Protein 4JXQ (pdb70)

Sequence (360 aa):
TATLRDAVAADLRRSITEEEIYRRESSVLNGVATYEEETPPSEAEALRFSSTITGNGYPYVVVALDEERGAVIGYAYASSAFRNRTAYRFLVEDSIYLSPEEARGKGIGKKALLSSELVGRCTALGFRQIIAVIGGAHPSSSIALHRRALGFEELQGLKATGFKHGRWLDTAFQRRPLGEGTATKPTEGVVYPDTLYRSTTATLRDDDAVAADLLRSITEIYRREESSVLNGVATYEEETPPSEEAEALLRFSTITGNGYPYVVVALDEEERRRGAVIGYAYASSAFRNRTAYRFLVEDSIYLSPEEARRGKGIGKALLSSSELVGRRCTALGFRQIIAVIGGAHHPSSSSIALLHRALLGFELQGLLKATGFKHGRWLDTAFQRRPLGEEGTATKPTEGVYPDTLYRS

Foldseek 3Di:
DWDKDFDDLVQLVVVQVLVQCCLPPHQQDQHNHRDDSVVSVVVCVFVVLVWTKMFTADPVGHGFKIKIWHFPDQALVRLLEIEMDITGHPVRPPPCVLLVRVVVRLVVSLVQRRWKKYWGGLVDVVVVVSVVVVPDDWDDKWQPGAPPNDRGMITMIDTHHCHPVDDGDPPGPPNVGNDD/DWDKDFDDLVLLVVVQVLVQCCLPPHQQDLHNHRDDSVVVVVVCVQVVLVKTKMFTADPVRHGFKIKIWHFPDQALVRLLEIEIRITGHPVCPPPCVRLVRVVVNLVVSLVQFRWKKYWGGLVDVVVVVSVVVVPDDWDDKWQPGAPPHDGGMITMIDTGHCHPVDDGDPPGPPNPGNDD

B-factor: mean 19.19, std 12.52, range [4.73, 102.18]

Solvent-accessible surface area: 19001 Å² total

Organism: Rhizobium meliloti (strain 1021) (NCBI:txid266834)

Secondary structure (DSSP, 8-state):
--EEEE--GGGHHHHHHHHHHHHHH-SS----SPPPS---HHHHHHHHTT--EEEEE-TTS-EEEEEEEEESS-SGGGTT-EEEEEEE-GGGTTSSHHHHHHHHHHHHHHHHT------EETT-HHHHHHHHHTT---------EEETTEEE-EE-----TTTTSSPPPTTSTTTTTT--/--EEEE--GGGHHHHHHHHHHHHHH-SS----SPPPS---HHHHHHHHTT--EEEEE-TTS-EEEEEEEEESS-SGGGTT-EEEEEEE-GGGTTSSHHHHHHHHHHHHHHHHT------EETT-HHHHHHHHHTT---------EEETTEEE-EE-----TTTTSSPPPTTSTTTTTT--

Nearest PDB structures (foldseek):
  4jxr-assembly1_B  TM=1.005E+00  e=4.436E-37  Sinorhizobium meliloti 1021
  5dwn-assembly2_C  TM=9.655E-01  e=8.902E-24  Brucella ovis ATCC 25840
  4mbu-assembly1_A  TM=9.544E-01  e=3.988E-17  Staphylococcus aureus subsp. aureus Mu50
  3dr8-assembly1_A  TM=9.216E-01  e=6.536E-17  unclassified
  1vhs-assembly1_A  TM=8.849E-01  e=5.478E-14  Bacillus subtilis

Radius of gyration: 23.19 Å; Cα contacts (8 Å, |Δi|>4): 741; chains: 2; bounding box: 57×62×55 Å

InterPro domains:
  IPR000182 GNAT domain [PF00583] (38-139)
  IPR000182 GNAT domain [PS51186] (3-166)
  IPR016181 Acyl-CoA N-acyltransferase [SSF55729] (4-167)

Structure (mmCIF, N/CA/C/O backbone):
data_4JXQ
#
_entry.id   4JXQ
#
_cell.length_a   51.461
_cell.length_b   80.481
_cell.length_c   83.611
_cell.angle_alpha   90.00
_cell.angle_beta   90.00
_cell.angle_gamma   90.00
#
_symmetry.space_group_name_H-M   'P 21 21 21'
#
loop_
_entity.id
_entity.type
_entity.pdbx_description
1 polymer Acetyltransferase
2 non-polymer 1,2-ETHANEDIOL
3 non-polymer 'CITRATE ANION'
4 non-polymer 'NONAETHYLENE GLYCOL'
5 non-polymer DI(HYDROXYETHYL)ETHER
6 water water
#
loop_
_atom_site.group_PDB
_atom_site.id
_atom_site.type_symbol
_atom_site.label_atom_id
_atom_site.label_alt_id
_atom_site.label_comp_id
_atom_site.label_asym_id
_atom_site.label_entity_id
_atom_site.label_seq_id
_atom_site.pdbx_PDB_ins_code
_atom_site.Cartn_x
_atom_site.Cartn_y
_atom_site.Cartn_z
_atom_site.occupancy
_atom_site.B_iso_or_equiv
_atom_site.auth_seq_id
_atom_site.auth_comp_id
_atom_site.auth_asym_id
_atom_site.auth_atom_id
_atom_site.pdbx_PDB_model_num
ATOM 6 N N . THR A 1 3 ? 35.492 4.488 97.714 1.00 67.04 2 THR A N 1
ATOM 7 C CA . THR A 1 3 ? 34.261 4.814 96.975 1.00 41.09 2 THR A CA 1
ATOM 8 C C . THR A 1 3 ? 34.613 5.199 95.556 1.00 32.45 2 THR A C 1
ATOM 9 O O . THR A 1 3 ? 35.511 6.006 95.328 1.00 31.87 2 THR A O 1
ATOM 13 N N . ALA A 1 4 ? 33.930 4.609 94.582 1.00 23.63 3 ALA A N 1
ATOM 14 C CA . ALA A 1 4 ? 34.196 4.973 93.199 1.00 19.06 3 ALA A CA 1
ATOM 15 C C . ALA A 1 4 ? 33.701 6.380 92.897 1.00 20.23 3 ALA A C 1
ATOM 16 O O . ALA A 1 4 ? 32.688 6.852 93.436 1.00 22.49 3 ALA A O 1
ATOM 18 N N . THR A 1 5 ? 34.366 7.012 91.939 1.00 18.90 4 THR A N 1
ATOM 19 C CA . THR A 1 5 ? 33.953 8.331 91.461 1.00 17.12 4 THR A CA 1
ATOM 20 C C . THR A 1 5 ? 33.266 8.147 90.136 1.00 15.05 4 THR A C 1
ATOM 21 O O . THR A 1 5 ? 33.954 7.824 89.156 1.00 16.85 4 THR A O 1
ATOM 25 N N . LEU A 1 6 ? 31.982 8.348 90.107 1.00 14.70 5 LEU A N 1
ATOM 26 C CA . LEU A 1 6 ? 31.217 8.190 88.883 1.00 13.77 5 LEU A CA 1
ATOM 27 C C . LEU A 1 6 ? 30.624 9.504 88.480 1.00 13.79 5 LEU A C 1
ATOM 28 O O . LEU A 1 6 ? 30.317 10.331 89.330 1.00 15.81 5 LEU A O 1
ATOM 33 N N . ARG A 1 7 ? 30.346 9.670 87.185 1.00 12.63 6 ARG A N 1
ATOM 34 C CA . ARG A 1 7 ? 29.521 10.767 86.715 1.00 12.83 6 ARG A CA 1
ATOM 35 C C . ARG A 1 7 ? 28.947 10.365 85.350 1.00 11.89 6 ARG A C 1
ATOM 36 O O . ARG A 1 7 ? 29.432 9.411 84.716 1.00 12.44 6 ARG A O 1
ATOM 44 N N . ASP A 1 8 ? 27.968 11.109 84.856 1.00 12.23 7 ASP A N 1
ATOM 45 C CA . ASP A 1 8 ? 27.449 10.849 83.557 1.00 12.67 7 ASP A CA 1
ATOM 46 C C . ASP A 1 8 ? 28.493 11.125 82.496 1.00 11.92 7 ASP A C 1
ATOM 47 O O . ASP A 1 8 ? 29.308 12.061 82.592 1.00 12.36 7 ASP A O 1
ATOM 52 N N . ALA A 1 9 ? 28.468 10.280 81.468 1.00 11.21 8 ALA A N 1
ATOM 53 C CA . ALA A 1 9 ? 29.370 10.441 80.323 1.00 11.40 8 ALA A CA 1
ATOM 54 C C . ALA A 1 9 ? 28.951 11.668 79.488 1.00 12.37 8 ALA A C 1
ATOM 55 O O . ALA A 1 9 ? 27.780 11.971 79.363 1.00 13.62 8 ALA A O 1
ATOM 57 N N . VAL A 1 10 ? 29.926 12.334 78.905 1.00 12.13 9 VAL A N 1
ATOM 58 C CA . VAL A 1 10 ? 29.733 13.427 77.975 1.00 14.12 9 VAL A CA 1
ATOM 59 C C . VAL A 1 10 ? 30.536 13.148 76.738 1.00 13.57 9 VAL A C 1
ATOM 60 O O . VAL A 1 10 ? 31.399 12.279 76.681 1.00 13.06 9 VAL A O 1
ATOM 64 N N . ALA A 1 11 ? 30.278 13.982 75.715 1.00 14.06 10 ALA A N 1
ATOM 65 C CA . ALA A 1 11 ? 31.024 13.801 74.459 1.00 14.48 10 ALA A CA 1
ATOM 66 C C . ALA A 1 11 ? 32.501 13.734 74.574 1.00 14.42 10 ALA A C 1
ATOM 67 O O . ALA A 1 11 ? 33.184 12.988 73.889 1.00 14.18 10 ALA A O 1
ATOM 69 N N . ALA A 1 12 ? 33.043 14.543 75.495 1.00 15.69 11 ALA A N 1
ATOM 70 C CA . ALA A 1 12 ? 34.469 14.606 75.690 1.00 16.75 11 ALA A CA 1
ATOM 71 C C . ALA A 1 12 ? 35.093 13.325 76.240 1.00 15.34 11 ALA A C 1
ATOM 72 O O . ALA A 1 12 ? 36.292 13.172 76.229 1.00 18.22 11 ALA A O 1
ATOM 74 N N . ASP A 1 13 ? 34.251 12.375 76.687 1.00 13.69 12 ASP A N 1
ATOM 75 C CA . ASP A 1 13 ? 34.720 11.083 77.189 1.00 12.45 12 ASP A CA 1
ATOM 76 C C . ASP A 1 13 ? 34.877 10.025 76.109 1.00 12.18 12 ASP A C 1
ATOM 77 O O . ASP A 1 13 ? 35.343 8.938 76.402 1.00 12.33 12 ASP A O 1
ATOM 82 N N . LEU A 1 14 ? 34.431 10.322 74.881 1.00 12.14 13 LEU A N 1
ATOM 83 C CA . LEU A 1 14 ? 34.365 9.273 73.888 1.00 11.61 13 LEU A CA 1
ATOM 84 C C . LEU A 1 14 ? 35.699 8.721 73.513 1.00 11.39 13 LEU A C 1
ATOM 85 O O . LEU A 1 14 ? 35.779 7.528 73.166 1.00 11.89 13 LEU A O 1
ATOM 90 N N . ARG A 1 15 ? 36.752 9.545 73.517 1.00 11.69 14 ARG A N 1
ATOM 91 C CA A ARG A 1 15 ? 38.049 8.951 73.150 0.50 12.03 14 ARG A CA 1
ATOM 92 C CA B ARG A 1 15 ? 38.054 8.952 73.149 0.50 12.19 14 ARG A CA 1
ATOM 93 C C . ARG A 1 15 ? 38.509 7.812 74.135 1.00 12.41 14 ARG A C 1
ATOM 94 O O . ARG A 1 15 ? 38.970 6.724 73.747 1.00 12.94 14 ARG A O 1
ATOM 109 N N . SER A 1 16 ? 38.334 8.116 75.418 1.00 12.69 15 SER A N 1
ATOM 110 C CA . SER A 1 16 ? 38.675 7.124 76.434 1.00 12.80 15 SER A CA 1
ATOM 111 C C . SER A 1 16 ? 37.733 5.918 76.407 1.00 12.26 15 SER A C 1
ATOM 112 O O . SER A 1 16 ? 38.213 4.783 76.500 1.00 12.70 15 SER A O 1
ATOM 115 N N . ILE A 1 17 ? 36.456 6.161 76.229 1.00 11.45 16 ILE A N 1
ATOM 116 C CA . ILE A 1 17 ? 35.496 5.064 76.082 1.00 10.67 16 ILE A CA 1
ATOM 117 C C . ILE A 1 17 ? 35.901 4.155 74.960 1.00 11.43 16 ILE A C 1
ATOM 118 O O . ILE A 1 17 ? 35.924 2.912 75.064 1.00 11.27 16 ILE A O 1
ATOM 123 N N . THR A 1 18 ? 36.264 4.750 73.830 1.00 10.95 17 THR A N 1
ATOM 124 C CA . THR A 1 18 ? 36.613 4.007 72.639 1.00 11.48 17 THR A CA 1
ATOM 125 C C . THR A 1 18 ? 37.841 3.124 72.895 1.00 11.36 17 THR A C 1
ATOM 126 O O . THR A 1 18 ? 37.894 1.985 72.449 1.00 12.18 17 THR A O 1
ATOM 130 N N . GLU A 1 19 ? 38.847 3.697 73.560 1.00 12.09 18 GLU A N 1
ATOM 131 C CA A GLU A 1 19 ? 40.072 2.941 73.926 0.40 12.48 18 GLU A CA 1
ATOM 132 C CA B GLU A 1 19 ? 40.042 2.896 73.867 0.30 12.31 18 GLU A CA 1
ATOM 133 C CA C GLU A 1 19 ? 40.072 2.911 73.873 0.30 13.19 18 GLU A CA 1
ATOM 134 C C . GLU A 1 19 ? 39.794 1.707 74.855 1.00 12.45 18 GLU A C 1
ATOM 135 O O . GLU A 1 19 ? 40.340 0.611 74.700 1.00 14.37 18 GLU A O 1
ATOM 151 N N . ILE A 1 20 ? 38.950 1.966 75.849 1.00 11.92 19 ILE A N 1
ATOM 152 C CA . ILE A 1 20 ? 38.571 0.918 76.816 1.00 11.79 19 ILE A CA 1
ATOM 153 C C . ILE A 1 20 ? 37.884 -0.196 76.040 1.00 11.84 19 ILE A C 1
ATOM 154 O O . ILE A 1 20 ? 38.173 -1.386 76.208 1.00 12.85 19 ILE A O 1
ATOM 159 N N . TYR A 1 21 ? 36.915 0.170 75.197 1.00 11.49 20 TYR A N 1
ATOM 160 C CA . TYR A 1 21 ? 36.149 -0.824 74.458 1.00 11.18 20 TYR A CA 1
ATOM 161 C C . TYR A 1 21 ? 37.095 -1.525 73.504 1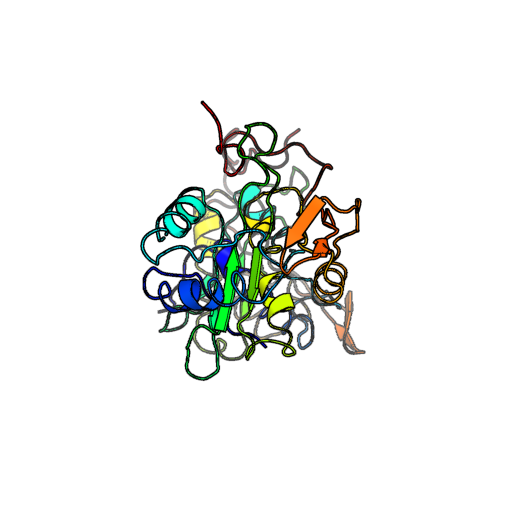.00 11.94 20 TYR A C 1
ATOM 162 O O . TYR A 1 21 ? 36.983 -2.770 73.323 1.00 13.00 20 TYR A O 1
ATOM 171 N N . ARG A 1 22 ? 38.012 -0.798 72.860 1.00 12.01 21 ARG A N 1
ATOM 172 C CA A ARG A 1 22 ? 38.960 -1.459 71.936 0.50 12.88 21 ARG A CA 1
ATOM 173 C CA B ARG A 1 22 ? 38.960 -1.461 71.934 0.50 12.92 21 ARG A CA 1
ATOM 174 C C . ARG A 1 22 ? 39.744 -2.630 72.599 1.00 13.67 21 ARG A C 1
ATOM 175 O O . ARG A 1 22 ? 39.926 -3.741 72.062 1.00 14.80 21 ARG A O 1
ATOM 190 N N . GLU A 1 23 ? 40.227 -2.349 73.816 1.00 14.05 22 GLU A N 1
ATOM 191 C CA . GLU A 1 23 ? 40.988 -3.355 74.536 1.00 15.30 22 GLU A CA 1
ATOM 192 C C . GLU A 1 23 ? 40.092 -4.551 74.786 1.00 15.35 22 GLU A C 1
ATOM 193 O O . GLU A 1 23 ? 40.554 -5.709 74.709 1.00 17.36 22 GLU A O 1
ATOM 199 N N . SER A 1 24 ? 38.854 -4.298 75.161 1.00 14.53 23 SER A N 1
ATOM 200 C CA A SER A 1 24 ? 37.923 -5.396 75.388 0.50 14.28 23 SER A CA 1
ATOM 201 C CA B SER A 1 24 ? 37.921 -5.394 75.381 0.50 14.67 23 SER A CA 1
ATOM 202 C C . SER A 1 24 ? 37.617 -6.234 74.102 1.00 14.75 23 SER A C 1
ATOM 203 O O . SER A 1 24 ? 37.595 -7.496 74.043 1.00 15.60 23 SER A O 1
ATOM 208 N N . VAL A 1 25 ? 37.442 -5.518 73.004 1.00 13.58 24 VAL A N 1
ATOM 209 C CA . VAL A 1 25 ? 37.164 -6.166 71.757 1.00 13.35 24 VAL A CA 1
ATOM 210 C C . VAL A 1 25 ? 38.314 -7.069 71.370 1.00 14.61 24 VAL A C 1
ATOM 211 O O . VAL A 1 25 ? 38.125 -8.201 70.911 1.00 15.87 24 VAL A O 1
ATOM 215 N N . LEU A 1 26 ? 39.529 -6.576 71.492 1.00 14.99 25 LEU A N 1
ATOM 216 C CA . LEU A 1 26 ? 40.702 -7.326 71.097 1.00 16.37 25 LEU A CA 1
ATOM 217 C C . LEU A 1 26 ? 41.077 -8.449 72.063 1.00 17.78 25 LEU A C 1
ATOM 218 O O . LEU A 1 26 ? 41.554 -9.505 71.605 1.00 23.80 25 LEU A O 1
ATOM 223 N N . ASN A 1 27 ? 40.972 -8.243 73.369 1.00 18.58 26 ASN A N 1
ATOM 224 C CA . ASN A 1 27 ? 41.534 -9.170 74.324 1.00 20.50 26 ASN A CA 1
ATOM 225 C C . ASN A 1 27 ? 40.559 -9.987 75.123 1.00 21.44 26 ASN A C 1
ATOM 226 O O . ASN A 1 27 ? 40.946 -10.927 75.785 1.00 26.13 26 ASN A O 1
ATOM 231 N N . GLY A 1 28 ? 39.288 -9.652 75.070 1.00 18.18 27 GLY A N 1
ATOM 232 C CA . GLY A 1 28 ? 38.298 -10.274 75.958 1.00 17.68 27 GLY A CA 1
ATOM 233 C C . GLY A 1 28 ? 37.178 -10.989 75.249 1.00 18.69 27 GLY A C 1
ATOM 234 O O . GLY A 1 28 ? 37.134 -11.019 74.024 1.00 19.96 27 GLY A O 1
ATOM 235 N N . VAL A 1 29 ? 36.287 -11.548 76.069 1.00 18.67 28 VAL A N 1
ATOM 236 C CA . VAL A 1 29 ? 35.083 -12.229 75.591 1.00 19.14 28 VAL A CA 1
ATOM 237 C C . VAL A 1 29 ? 33.811 -11.554 76.006 1.00 16.43 28 VAL A C 1
ATOM 238 O O . VAL A 1 29 ? 32.722 -12.073 75.728 1.00 18.77 28 VAL A O 1
ATOM 242 N N . ALA A 1 30 ? 33.927 -10.445 76.719 1.00 15.38 29 ALA A N 1
ATOM 243 C CA . ALA A 1 30 ? 32.729 -9.724 77.143 1.00 15.70 29 ALA A CA 1
ATOM 244 C C . ALA A 1 30 ? 31.922 -9.190 76.002 1.00 14.36 29 ALA A C 1
ATOM 245 O O . ALA A 1 30 ? 30.730 -9.097 76.121 1.00 17.65 29 ALA A O 1
ATOM 247 N N . THR A 1 31 ? 32.606 -8.769 74.956 1.00 13.32 30 THR A N 1
ATOM 248 C CA . THR A 1 31 ? 31.952 -8.346 73.732 1.00 12.77 30 THR A CA 1
ATOM 249 C C . THR A 1 31 ? 32.257 -9.325 72.605 1.00 11.43 30 THR A C 1
ATOM 250 O O .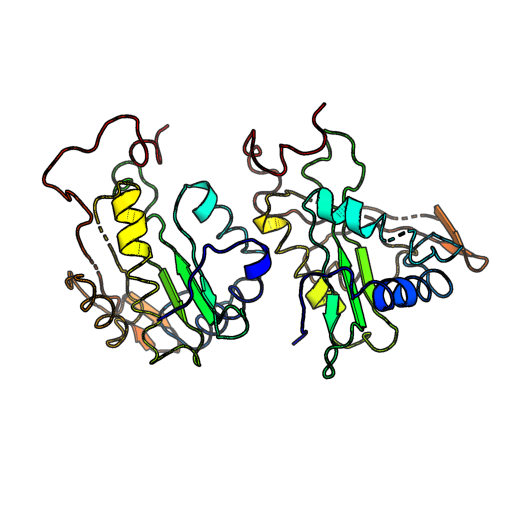 THR A 1 31 ? 33.371 -9.803 72.450 1.00 12.43 30 THR A O 1
ATOM 254 N N . TYR A 1 32 ? 31.231 -9.589 71.817 1.00 11.50 31 TYR A N 1
ATOM 255 C CA . TYR A 1 32 ? 31.336 -10.478 70.676 1.00 10.93 31 TYR A CA 1
ATOM 256 C C . TYR A 1 32 ? 31.687 -9.737 69.398 1.00 11.78 31 TYR A C 1
ATOM 257 O O . TYR A 1 32 ? 31.744 -10.353 68.330 1.00 12.03 31 TYR A O 1
ATOM 266 N N . GLU A 1 33 ? 31.854 -8.431 69.459 1.00 11.94 32 GLU A N 1
ATOM 267 C CA A GLU A 1 33 ? 32.428 -7.698 68.340 0.50 13.41 32 GLU A CA 1
ATOM 268 C CA B GLU A 1 33 ? 32.438 -7.716 68.323 0.50 12.89 32 GLU A CA 1
ATOM 269 C C . GLU A 1 33 ? 33.926 -8.137 68.179 1.00 13.58 32 GLU A C 1
ATOM 270 O O . GLU A 1 33 ? 34.619 -8.425 69.137 1.00 14.91 32 GLU A O 1
ATOM 281 N N . GLU A 1 34 ? 34.343 -8.157 66.914 1.00 14.74 33 GLU A N 1
ATOM 282 C CA . GLU A 1 34 ? 35.677 -8.573 66.498 1.00 15.80 33 GLU A CA 1
ATOM 283 C C . GLU A 1 34 ? 36.607 -7.416 66.136 1.00 15.46 33 GLU A C 1
ATOM 284 O O . GLU A 1 34 ? 37.773 -7.429 66.468 1.00 16.67 33 GLU A O 1
ATOM 290 N N . THR A 1 35 ? 36.067 -6.451 65.413 1.00 15.15 34 THR A N 1
ATOM 291 C CA . THR A 1 35 ? 36.852 -5.291 64.946 1.00 16.27 34 THR A CA 1
ATOM 292 C C . THR A 1 35 ? 36.497 -4.101 65.856 1.00 14.77 34 THR A C 1
ATOM 293 O O . THR A 1 35 ? 35.319 -3.773 65.972 1.00 16.34 34 THR A O 1
ATOM 297 N N . PRO A 1 36 ? 37.519 -3.479 66.468 1.00 13.79 35 PRO A N 1
ATOM 298 C CA . PRO A 1 36 ? 37.170 -2.368 67.323 1.00 13.76 35 PRO A CA 1
ATOM 299 C C . PRO A 1 36 ? 36.484 -1.250 66.560 1.00 13.94 35 PRO A C 1
ATOM 300 O O . PRO A 1 36 ? 36.978 -0.822 65.509 1.00 16.00 35 PRO A O 1
ATOM 304 N N . PRO A 1 37 ? 35.365 -0.721 67.068 1.00 13.26 36 PRO A N 1
ATOM 305 C CA . PRO A 1 37 ? 34.729 0.382 66.393 1.00 13.35 36 PRO A CA 1
ATOM 306 C C . PRO A 1 37 ? 35.577 1.639 66.524 1.00 13.01 36 PRO A C 1
ATOM 307 O O . PRO A 1 37 ? 36.307 1.818 67.468 1.00 13.45 36 PRO A O 1
ATOM 311 N N . SER A 1 38 ? 35.451 2.520 65.541 1.00 13.11 37 SER A N 1
ATOM 312 C CA . SER A 1 38 ? 36.079 3.819 65.616 1.00 12.48 37 SER A CA 1
ATOM 313 C C . SER A 1 38 ? 35.426 4.668 66.686 1.00 11.45 37 SER A C 1
ATOM 314 O O . SER A 1 38 ? 34.305 4.391 67.137 1.00 11.75 37 SER A O 1
ATOM 317 N N . GLU A 1 39 ? 36.125 5.735 67.094 1.00 12.20 38 GLU A N 1
ATOM 318 C CA . GLU A 1 39 ? 35.517 6.701 67.969 1.00 11.70 38 GLU A CA 1
ATOM 319 C C . GLU A 1 39 ? 34.244 7.284 67.412 1.00 11.04 38 GLU A C 1
ATOM 320 O O . GLU A 1 39 ? 33.258 7.495 68.106 1.00 10.90 38 GLU A O 1
ATOM 326 N N . ALA A 1 40 ? 34.200 7.514 66.081 1.00 11.48 39 ALA A N 1
ATOM 327 C CA . ALA A 1 40 ? 33.016 8.016 65.433 1.00 10.66 39 ALA A CA 1
ATOM 328 C C . ALA A 1 40 ? 31.816 7.056 65.622 1.00 10.74 39 ALA A C 1
ATOM 329 O O . ALA A 1 40 ? 30.718 7.504 65.898 1.00 11.19 39 ALA A O 1
ATOM 331 N N . GLU A 1 41 ? 32.086 5.766 65.474 1.00 10.42 40 GLU A N 1
ATOM 332 C CA . GLU A 1 41 ? 31.023 4.771 65.679 1.00 10.97 40 GLU A CA 1
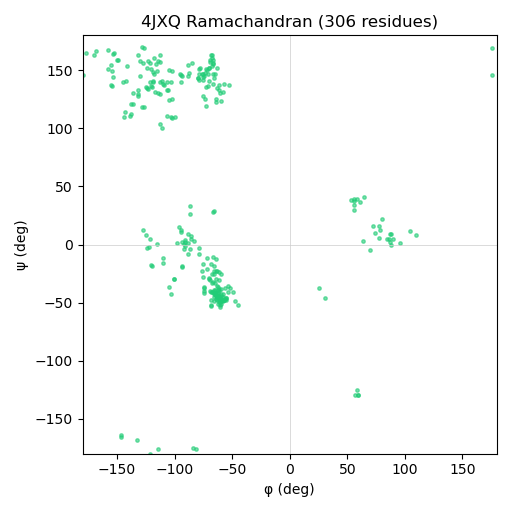ATOM 333 C C . GLU A 1 41 ? 30.577 4.722 67.140 1.00 10.10 40 GLU A C 1
ATOM 334 O O . GLU A 1 41 ? 29.393 4.693 67.436 1.00 10.76 40 GLU A O 1
ATOM 348 N N . ALA A 1 43 ? 30.705 7.105 69.208 1.00 10.10 42 ALA A N 1
ATOM 349 C CA . ALA A 1 43 ? 29.989 8.326 69.460 1.00 10.10 42 ALA A CA 1
ATOM 350 C C . ALA A 1 43 ? 28.554 8.291 68.955 1.00 9.41 42 ALA A C 1
ATOM 351 O O . ALA A 1 43 ? 27.664 8.829 69.622 1.00 10.15 42 ALA A O 1
ATOM 353 N N . LEU A 1 44 ? 28.309 7.661 67.799 1.00 9.83 43 LEU A N 1
ATOM 354 C CA . LEU A 1 44 ? 26.973 7.448 67.304 1.00 9.84 43 LEU A CA 1
ATOM 355 C C . LEU A 1 44 ? 26.161 6.575 68.291 1.00 9.76 43 LEU A C 1
ATOM 356 O O . LEU A 1 44 ? 25.039 6.866 68.640 1.00 10.70 43 LEU A O 1
ATOM 361 N N . ARG A 1 45 ? 26.791 5.499 68.744 1.00 9.73 44 ARG A N 1
ATOM 362 C CA . ARG A 1 45 ? 26.126 4.625 69.726 1.00 9.70 44 ARG A CA 1
ATOM 363 C C . ARG A 1 45 ? 25.760 5.415 70.983 1.00 9.26 44 ARG A C 1
ATOM 364 O O . ARG A 1 45 ? 24.670 5.304 71.498 1.00 10.35 44 ARG A O 1
ATOM 372 N N . PHE A 1 46 ? 26.716 6.209 71.491 1.00 9.46 45 PHE A N 1
ATOM 373 C CA . PHE A 1 46 ? 26.435 7.035 72.657 1.00 9.68 45 PHE A CA 1
ATOM 374 C C . PHE A 1 46 ? 25.288 7.966 72.392 1.00 10.26 45 PHE A C 1
ATOM 375 O O . PHE A 1 46 ? 24.412 8.158 73.246 1.00 10.46 45 PHE A O 1
ATOM 383 N N . SER A 1 47 ? 25.259 8.629 71.230 1.00 10.21 46 SER A N 1
ATOM 384 C CA A SER A 1 47 ? 24.200 9.535 70.862 0.50 10.61 46 SER A CA 1
ATOM 385 C CA B SER A 1 47 ? 24.182 9.547 70.912 0.50 11.51 46 SER A CA 1
ATOM 386 C C . SER A 1 47 ? 22.831 8.842 70.916 1.00 11.08 46 SER A C 1
ATOM 387 O O . SER A 1 47 ? 21.838 9.404 71.386 1.00 11.57 46 SER A O 1
ATOM 392 N N . THR A 1 48 ? 22.806 7.640 70.376 1.00 10.38 47 THR A N 1
ATOM 393 C CA . THR A 1 48 ? 21.535 6.885 70.298 1.00 10.93 47 THR A CA 1
ATOM 394 C C . THR A 1 48 ? 21.068 6.466 71.663 1.00 10.16 47 THR A C 1
ATOM 395 O O . THR A 1 48 ? 19.908 6.624 72.027 1.00 11.36 47 THR A O 1
ATOM 399 N N . ILE A 1 49 ? 21.976 5.895 72.459 1.00 9.74 48 ILE A N 1
ATOM 400 C CA . ILE A 1 49 ? 21.604 5.412 73.798 1.00 10.41 48 ILE A CA 1
ATOM 401 C C . ILE A 1 49 ? 21.086 6.559 74.636 1.00 9.72 48 ILE A C 1
ATOM 402 O O . ILE A 1 49 ? 20.033 6.487 75.269 1.00 11.19 48 ILE A O 1
ATOM 407 N N . THR A 1 50 ? 21.847 7.643 74.707 1.00 9.99 49 THR A N 1
ATOM 408 C CA . THR A 1 50 ? 21.448 8.776 75.515 1.00 11.22 49 THR A CA 1
ATOM 409 C C . THR A 1 50 ? 20.234 9.497 74.935 1.00 11.50 49 THR A C 1
ATOM 410 O O . THR A 1 50 ? 19.400 9.982 75.702 1.00 12.84 49 THR A O 1
ATOM 414 N N . GLY A 1 51 ? 20.055 9.487 73.627 1.00 11.18 50 GLY A N 1
ATOM 415 C CA . GLY A 1 51 ? 18.878 10.066 73.030 1.00 11.58 50 GLY A CA 1
ATOM 416 C C . GLY A 1 51 ? 17.617 9.329 73.406 1.00 11.98 50 GLY A C 1
ATOM 417 O O . GLY A 1 51 ? 16.533 9.931 73.358 1.00 15.26 50 GLY A O 1
ATOM 418 N N . ASN A 1 52 ? 17.709 8.056 73.754 1.00 11.12 51 ASN A N 1
ATOM 419 C CA . ASN A 1 52 ? 16.602 7.289 74.221 1.00 11.43 51 ASN A CA 1
ATOM 420 C C . ASN A 1 52 ? 16.337 7.398 75.737 1.00 10.87 51 ASN A C 1
ATOM 421 O O . ASN A 1 52 ? 15.470 6.729 76.246 1.00 11.91 51 ASN A O 1
ATOM 426 N N . GLY A 1 53 ? 17.082 8.245 76.385 1.00 10.62 52 GLY A N 1
ATOM 427 C CA . GLY A 1 53 ? 16.882 8.531 77.811 1.00 11.88 52 GLY A CA 1
ATOM 428 C C . GLY A 1 53 ? 17.606 7.573 78.736 1.00 10.63 52 GLY A C 1
ATOM 429 O O . GLY A 1 53 ? 17.470 7.716 79.960 1.00 11.41 52 GLY A O 1
ATOM 430 N N . TYR A 1 54 ? 18.392 6.665 78.217 1.00 9.63 53 TYR A N 1
ATOM 431 C CA . TYR A 1 54 ? 19.097 5.725 79.028 1.00 9.67 53 TYR A CA 1
ATOM 432 C C . TYR A 1 54 ? 20.317 6.336 79.674 1.00 9.18 53 TYR A C 1
ATOM 433 O O . TYR A 1 54 ? 20.981 7.191 79.095 1.00 10.66 53 TYR A O 1
ATOM 442 N N . PRO A 1 55 ? 20.729 5.827 80.847 1.00 8.99 54 PRO A N 1
ATOM 443 C CA . PRO A 1 55 ? 21.909 6.350 81.517 1.00 9.30 54 PRO A CA 1
ATOM 444 C C . PRO A 1 55 ? 23.194 5.803 80.925 1.00 9.04 54 PRO A C 1
ATOM 445 O O . PRO A 1 55 ? 23.289 4.619 80.590 1.00 10.22 54 PRO A O 1
ATOM 449 N N . TYR A 1 56 ? 24.206 6.652 80.873 1.00 9.23 55 TYR A N 1
ATOM 450 C CA . TYR A 1 56 ? 25.495 6.311 80.334 1.00 9.43 55 TYR A CA 1
ATOM 451 C C . TYR A 1 56 ? 26.514 7.015 81.205 1.00 9.64 55 TYR A C 1
ATOM 452 O O . TYR A 1 56 ? 26.504 8.258 81.288 1.00 10.93 55 TYR A O 1
ATOM 461 N N . VAL A 1 57 ? 27.320 6.258 81.938 1.00 9.70 56 VAL A N 1
ATOM 462 C CA A VAL A 1 57 ? 28.144 6.795 83.002 0.80 10.31 56 VAL A CA 1
ATOM 463 C CA B VAL A 1 57 ? 28.115 6.741 83.041 0.20 9.96 56 VAL A CA 1
ATOM 464 C C . VAL A 1 57 ? 29.576 6.337 82.826 1.00 9.94 56 VAL A C 1
ATOM 465 O O . VAL A 1 57 ? 29.912 5.351 82.156 1.00 10.87 56 VAL A O 1
ATOM 472 N N . VAL A 1 58 ? 30.472 7.100 83.441 1.00 10.46 57 VAL A N 1
ATOM 473 C CA . VAL A 1 58 ? 31.871 6.804 83.488 1.00 10.98 57 VAL A CA 1
ATOM 474 C C . VAL A 1 58 ? 32.376 6.736 84.947 1.00 11.27 57 VAL A C 1
ATOM 475 O O . VAL A 1 58 ? 31.780 7.343 85.851 1.00 12.24 57 VAL A O 1
ATOM 479 N N . ALA A 1 59 ? 33.407 5.955 85.120 1.00 11.34 58 ALA A N 1
ATOM 480 C CA . ALA A 1 59 ? 34.196 5.901 86.356 1.00 12.43 58 ALA A CA 1
ATOM 481 C C . ALA A 1 59 ? 35.516 6.582 86.106 1.00 12.17 58 ALA A C 1
ATOM 482 O O . ALA A 1 59 ? 36.131 6.415 85.078 1.00 13.18 58 ALA A O 1
ATOM 484 N N . LEU A 1 60 ? 35.959 7.338 87.115 1.00 13.38 59 LEU A N 1
ATOM 485 C CA . LEU A 1 60 ? 37.121 8.171 87.045 1.00 14.13 59 LEU A CA 1
ATOM 486 C C . LEU A 1 60 ? 38.162 7.741 88.037 1.00 15.25 59 LEU A C 1
ATOM 487 O O . LEU A 1 60 ? 37.851 7.317 89.119 1.00 17.12 59 LEU A O 1
ATOM 492 N N . ASP A 1 61 ? 39.415 7.913 87.647 1.00 17.45 60 ASP A N 1
ATOM 493 C CA . ASP A 1 61 ? 40.520 7.755 88.622 1.00 17.57 60 ASP A CA 1
ATOM 494 C C . ASP A 1 61 ? 40.668 9.042 89.425 1.00 21.20 60 ASP A C 1
ATOM 495 O O . ASP A 1 61 ? 39.891 9.992 89.288 1.00 22.57 60 ASP A O 1
ATOM 500 N N . GLU A 1 62 ? 41.681 9.050 90.284 1.00 26.09 61 GLU A N 1
ATOM 501 C CA A GLU A 1 62 ? 41.872 10.152 91.277 0.50 32.27 61 GLU A CA 1
ATOM 502 C CA B GLU A 1 62 ? 41.894 10.141 91.277 0.50 32.25 61 GLU A CA 1
ATOM 503 C C . GLU A 1 62 ? 42.174 11.517 90.645 1.00 30.49 61 GLU A C 1
ATOM 504 O O . GLU A 1 62 ? 41.943 12.568 91.245 1.00 37.62 61 GLU A O 1
ATOM 515 N N . ARG A 1 63 ? 42.660 11.480 89.425 1.00 27.25 62 ARG A N 1
ATOM 516 C CA . ARG A 1 63 ? 42.969 12.645 88.620 1.00 31.18 62 ARG A CA 1
ATOM 517 C C . ARG A 1 63 ? 41.883 13.008 87.620 1.00 27.20 62 ARG A C 1
ATOM 518 O O . ARG A 1 63 ? 42.041 13.924 86.836 1.00 29.06 62 ARG A O 1
ATOM 526 N N . GLY A 1 64 ? 40.775 12.260 87.609 1.00 26.42 63 GLY A N 1
ATOM 527 C CA . GLY A 1 64 ? 39.643 12.646 86.757 1.00 24.78 63 GLY A CA 1
ATOM 528 C C . GLY A 1 64 ? 39.617 11.950 85.409 1.00 21.28 63 GLY A C 1
ATOM 529 O O . GLY A 1 64 ? 38.703 12.189 84.603 1.00 23.80 63 GLY A O 1
ATOM 530 N N . ALA A 1 65 ? 40.570 11.061 85.129 1.00 21.57 64 ALA A N 1
ATOM 531 C CA . ALA A 1 65 ? 40.592 10.342 83.851 1.00 20.74 64 ALA A CA 1
ATOM 532 C C . ALA A 1 65 ? 39.601 9.177 83.834 1.00 16.83 64 ALA A C 1
ATOM 533 O O . ALA A 1 65 ? 39.390 8.514 84.852 1.00 15.89 64 ALA A O 1
ATOM 535 N N . VAL A 1 66 ? 38.984 8.957 82.680 1.00 15.87 65 VAL A N 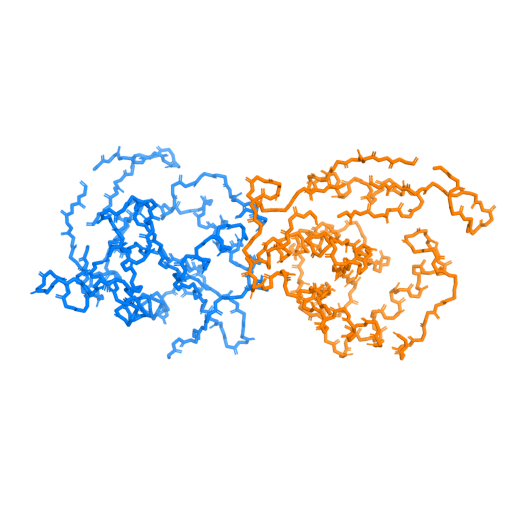1
ATOM 536 C CA . VAL A 1 66 ? 37.971 7.877 82.570 1.00 13.18 65 VAL A CA 1
ATOM 537 C C . VAL A 1 66 ? 38.723 6.533 82.518 1.00 14.23 65 VAL A C 1
ATOM 538 O O . VAL A 1 66 ? 39.558 6.326 81.685 1.00 15.60 65 VAL A O 1
ATOM 542 N N . ILE A 1 67 ? 38.312 5.619 83.415 1.00 12.56 66 ILE A N 1
ATOM 543 C CA . ILE A 1 67 ? 38.952 4.305 83.535 1.00 13.25 66 ILE A CA 1
ATOM 544 C C . ILE A 1 67 ? 37.915 3.177 83.379 1.00 12.46 66 ILE A C 1
ATOM 545 O O . ILE A 1 67 ? 38.294 2.033 83.381 1.00 12.94 66 ILE A O 1
ATOM 550 N N . GLY A 1 68 ? 36.661 3.516 83.233 1.00 11.53 67 GLY A N 1
ATOM 551 C CA . GLY A 1 68 ? 35.636 2.505 82.959 1.00 10.81 67 GLY A CA 1
ATOM 552 C C . GLY A 1 68 ? 34.358 3.219 82.565 1.00 10.05 67 GLY A C 1
ATOM 553 O O . GLY A 1 68 ? 34.228 4.437 82.765 1.00 11.50 67 GLY A O 1
ATOM 554 N N . TYR A 1 69 ? 33.406 2.488 82.017 1.00 9.84 68 TYR A N 1
ATOM 555 C CA . TYR A 1 69 ? 32.136 3.077 81.660 1.00 9.82 68 TYR A CA 1
ATOM 556 C C . TYR A 1 69 ? 31.054 2.020 81.706 1.00 9.31 68 TYR A C 1
ATOM 557 O O . TYR A 1 69 ? 31.350 0.820 81.704 1.00 10.43 68 TYR A O 1
ATOM 566 N N . ALA A 1 70 ? 29.825 2.457 81.713 1.00 9.70 69 ALA A N 1
ATOM 567 C CA . ALA A 1 70 ? 28.689 1.543 81.738 1.00 9.14 69 ALA A CA 1
ATOM 568 C C . ALA A 1 70 ? 27.472 2.241 81.202 1.00 8.95 69 ALA A C 1
ATOM 569 O O . ALA A 1 70 ? 27.337 3.480 81.348 1.00 10.48 69 ALA A O 1
ATOM 571 N N . TYR A 1 71 ? 26.545 1.517 80.616 1.00 8.59 70 TYR A N 1
ATOM 572 C CA . TYR A 1 71 ? 25.293 2.072 80.202 1.00 8.92 70 TYR A CA 1
ATOM 573 C C . TYR A 1 71 ? 24.212 1.018 80.260 1.00 8.63 70 TYR A C 1
ATOM 574 O O . TYR A 1 71 ? 24.508 -0.185 80.284 1.00 9.51 70 TYR A O 1
ATOM 583 N N . ALA A 1 72 ? 22.973 1.480 80.327 1.00 8.78 71 ALA A N 1
ATOM 584 C CA . ALA A 1 72 ? 21.838 0.657 80.071 1.00 8.91 71 ALA A CA 1
ATOM 585 C C . ALA A 1 72 ? 21.329 0.961 78.701 1.00 9.38 71 ALA A C 1
ATOM 586 O O . ALA A 1 72 ? 21.436 2.103 78.202 1.00 10.86 71 ALA A O 1
ATOM 588 N N . SER A 1 73 ? 20.753 -0.009 78.058 1.00 9.20 72 SER A N 1
ATOM 589 C CA A SER A 1 73 ? 20.063 0.193 76.777 0.50 9.06 72 SER A CA 1
ATOM 590 C CA B SER A 1 73 ? 20.050 0.201 76.786 0.50 9.51 72 SER A CA 1
ATOM 591 C C . SER A 1 73 ? 18.982 -0.909 76.606 1.00 8.85 72 SER A C 1
ATOM 592 O O . SER A 1 73 ? 18.756 -1.737 77.483 1.00 9.82 72 SER A O 1
ATOM 597 N N . ALA A 1 74 ? 18.305 -0.897 75.481 1.00 9.79 73 ALA A N 1
ATOM 598 C CA . ALA A 1 74 ? 17.328 -1.933 75.219 1.00 10.11 73 ALA A CA 1
ATOM 599 C C . ALA A 1 74 ? 18.038 -3.261 75.103 1.00 9.74 73 ALA A C 1
ATOM 600 O O . ALA A 1 74 ? 19.088 -3.387 74.513 1.00 11.67 73 ALA A O 1
ATOM 602 N N . PHE A 1 75 ? 17.338 -4.290 75.544 1.00 9.63 74 PHE A N 1
ATOM 603 C CA . PHE A 1 75 ? 17.657 -5.674 75.171 1.00 10.39 74 PHE A CA 1
ATOM 604 C C . PHE A 1 75 ? 17.344 -5.853 73.678 1.00 9.91 74 PHE A C 1
ATOM 605 O O . PHE A 1 75 ? 18.187 -6.253 72.893 1.00 11.38 74 PHE A O 1
ATOM 613 N N . ARG A 1 76 ? 16.151 -5.507 73.279 1.00 10.45 75 ARG A N 1
ATOM 614 C CA . ARG A 1 76 ? 15.674 -5.411 71.900 1.00 11.52 75 ARG A CA 1
ATOM 615 C C . ARG A 1 76 ? 14.694 -4.210 71.934 1.00 11.47 75 ARG A C 1
ATOM 616 O O . ARG A 1 76 ? 13.960 -4.005 72.865 1.00 12.93 75 ARG A O 1
ATOM 624 N N . ASN A 1 77 ? 14.731 -3.394 70.900 1.00 14.03 76 ASN A N 1
ATOM 625 C CA . ASN A 1 77 ? 13.923 -2.146 70.854 1.00 13.88 76 ASN A CA 1
ATOM 626 C C . ASN A 1 77 ? 12.522 -2.336 70.326 1.00 14.67 76 ASN A C 1
ATOM 627 O O . ASN A 1 77 ? 11.996 -1.495 69.670 1.00 24.99 76 ASN A O 1
ATOM 632 N N . ARG A 1 78 ? 11.897 -3.450 70.566 1.00 13.51 77 ARG A N 1
ATOM 633 C CA . ARG A 1 78 ? 10.525 -3.697 70.213 1.00 12.85 77 ARG A CA 1
ATOM 634 C C . ARG A 1 78 ? 9.646 -3.229 71.358 1.00 11.21 77 ARG A C 1
ATOM 635 O O . ARG A 1 78 ? 9.999 -3.334 72.522 1.00 12.47 77 ARG A O 1
ATOM 643 N N . THR A 1 79 ? 8.486 -2.708 71.024 1.00 10.84 78 THR A N 1
ATOM 644 C CA . THR A 1 79 ? 7.597 -2.054 71.953 1.00 11.22 78 THR A CA 1
ATOM 645 C C . THR A 1 79 ? 7.407 -2.794 73.262 1.00 10.01 78 THR A C 1
ATOM 646 O O . THR A 1 79 ? 7.480 -2.181 74.330 1.00 10.91 78 THR A O 1
ATOM 650 N N . ALA A 1 80 ? 7.071 -4.063 73.216 1.00 10.22 79 ALA A N 1
ATOM 651 C CA . ALA A 1 80 ? 6.714 -4.783 74.434 1.00 9.93 79 ALA A CA 1
ATOM 652 C C . ALA A 1 80 ? 7.889 -4.927 75.390 1.00 9.62 79 ALA A C 1
ATOM 653 O O . ALA A 1 80 ? 7.647 -5.196 76.551 1.00 9.97 79 ALA A O 1
ATOM 655 N N . TYR A 1 81 ? 9.137 -4.754 74.919 1.00 9.17 80 TYR A N 1
ATOM 656 C CA . TYR A 1 81 ? 10.305 -4.829 75.750 1.00 8.76 80 TYR A CA 1
ATOM 657 C C . TYR A 1 81 ? 10.699 -3.478 76.410 1.00 8.70 80 TYR A C 1
ATOM 658 O O . TYR A 1 81 ? 11.731 -3.354 77.036 1.00 8.86 80 TYR A O 1
ATOM 667 N N . ARG A 1 82 ? 9.825 -2.454 76.289 1.00 8.90 81 ARG A N 1
ATOM 668 C CA . ARG A 1 82 ? 10.261 -1.114 76.691 1.00 9.31 81 ARG A CA 1
ATOM 669 C C . ARG A 1 82 ? 10.586 -0.973 78.176 1.00 9.28 81 ARG A C 1
ATOM 670 O O . ARG A 1 82 ? 11.349 -0.095 78.518 1.00 9.54 81 ARG A O 1
ATOM 678 N N . PHE A 1 83 ? 10.037 -1.831 79.026 1.00 9.12 82 PHE A N 1
ATOM 679 C CA . PHE A 1 83 ? 10.311 -1.756 80.504 1.00 9.54 82 PHE A CA 1
ATOM 680 C C . PHE A 1 83 ? 11.489 -2.617 80.859 1.00 8.73 82 PHE A C 1
ATOM 681 O O . PHE A 1 83 ? 11.826 -2.719 82.053 1.00 10.49 82 PHE A O 1
ATOM 689 N N . LEU A 1 84 ? 12.157 -3.234 79.896 1.00 8.42 83 LEU A N 1
ATOM 690 C CA . LEU A 1 84 ? 13.366 -4.065 80.112 1.00 8.86 83 LEU A CA 1
ATOM 691 C C . LEU A 1 84 ? 14.568 -3.333 79.622 1.00 7.88 83 LEU A C 1
ATOM 692 O O . LEU A 1 84 ? 14.599 -2.791 78.491 1.00 8.89 83 LEU A O 1
ATOM 697 N N . VAL A 1 85 ? 15.618 -3.306 80.417 1.00 8.25 84 VAL A N 1
ATOM 698 C CA . VAL A 1 85 ? 16.922 -2.767 80.054 1.00 8.74 84 VAL A CA 1
ATOM 699 C C . VAL A 1 85 ? 17.986 -3.851 80.197 1.00 8.43 84 VAL A C 1
ATOM 700 O O . VAL A 1 85 ? 17.833 -4.795 80.973 1.00 9.41 84 VAL A O 1
ATOM 704 N N . GLU A 1 86 ? 19.061 -3.656 79.464 1.00 8.79 85 GLU A N 1
ATOM 705 C CA . GLU A 1 86 ? 20.238 -4.510 79.511 1.00 8.67 85 GLU A CA 1
ATOM 706 C C . GLU A 1 86 ? 21.423 -3.682 79.910 1.00 8.45 85 GLU A C 1
ATOM 707 O O . GLU A 1 86 ? 21.615 -2.571 79.390 1.00 9.36 85 GLU A O 1
ATOM 713 N N . ASP A 1 87 ? 22.262 -4.182 80.805 1.00 8.47 86 ASP A N 1
ATOM 714 C CA . ASP A 1 87 ? 23.433 -3.444 81.228 1.00 9.26 86 ASP A CA 1
ATOM 715 C C . ASP A 1 87 ? 24.677 -3.852 80.449 1.00 9.32 86 ASP A C 1
ATOM 716 O O . ASP A 1 87 ? 24.843 -5.035 80.121 1.00 11.77 86 ASP A O 1
ATOM 721 N N . SER A 1 88 ? 25.560 -2.894 80.227 1.00 9.63 87 SER A N 1
ATOM 722 C CA . SER A 1 88 ? 26.851 -3.074 79.627 1.00 10.58 87 SER A CA 1
ATOM 723 C C . SER A 1 88 ? 27.867 -2.352 80.503 1.00 10.59 87 SER A C 1
ATOM 724 O O . SER A 1 88 ? 27.679 -1.203 80.868 1.00 11.51 87 SER A O 1
ATOM 727 N N . ILE A 1 89 ? 28.948 -3.046 80.873 1.00 10.52 88 ILE A N 1
ATOM 728 C CA . ILE A 1 89 ? 29.999 -2.505 81.750 1.00 11.05 88 ILE A CA 1
ATOM 729 C C . ILE A 1 89 ? 31.348 -2.868 81.215 1.00 10.50 88 ILE A C 1
ATOM 730 O O . ILE A 1 89 ? 31.607 -4.039 80.929 1.00 11.55 88 ILE A O 1
ATOM 735 N N . TYR A 1 90 ? 32.240 -1.881 81.096 1.00 10.53 89 TYR A N 1
ATOM 736 C CA . TYR A 1 90 ? 33.582 -2.103 80.612 1.00 11.15 89 TYR A CA 1
ATOM 737 C C . TYR A 1 90 ? 34.576 -1.351 81.466 1.00 11.75 89 TYR A C 1
ATOM 738 O O . TYR A 1 90 ? 34.507 -0.144 81.619 1.00 13.33 89 TYR A O 1
ATOM 747 N N . LEU A 1 91 ? 35.493 -2.091 82.064 1.00 13.22 90 LEU A N 1
ATOM 748 C CA . LEU A 1 91 ? 36.573 -1.531 82.882 1.00 14.02 90 LEU A CA 1
ATOM 749 C C . LEU A 1 91 ? 37.886 -1.668 82.172 1.00 14.65 90 LEU A C 1
ATOM 750 O O . LEU A 1 91 ? 38.203 -2.770 81.692 1.00 17.91 90 LEU A O 1
ATOM 755 N N . SER A 1 92 ? 38.698 -0.650 82.204 1.00 13.63 91 SER A N 1
ATOM 756 C CA . SER A 1 92 ? 40.090 -0.807 81.797 1.00 15.78 91 SER A CA 1
ATOM 757 C C . SER A 1 92 ? 40.805 -1.786 82.723 1.00 15.34 91 SER A C 1
ATOM 758 O O . SER A 1 92 ? 40.412 -1.923 83.878 1.00 14.81 91 SER A O 1
ATOM 761 N N . PRO A 1 93 ? 41.846 -2.490 82.226 1.00 18.17 92 PRO A N 1
ATOM 762 C CA . PRO A 1 93 ? 42.466 -3.532 83.010 1.00 20.34 92 PRO A CA 1
ATOM 763 C C . PRO A 1 93 ? 42.898 -3.058 84.357 1.00 21.61 92 PRO A C 1
ATOM 764 O O . PRO A 1 93 ? 42.676 -3.759 85.379 1.00 22.49 92 PRO A O 1
ATOM 768 N N . GLU A 1 94 ? 43.436 -1.872 84.396 1.00 23.43 93 GLU A N 1
ATOM 769 C CA A GLU A 1 94 ? 43.978 -1.426 85.669 0.70 25.79 93 GLU A CA 1
ATOM 770 C CA B GLU A 1 94 ? 43.977 -1.304 85.628 0.30 28.07 93 GLU A CA 1
ATOM 771 C C . GLU A 1 94 ? 42.906 -0.833 86.648 1.00 26.06 93 GLU A C 1
ATOM 772 O O . GLU A 1 94 ? 43.161 -0.527 87.835 1.00 31.90 93 GLU A O 1
ATOM 783 N N . ALA A 1 95 ? 41.658 -0.771 86.144 1.00 20.17 94 ALA A N 1
ATOM 784 C CA . ALA A 1 95 ? 40.518 -0.397 87.013 1.00 19.41 94 ALA A CA 1
ATOM 785 C C . ALA A 1 95 ? 39.805 -1.593 87.683 1.00 19.24 94 ALA A C 1
ATOM 786 O O . ALA A 1 95 ? 38.854 -1.418 88.424 1.00 21.47 94 ALA A O 1
ATOM 788 N N . ARG A 1 96 ? 40.229 -2.764 87.355 1.00 15.61 95 ARG A N 1
ATOM 789 C CA . ARG A 1 96 ? 39.627 -3.977 87.887 1.00 16.16 95 ARG A CA 1
ATOM 790 C C . ARG A 1 96 ? 40.133 -4.255 89.303 1.00 17.29 95 ARG A C 1
ATOM 791 O O . ARG A 1 96 ? 41.257 -3.912 89.655 1.00 19.36 95 ARG A O 1
ATOM 799 N N . GLY A 1 97 ? 39.313 -4.900 90.104 1.00 17.22 96 GLY A N 1
ATOM 800 C CA . GLY A 1 97 ? 39.690 -5.335 91.444 1.00 18.69 96 GLY A CA 1
ATOM 801 C C . GLY A 1 97 ? 39.623 -4.228 92.481 1.00 17.37 96 GLY A C 1
ATOM 802 O O . GLY A 1 97 ? 40.322 -4.267 93.514 1.00 21.23 96 GLY A O 1
ATOM 803 N N . LYS A 1 98 ? 38.841 -3.199 92.184 1.00 17.71 97 LYS A N 1
ATOM 804 C CA . LYS A 1 98 ? 38.743 -2.032 93.014 1.00 19.34 97 LYS A CA 1
ATOM 805 C C . LYS A 1 98 ? 37.305 -1.675 93.376 1.00 18.37 97 LYS A C 1
ATOM 806 O O . LYS A 1 98 ? 37.046 -0.578 93.862 1.00 20.39 97 LYS A O 1
ATOM 812 N N . GLY A 1 99 ? 36.349 -2.576 93.126 1.00 17.13 98 GLY A N 1
ATOM 813 C CA . GLY A 1 99 ? 34.950 -2.301 93.408 1.00 16.92 98 GLY A CA 1
ATOM 814 C C . GLY A 1 99 ? 34.246 -1.410 92.390 1.00 14.53 98 GLY A C 1
ATOM 815 O O . GLY A 1 99 ? 33.112 -0.955 92.628 1.00 15.69 98 GLY A O 1
ATOM 816 N N . ILE A 1 100 ? 34.941 -1.068 91.302 1.00 13.99 99 ILE A N 1
ATOM 817 C CA . ILE A 1 100 ? 34.379 -0.093 90.356 1.00 13.14 99 ILE A CA 1
ATOM 818 C C . ILE A 1 100 ? 33.276 -0.719 89.522 1.00 12.14 99 ILE A C 1
ATOM 819 O O . ILE A 1 100 ? 32.271 -0.044 89.230 1.00 12.50 99 ILE A O 1
ATOM 824 N N . GLY A 1 101 ? 33.418 -1.994 89.139 1.00 12.84 100 GLY A N 1
ATOM 825 C CA . GLY A 1 101 ? 32.315 -2.679 88.460 1.00 12.79 100 GLY A CA 1
ATOM 826 C C . GLY A 1 101 ? 31.037 -2.636 89.297 1.00 11.98 100 GLY A C 1
ATOM 827 O O . GLY A 1 101 ? 29.949 -2.393 88.781 1.00 11.41 100 GLY A O 1
ATOM 828 N N . LYS A 1 102 ? 31.192 -2.946 90.584 1.00 12.38 101 LYS A N 1
ATOM 829 C CA A LYS A 1 102 ? 30.038 -2.918 91.479 0.50 13.52 101 LYS A CA 1
ATOM 830 C CA B LYS A 1 102 ? 30.051 -2.919 91.461 0.50 13.20 101 LYS A CA 1
ATOM 831 C C . LYS A 1 102 ? 29.336 -1.523 91.542 1.00 12.35 101 LYS A C 1
ATOM 832 O O . LYS A 1 102 ? 28.127 -1.356 91.558 1.00 12.81 101 LYS A O 1
ATOM 843 N N . ALA A 1 103 ? 30.214 -0.506 91.634 1.00 12.27 102 ALA A N 1
ATOM 844 C CA . ALA A 1 103 ? 29.681 0.857 91.660 1.00 12.64 102 ALA A CA 1
ATOM 845 C C . ALA A 1 103 ? 28.949 1.211 90.373 1.00 11.04 102 ALA A C 1
ATOM 846 O O . ALA A 1 103 ? 27.860 1.760 90.410 1.00 11.74 102 ALA A O 1
ATOM 848 N N . LEU A 1 104 ? 29.564 0.858 89.234 1.00 10.60 103 LEU A N 1
ATOM 849 C CA . LEU A 1 104 ? 28.872 1.145 87.937 1.00 9.88 103 LEU A CA 1
ATOM 850 C C . LEU A 1 104 ? 27.584 0.417 87.839 1.00 9.79 103 LEU A C 1
ATOM 851 O O . LEU A 1 104 ? 26.583 0.997 87.410 1.00 10.20 103 LEU A O 1
ATOM 856 N N . LEU A 1 105 ? 27.557 -0.877 88.200 1.00 9.69 104 LEU A N 1
ATOM 857 C CA . LEU A 1 105 ? 26.303 -1.628 88.104 1.00 9.41 104 LEU A CA 1
ATOM 858 C C . LEU A 1 105 ? 25.251 -1.107 89.078 1.00 10.07 104 LEU A C 1
ATOM 859 O O . LEU A 1 105 ? 24.090 -1.009 88.768 1.00 10.30 104 LEU A O 1
ATOM 864 N N . SER A 1 106 ? 25.721 -0.748 90.306 1.00 10.30 105 SER A N 1
ATOM 865 C CA A SER A 1 106 ? 24.795 -0.142 91.276 0.70 11.09 105 SER A CA 1
ATOM 866 C CA B SER A 1 106 ? 24.763 -0.142 91.264 0.30 10.64 105 SER A CA 1
ATOM 867 C C . SER A 1 106 ? 24.081 1.161 90.757 1.00 10.28 105 SER A C 1
ATOM 868 O O . SER A 1 106 ? 22.925 1.417 90.955 1.00 11.22 105 SER A O 1
ATOM 873 N N . GLU A 1 107 ? 24.909 1.934 90.066 1.00 10.50 106 GLU A N 1
ATOM 874 C CA . GLU A 1 107 ? 24.424 3.146 89.423 1.00 10.50 106 GLU A CA 1
ATOM 875 C C . GLU A 1 107 ? 23.415 2.836 88.335 1.00 10.55 106 GLU A C 1
ATOM 876 O O . GLU A 1 107 ? 22.354 3.452 88.268 1.00 11.22 106 GLU A O 1
ATOM 882 N N . LEU A 1 108 ? 23.713 1.869 87.456 1.00 9.80 107 LEU A N 1
ATOM 883 C CA . LEU A 1 108 ? 22.750 1.506 86.462 1.00 9.48 107 LEU A CA 1
ATOM 884 C C . LEU A 1 108 ? 21.473 1.013 87.083 1.00 9.46 107 LEU A C 1
ATOM 885 O O . LEU A 1 108 ? 20.384 1.379 86.638 1.00 10.04 107 LEU A O 1
ATOM 890 N N . VAL A 1 109 ? 21.556 0.108 88.055 1.00 9.66 108 VAL A N 1
ATOM 891 C CA . VAL A 1 109 ? 20.379 -0.445 88.714 1.00 9.48 108 VAL A CA 1
ATOM 892 C C . VAL A 1 109 ? 19.568 0.713 89.332 1.00 9.46 108 VAL A C 1
ATOM 893 O O . VAL A 1 109 ? 18.360 0.785 89.159 1.00 10.42 108 VAL A O 1
ATOM 897 N N . GLY A 1 110 ? 20.241 1.611 90.059 1.00 10.06 109 GLY A N 1
ATOM 898 C CA . GLY A 1 110 ? 19.517 2.693 90.716 1.00 9.83 109 GLY A CA 1
ATOM 899 C C . GLY A 1 110 ? 18.888 3.644 89.740 1.00 10.57 109 GLY A C 1
ATOM 900 O O . GLY A 1 110 ? 17.728 4.030 89.887 1.00 10.63 109 GLY A O 1
ATOM 901 N N . ARG A 1 111 ? 19.666 4.018 88.722 1.00 10.25 110 ARG A N 1
ATOM 902 C CA . ARG A 1 111 ? 19.141 4.940 87.700 1.00 9.30 110 ARG A CA 1
ATOM 903 C C . ARG A 1 111 ? 17.927 4.371 87.015 1.00 9.43 110 ARG A C 1
ATOM 904 O O . ARG A 1 111 ? 16.915 5.055 86.804 1.00 10.31 110 ARG A O 1
ATOM 912 N N . CYS A 1 112 ? 18.042 3.101 86.577 1.00 9.58 111 CYS A N 1
ATOM 913 C CA . CYS A 1 112 ? 16.945 2.507 85.850 1.00 9.70 111 CYS A CA 1
ATOM 914 C C . CYS A 1 112 ? 15.696 2.300 86.727 1.00 9.62 111 CYS A C 1
ATOM 915 O O . CYS A 1 112 ? 14.579 2.353 86.260 1.00 10.73 111 CYS A O 1
ATOM 918 N N . THR A 1 113 ? 15.923 2.028 88.026 1.00 10.13 112 THR A N 1
ATOM 919 C CA . THR A 1 113 ? 14.838 1.989 88.996 1.00 10.43 112 THR A CA 1
ATOM 920 C C . THR A 1 113 ? 14.118 3.353 89.053 1.00 10.25 112 THR A C 1
ATOM 921 O O . THR A 1 113 ? 12.927 3.409 88.918 1.00 10.72 112 THR A O 1
ATOM 925 N N . ALA A 1 114 ? 14.926 4.385 89.219 1.00 10.33 113 ALA A N 1
ATOM 926 C CA . ALA A 1 114 ? 14.338 5.723 89.284 1.00 10.92 113 ALA A CA 1
ATOM 927 C C . ALA A 1 114 ? 13.593 6.113 88.007 1.00 10.98 113 ALA A C 1
ATOM 928 O O . ALA A 1 114 ? 12.576 6.779 88.083 1.00 12.52 113 ALA A O 1
ATOM 930 N N . LEU A 1 115 ? 14.133 5.723 86.854 1.00 10.73 114 LEU A N 1
ATOM 931 C CA . LEU A 1 115 ? 13.529 6.084 85.584 1.00 10.27 114 LEU A CA 1
ATOM 932 C C . LEU A 1 115 ? 12.262 5.356 85.297 1.00 10.42 114 LEU A C 1
ATOM 933 O O . LEU A 1 115 ? 11.475 5.824 84.470 1.00 12.31 114 LEU A O 1
ATOM 938 N N . GLY A 1 116 ? 12.015 4.183 85.935 1.00 9.88 115 GLY A N 1
ATOM 939 C CA . GLY A 1 116 ? 10.773 3.457 85.791 1.00 10.92 115 GLY A CA 1
ATOM 940 C C . GLY A 1 116 ? 10.823 2.159 85.022 1.00 9.20 115 GLY A C 1
ATOM 941 O O . GLY A 1 116 ? 9.797 1.595 84.719 1.00 11.02 115 GLY A O 1
ATOM 942 N N . PHE A 1 117 ? 12.025 1.683 84.675 1.00 10.06 116 PHE A N 1
ATOM 943 C CA . PHE A 1 117 ? 12.154 0.363 84.145 1.00 9.29 116 PHE A CA 1
ATOM 944 C C . PHE A 1 117 ? 11.825 -0.676 85.182 1.00 9.26 116 PHE A C 1
ATOM 945 O O . PHE A 1 117 ? 11.871 -0.394 86.398 1.00 10.50 116 PHE A O 1
ATOM 953 N N . ARG A 1 118 ? 11.485 -1.887 84.736 1.00 9.44 117 ARG A N 1
ATOM 954 C CA . ARG A 1 118 ? 10.959 -2.907 85.629 1.00 9.71 117 ARG A CA 1
ATOM 955 C C . ARG A 1 118 ? 11.807 -4.180 85.670 1.00 9.20 117 ARG A C 1
ATOM 956 O O . ARG A 1 118 ? 11.603 -4.977 86.585 1.00 9.82 117 ARG A O 1
ATOM 964 N N . GLN A 1 119 ? 12.685 -4.427 84.702 1.00 8.89 118 GLN A N 1
ATOM 965 C CA . GLN A 1 119 ? 13.532 -5.607 84.711 1.00 8.72 118 GLN A CA 1
ATOM 966 C C . GLN A 1 119 ? 14.841 -5.189 84.065 1.00 8.53 118 GLN A C 1
ATOM 967 O O . GLN A 1 119 ? 14.888 -4.380 83.148 1.00 9.28 118 GLN A O 1
ATOM 981 N N . ILE A 1 121 ? 18.345 -7.170 82.401 1.00 8.94 120 ILE A N 1
ATOM 982 C CA A ILE A 1 121 ? 19.008 -8.392 81.922 0.80 10.10 120 ILE A CA 1
ATOM 983 C CA B ILE A 1 121 ? 19.025 -8.376 81.997 0.20 8.79 120 ILE A CA 1
ATOM 984 C C . ILE A 1 121 ? 20.455 -8.090 81.672 1.00 9.55 120 ILE A C 1
ATOM 985 O O . ILE A 1 121 ? 20.821 -7.034 81.203 1.00 10.09 120 ILE A O 1
ATOM 994 N N . ALA A 1 122 ? 21.312 -9.078 81.976 1.00 9.84 121 ALA A N 1
ATOM 995 C CA . ALA A 1 122 ? 22.671 -9.089 81.590 1.00 10.37 121 ALA A CA 1
ATOM 996 C C . ALA A 1 122 ? 22.931 -10.280 80.672 1.00 10.04 121 ALA A C 1
ATOM 997 O O . ALA A 1 122 ? 22.510 -11.395 80.976 1.00 11.00 121 ALA A O 1
ATOM 999 N N . VAL A 1 123 ? 23.579 -10.007 79.552 1.00 9.86 122 VAL A N 1
ATOM 1000 C CA . VAL A 1 123 ? 23.946 -11.041 78.563 1.00 10.17 122 VAL A CA 1
ATOM 1001 C C . VAL A 1 123 ? 25.451 -11.095 78.615 1.00 9.95 122 VAL A C 1
ATOM 1002 O O . VAL A 1 123 ? 26.105 -10.187 78.131 1.00 11.91 122 VAL A O 1
ATOM 1006 N N . ILE A 1 124 ? 26.013 -12.111 79.250 1.00 10.13 123 ILE A N 1
ATOM 1007 C CA . ILE A 1 124 ? 27.403 -12.123 79.664 1.00 10.82 123 ILE A CA 1
ATOM 1008 C C . ILE A 1 124 ? 28.189 -12.968 78.687 1.00 10.39 123 ILE A C 1
ATOM 1009 O O . ILE A 1 124 ? 28.110 -14.197 78.627 1.00 9.98 123 ILE A O 1
ATOM 1014 N N . GLY A 1 125 ? 29.011 -12.280 77.895 1.00 11.29 124 GLY A N 1
ATOM 1015 C CA . GLY A 1 125 ? 29.840 -12.926 76.897 1.00 11.54 124 GLY A CA 1
ATOM 1016 C C . GLY A 1 125 ? 30.828 -13.846 77.532 1.00 12.32 124 GLY A C 1
ATOM 1017 O O . GLY A 1 125 ? 31.492 -13.546 78.548 1.00 13.59 124 GLY A O 1
ATOM 1018 N N . GLY A 1 126 ? 30.948 -15.046 76.954 1.00 11.15 125 GLY A N 1
ATOM 1019 C CA . GLY A 1 126 ? 31.815 -16.038 77.506 1.00 11.34 125 GLY A CA 1
ATOM 1020 C C . GLY A 1 126 ? 31.376 -16.629 78.790 1.00 11.73 125 GLY A C 1
ATOM 1021 O O . GLY A 1 126 ? 32.072 -17.490 79.304 1.00 13.06 125 GLY A O 1
ATOM 1022 N N . ALA A 1 127 ? 30.292 -16.149 79.387 1.00 11.28 126 ALA A N 1
ATOM 1023 C CA . ALA A 1 127 ? 29.869 -16.644 80.688 1.00 11.28 126 ALA A CA 1
ATOM 1024 C C . ALA A 1 127 ? 30.982 -16.500 81.693 1.00 11.21 126 ALA A C 1
ATOM 1025 O O . ALA A 1 127 ? 31.201 -17.367 82.551 1.00 13.20 126 ALA A O 1
ATOM 1027 N N . HIS A 1 128 ? 31.747 -15.434 81.617 1.00 11.54 127 HIS A N 1
ATOM 1028 C CA . HIS A 1 128 ? 32.905 -15.282 82.458 1.00 13.17 127 HIS A CA 1
ATOM 1029 C C . HIS A 1 128 ? 32.471 -15.292 83.920 1.00 10.89 127 HIS A C 1
ATOM 1030 O O . HIS A 1 128 ? 31.645 -14.500 84.335 1.00 11.29 127 HIS A O 1
ATOM 1037 N N . PRO A 1 129 ? 33.149 -16.119 84.761 1.00 11.71 128 PRO A N 1
ATOM 1038 C CA . PRO A 1 129 ? 32.686 -16.231 86.164 1.00 11.58 128 PRO A CA 1
ATOM 1039 C C . PRO A 1 129 ? 32.818 -14.920 86.937 1.00 10.20 128 PRO A C 1
ATOM 1040 O O . PRO A 1 129 ? 32.011 -14.662 87.823 1.00 10.97 128 PRO A O 1
ATOM 1044 N N . SER A 1 130 ? 33.766 -14.089 86.618 1.00 11.25 129 SER A N 1
ATOM 1045 C CA . SER A 1 130 ? 33.916 -12.848 87.367 1.00 11.46 129 SER A CA 1
ATOM 1046 C C . SER A 1 130 ? 32.757 -11.888 87.074 1.00 10.68 129 SER A C 1
ATOM 1047 O O . SER A 1 130 ? 32.278 -11.192 87.963 1.00 11.22 129 SER A O 1
ATOM 1050 N N A SER A 1 131 ? 32.280 -11.868 85.839 0.80 10.58 130 SER A N 1
ATOM 1051 N N B SER A 1 131 ? 32.263 -11.874 85.842 0.20 10.69 130 SER A N 1
ATOM 1052 C CA A SER A 1 131 ? 31.144 -11.041 85.465 0.80 10.43 130 SER A CA 1
ATOM 1053 C CA B SER A 1 131 ? 31.123 -11.037 85.475 0.20 10.45 130 SER A CA 1
ATOM 1054 C C A SER A 1 131 ? 29.832 -11.596 86.027 0.80 9.62 130 SER A C 1
ATOM 1055 C C B SER A 1 131 ? 29.813 -11.602 86.023 0.20 9.64 130 SER A C 1
ATOM 1056 O O A SER A 1 131 ? 28.958 -10.863 86.530 0.80 10.15 130 SER A O 1
ATOM 1057 O O B SER A 1 131 ? 28.931 -10.861 86.497 0.20 9.92 130 SER A O 1
ATOM 1062 N N . ILE A 1 132 ? 29.673 -12.929 85.986 1.00 9.77 131 ILE A N 1
ATOM 1063 C CA . ILE A 1 132 ? 28.526 -13.555 86.603 1.00 9.48 131 ILE A CA 1
ATOM 1064 C C . ILE A 1 132 ? 28.460 -13.183 88.080 1.00 9.76 131 ILE A C 1
ATOM 1065 O O . ILE A 1 132 ? 27.403 -12.818 88.609 1.00 10.01 131 ILE A O 1
ATOM 1070 N N . ALA A 1 133 ? 29.593 -13.280 88.766 1.00 9.63 132 ALA A N 1
ATOM 1071 C CA . ALA A 1 133 ? 29.646 -12.978 90.212 1.00 9.68 132 ALA A CA 1
ATOM 1072 C C . ALA A 1 133 ? 29.358 -11.524 90.514 1.00 10.18 132 ALA A C 1
ATOM 1073 O O . ALA A 1 133 ? 28.662 -11.232 91.483 1.00 11.00 132 ALA A O 1
ATOM 1075 N N . LEU A 1 134 ? 29.853 -10.618 89.692 1.00 10.05 133 LEU A N 1
ATOM 1076 C CA . LEU A 1 134 ? 29.534 -9.190 89.856 1.00 10.42 133 LEU A CA 1
ATOM 1077 C C . LEU A 1 134 ? 28.044 -8.948 89.824 1.00 10.36 133 LEU A C 1
ATOM 1078 O O . LEU A 1 134 ? 27.456 -8.252 90.660 1.00 10.94 133 LEU A O 1
ATOM 1083 N N . HIS A 1 135 ? 27.389 -9.541 88.833 1.00 9.88 134 HIS A N 1
ATOM 1084 C CA . HIS A 1 135 ? 25.957 -9.389 88.710 1.00 10.03 134 HIS A CA 1
ATOM 1085 C C . HIS A 1 135 ? 25.242 -10.071 89.851 1.00 9.34 134 HIS A C 1
ATOM 1086 O O . HIS A 1 135 ? 24.281 -9.526 90.398 1.00 9.81 134 HIS A O 1
ATOM 1093 N N . ARG A 1 136 ? 25.712 -11.251 90.244 1.00 9.94 135 ARG A N 1
ATOM 1094 C CA A ARG A 1 136 ? 25.062 -11.888 91.413 0.70 11.18 135 ARG A CA 1
ATOM 1095 C CA B ARG A 1 136 ? 25.045 -11.909 91.423 0.30 11.38 135 ARG A CA 1
ATOM 1096 C C . ARG A 1 136 ? 25.059 -11.022 92.764 1.00 11.31 135 ARG A C 1
ATOM 1097 O O . ARG A 1 136 ? 24.116 -10.878 93.545 1.00 12.78 135 ARG A O 1
ATOM 1112 N N . ALA A 1 137 ? 26.192 -10.342 92.865 1.00 11.16 136 ALA A N 1
ATOM 1113 C CA . ALA A 1 137 ? 26.437 -9.456 93.995 1.00 12.98 136 ALA A CA 1
ATOM 1114 C C . ALA A 1 137 ? 25.407 -8.339 94.048 1.00 12.99 136 ALA A C 1
ATOM 1115 O O . ALA A 1 137 ? 25.099 -7.820 95.112 1.00 15.42 136 ALA A O 1
ATOM 1117 N N . LEU A 1 138 ? 24.895 -7.930 92.898 1.00 11.82 137 LEU A N 1
ATOM 1118 C CA . LEU A 1 138 ? 23.888 -6.911 92.735 1.00 12.25 137 LEU A CA 1
ATOM 1119 C C . LEU A 1 138 ? 22.495 -7.476 92.622 1.00 12.13 137 LEU A C 1
ATOM 1120 O O . LEU A 1 138 ? 21.584 -6.757 92.238 1.00 14.59 137 LEU A O 1
ATOM 1125 N N . GLY A 1 139 ? 22.284 -8.730 92.976 1.00 11.78 138 GLY A N 1
ATOM 1126 C CA . GLY A 1 139 ? 20.959 -9.270 93.039 1.00 12.52 138 GLY A CA 1
ATOM 1127 C C . GLY A 1 139 ? 20.443 -9.903 91.765 1.00 10.77 138 GLY A C 1
ATOM 1128 O O . GLY A 1 139 ? 19.305 -10.326 91.689 1.00 13.04 138 GLY A O 1
ATOM 1129 N N . PHE A 1 140 ? 21.275 -10.004 90.724 1.00 10.22 139 PHE A N 1
ATOM 1130 C CA . PHE A 1 140 ? 20.860 -10.742 89.533 1.00 9.68 139 PHE A CA 1
ATOM 1131 C C . PHE A 1 140 ? 20.898 -12.230 89.839 1.00 10.10 139 PHE A C 1
ATOM 1132 O O . PHE A 1 140 ? 21.727 -12.699 90.620 1.00 12.20 139 PHE A O 1
ATOM 1140 N N . GLU A 1 141 ? 20.002 -12.935 89.207 1.00 10.12 140 GLU A N 1
ATOM 1141 C CA A GLU A 1 141 ? 19.972 -14.408 89.248 0.70 11.47 140 GLU A CA 1
ATOM 1142 C CA B GLU A 1 141 ? 19.939 -14.413 89.229 0.30 10.72 140 GLU A CA 1
ATOM 1143 C C . GLU A 1 141 ? 20.232 -14.984 87.819 1.00 10.55 140 GLU A C 1
ATOM 1144 O O . GLU A 1 141 ? 19.779 -14.455 86.814 1.00 11.00 140 GLU A O 1
ATOM 1155 N N . LEU A 1 142 ? 21.025 -16.034 87.793 1.00 11.08 141 LEU A N 1
ATOM 1156 C CA . LEU A 1 142 ? 21.312 -16.740 86.585 1.00 11.61 141 LEU A CA 1
ATOM 1157 C C . LEU A 1 142 ? 20.050 -17.373 86.044 1.00 11.35 141 LEU A C 1
ATOM 1158 O O . LEU A 1 142 ? 19.367 -18.077 86.756 1.00 14.28 141 LEU A O 1
ATOM 1163 N N . GLN A 1 143 ? 19.683 -17.055 84.815 1.00 10.91 142 GLN A N 1
ATOM 1164 C CA . GLN A 1 143 ? 18.511 -17.568 84.167 1.00 11.31 142 GLN A CA 1
ATOM 1165 C C . GLN A 1 143 ? 18.800 -18.680 83.221 1.00 11.54 142 GLN A C 1
ATOM 1166 O O . GLN A 1 143 ? 17.945 -19.482 82.941 1.00 12.97 142 GLN A O 1
ATOM 1172 N N . GLY A 1 144 ? 19.970 -18.709 82.612 1.00 12.19 143 GLY A N 1
ATOM 1173 C CA . GLY A 1 144 ? 20.344 -19.760 81.668 1.00 12.69 143 GLY A CA 1
ATOM 1174 C C . GLY A 1 144 ? 21.656 -19.511 81.064 1.00 11.58 143 GLY A C 1
ATOM 1175 O O . GLY A 1 144 ? 22.298 -18.472 81.235 1.00 12.20 143 GLY A O 1
ATOM 1176 N N . LEU A 1 145 ? 22.148 -20.548 80.372 1.00 10.87 144 LEU A N 1
ATOM 1177 C CA . LEU A 1 145 ? 23.446 -20.587 79.768 1.00 12.45 144 LEU A CA 1
ATOM 1178 C C . LEU A 1 145 ? 23.260 -21.105 78.372 1.00 13.07 144 LEU A C 1
ATOM 1179 O O . LEU A 1 145 ? 22.854 -22.246 78.197 1.00 15.17 144 LEU A O 1
ATOM 1207 N N . LYS A 1 147 ? 24.874 -22.362 75.428 1.00 11.96 146 LYS A N 1
ATOM 1208 C CA . LYS A 1 147 ? 26.169 -22.984 75.175 1.00 11.73 146 LYS A CA 1
ATOM 1209 C C . LYS A 1 147 ? 26.644 -22.805 73.760 1.00 10.56 146 LYS A C 1
ATOM 1210 O O . LYS A 1 147 ? 25.855 -22.927 72.813 1.00 10.92 146 LYS A O 1
ATOM 1216 N N . ALA A 1 148 ? 27.904 -22.500 73.604 1.00 10.64 147 ALA A N 1
ATOM 1217 C CA . ALA A 1 148 ? 28.611 -22.559 72.325 1.00 10.14 147 ALA A CA 1
ATOM 1218 C C . ALA A 1 148 ? 27.928 -21.663 71.318 1.00 10.31 147 ALA A C 1
ATOM 1219 O O . ALA A 1 148 ? 27.829 -21.990 70.127 1.00 10.81 147 ALA A O 1
ATOM 1221 N N . THR A 1 149 ? 27.466 -20.508 71.778 1.00 10.09 148 THR A N 1
ATOM 1222 C CA . THR A 1 149 ? 26.787 -19.520 70.974 1.00 10.52 148 THR A CA 1
ATOM 1223 C C . THR A 1 149 ? 27.695 -18.439 70.401 1.00 10.58 148 THR A C 1
ATOM 1224 O O . THR A 1 149 ? 27.292 -17.758 69.438 1.00 11.84 148 THR A O 1
ATOM 1228 N N . GLY A 1 150 ? 28.875 -18.281 70.965 1.00 10.68 149 GLY A N 1
ATOM 1229 C CA . GLY A 1 150 ? 29.843 -17.447 70.387 1.00 10.27 149 GLY A CA 1
ATOM 1230 C C . GLY A 1 150 ? 31.071 -18.212 69.904 1.00 9.73 149 GLY A C 1
ATOM 1231 O O . GLY A 1 150 ? 31.356 -19.289 70.395 1.00 10.99 149 GLY A O 1
ATOM 1232 N N . PHE A 1 151 ? 31.800 -17.624 68.973 1.00 10.70 150 PHE A N 1
ATOM 1233 C CA . PHE A 1 151 ? 33.056 -18.199 68.471 1.00 10.75 150 PHE A CA 1
ATOM 1234 C C . PHE A 1 151 ? 34.041 -17.075 68.326 1.00 11.46 150 PHE A C 1
ATOM 1235 O O . PHE A 1 151 ? 33.801 -16.167 67.531 1.00 12.69 150 PHE A O 1
ATOM 1243 N N . LYS A 1 152 ? 35.082 -17.033 69.161 1.00 12.43 151 LYS A N 1
ATOM 1244 C CA . LYS A 1 152 ? 36.024 -15.902 69.187 1.00 12.80 151 LYS A CA 1
ATOM 1245 C C . LYS A 1 152 ? 37.356 -16.448 69.706 1.00 13.87 151 LYS A C 1
ATOM 1246 O O . LYS A 1 152 ? 37.395 -17.276 70.582 1.00 15.21 151 LYS A O 1
ATOM 1252 N N . HIS A 1 153 ? 38.466 -15.931 69.185 1.00 17.59 152 HIS A N 1
ATOM 1253 C CA . HIS A 1 153 ? 39.794 -16.367 69.624 1.00 20.64 152 HIS A CA 1
ATOM 1254 C C . HIS A 1 153 ? 39.940 -17.900 69.456 1.00 19.59 152 HIS A C 1
ATOM 1255 O O . HIS A 1 153 ? 40.589 -18.563 70.266 1.00 22.12 152 HIS A O 1
ATOM 1262 N N . GLY A 1 154 ? 39.306 -18.440 68.425 1.00 18.72 153 GLY A N 1
ATOM 1263 C CA . GLY A 1 154 ? 39.397 -19.859 68.083 1.00 20.32 153 GLY A CA 1
ATOM 1264 C C . GLY A 1 154 ? 38.663 -20.792 69.006 1.00 18.39 153 GLY A C 1
ATOM 1265 O O . GLY A 1 154 ? 38.904 -21.972 68.890 1.00 21.05 153 GLY A O 1
ATOM 1266 N N . ARG A 1 155 ? 37.746 -20.286 69.849 1.00 16.25 154 ARG A N 1
ATOM 1267 C CA . ARG A 1 155 ? 37.068 -21.079 70.842 1.00 17.04 154 ARG A CA 1
ATOM 1268 C C . ARG A 1 155 ? 35.558 -20.859 70.782 1.00 13.03 154 ARG A C 1
ATOM 1269 O O . ARG A 1 155 ? 35.093 -19.743 70.578 1.00 13.31 154 ARG A O 1
ATOM 1277 N N . TRP A 1 156 ? 34.819 -21.930 71.048 1.00 13.08 155 TRP A N 1
ATOM 1278 C CA . TRP A 1 156 ? 33.401 -21.815 71.338 1.00 11.89 155 TRP A CA 1
ATOM 1279 C C . TRP A 1 156 ? 33.203 -21.218 72.706 1.00 11.94 155 TRP A C 1
ATOM 1280 O O . TRP A 1 156 ? 33.820 -21.592 73.685 1.00 14.37 155 TRP A O 1
ATOM 1291 N N . LEU A 1 157 ? 32.279 -20.279 72.774 1.00 11.11 156 LEU A N 1
ATOM 1292 C CA . LEU A 1 157 ? 31.951 -19.502 73.968 1.00 10.97 156 LEU A CA 1
ATOM 1293 C C . LEU A 1 157 ? 30.529 -19.737 74.358 1.00 10.42 156 LEU A C 1
ATOM 1294 O O . LEU A 1 157 ? 29.627 -19.716 73.531 1.00 10.77 156 LEU A O 1
ATOM 1299 N N . ASP A 1 158 ? 30.280 -19.856 75.666 1.00 10.46 157 ASP A N 1
ATOM 1300 C CA . ASP A 1 158 ? 28.940 -19.856 76.232 1.00 10.07 157 ASP A CA 1
ATOM 1301 C C . ASP A 1 158 ? 28.534 -18.418 76.528 1.00 10.07 157 ASP A C 1
ATOM 1302 O O . ASP A 1 158 ? 29.383 -17.565 76.774 1.00 10.57 157 ASP A O 1
ATOM 1307 N N . THR A 1 159 ? 27.240 -18.175 76.541 1.00 10.08 158 THR A N 1
ATOM 1308 C CA . THR A 1 159 ? 26.701 -16.853 76.821 1.00 9.38 158 THR A CA 1
ATOM 1309 C C . THR A 1 159 ? 25.689 -17.004 77.952 1.00 10.04 158 THR A C 1
ATOM 1310 O O . THR A 1 159 ? 24.713 -17.714 77.825 1.00 10.38 158 THR A O 1
ATOM 1314 N N . ALA A 1 160 ? 25.962 -16.335 79.089 1.00 9.33 159 ALA A N 1
ATOM 1315 C CA . ALA A 1 160 ? 25.076 -16.458 80.243 1.00 9.72 159 ALA A CA 1
ATOM 1316 C C . ALA A 1 160 ? 24.044 -15.331 80.239 1.00 9.80 159 ALA A C 1
ATOM 1317 O O . ALA A 1 160 ? 24.368 -14.212 79.880 1.00 12.65 159 ALA A O 1
ATOM 1319 N N . PHE A 1 161 ? 22.863 -15.669 80.685 1.00 9.59 160 PHE A N 1
ATOM 1320 C CA . PHE A 1 161 ? 21.756 -14.688 80.801 1.00 9.66 160 PHE A CA 1
ATOM 1321 C C . PHE A 1 161 ? 21.366 -14.586 82.258 1.00 10.87 160 PHE A C 1
ATOM 1322 O O . PHE A 1 161 ? 21.108 -15.603 82.907 1.00 11.33 160 PHE A O 1
ATOM 1338 N N . GLN A 1 163 ? 19.215 -11.931 85.308 1.00 9.31 162 GLN A N 1
ATOM 1339 C CA . GLN A 1 163 ? 18.097 -10.991 85.387 1.00 9.16 162 GLN A CA 1
ATOM 1340 C C . GLN A 1 163 ? 17.901 -10.550 86.841 1.00 9.01 162 GLN A C 1
ATOM 1341 O O . GLN A 1 163 ? 18.062 -11.352 87.760 1.00 10.14 162 GLN A O 1
ATOM 1347 N N . ARG A 1 164 ? 17.503 -9.320 87.005 1.00 9.93 163 ARG A N 1
ATOM 1348 C CA A ARG A 1 164 ? 17.089 -8.696 88.296 0.50 9.96 163 ARG A CA 1
ATOM 1349 C CA B ARG A 1 164 ? 16.868 -8.905 88.262 0.50 10.84 163 ARG A CA 1
ATOM 1350 C C . ARG A 1 164 ? 15.763 -7.885 88.016 1.00 10.35 163 ARG A C 1
ATOM 1351 O O . ARG A 1 164 ? 15.750 -7.121 87.060 1.00 10.62 163 ARG A O 1
ATOM 1366 N N . PRO A 1 165 ? 14.753 -7.966 88.892 1.00 10.43 164 PRO A N 1
ATOM 1367 C CA . PRO A 1 165 ? 13.682 -7.000 88.799 1.00 10.76 164 PRO A CA 1
ATOM 1368 C C . PRO A 1 165 ? 14.190 -5.640 89.209 1.00 9.81 164 PRO A C 1
ATOM 1369 O O . PRO A 1 165 ? 15.140 -5.513 89.965 1.00 11.73 164 PRO A O 1
ATOM 1373 N N . LEU A 1 166 ? 13.471 -4.626 88.756 1.00 9.91 165 LEU A N 1
ATOM 1374 C CA . LEU A 1 166 ? 13.736 -3.251 89.157 1.00 10.63 165 LEU A CA 1
ATOM 1375 C C . LEU A 1 166 ? 12.432 -2.645 89.728 1.00 10.16 165 LEU A C 1
ATOM 1376 O O . LEU A 1 166 ? 11.369 -2.812 89.123 1.00 11.24 165 LEU A O 1
ATOM 1381 N N . GLY A 1 167 ? 12.543 -1.953 90.835 1.00 12.25 166 GLY A N 1
ATOM 1382 C CA . GLY A 1 167 ? 11.391 -1.288 91.400 1.00 13.63 166 GLY A CA 1
ATOM 1383 C C . GLY A 1 167 ? 10.229 -2.229 91.690 1.00 13.71 166 GLY A C 1
ATOM 1384 O O . GLY A 1 167 ? 10.435 -3.322 92.251 1.00 15.98 166 GLY A O 1
ATOM 1385 N N . GLU A 1 168 ? 9.065 -1.853 91.212 1.00 14.19 167 GLU A N 1
ATOM 1386 C CA . GLU A 1 168 ? 7.891 -2.660 91.419 1.00 15.56 167 GLU A CA 1
ATOM 1387 C C . GLU A 1 168 ? 7.910 -3.956 90.571 1.00 15.39 167 GLU A C 1
ATOM 1388 O O . GLU A 1 168 ? 7.076 -4.811 90.782 1.00 18.67 167 GLU A O 1
ATOM 1394 N N . GLY A 1 169 ? 8.812 -4.102 89.599 1.00 13.84 168 GLY A N 1
ATOM 1395 C CA . GLY A 1 169 ? 8.849 -5.351 88.850 1.00 13.02 168 GLY A CA 1
ATOM 1396 C C . GLY A 1 169 ? 7.582 -5.694 88.138 1.00 12.45 168 GLY A C 1
ATOM 1397 O O . GLY A 1 169 ? 7.058 -4.869 87.443 1.00 13.12 168 GLY A O 1
ATOM 1398 N N . THR A 1 170 ? 7.122 -6.931 88.352 1.00 14.02 169 THR A N 1
ATOM 1399 C CA . THR A 1 170 ? 5.901 -7.413 87.723 1.00 14.91 169 THR A CA 1
ATOM 1400 C C . THR A 1 170 ? 4.666 -7.162 88.587 1.00 15.89 169 THR A C 1
ATOM 1401 O O . THR A 1 170 ? 3.581 -7.554 88.182 1.00 16.97 169 THR A O 1
ATOM 1405 N N . ALA A 1 171 ? 4.805 -6.537 89.727 1.00 16.39 170 ALA A N 1
ATOM 1406 C CA . ALA A 1 171 ? 3.736 -6.486 90.714 1.00 18.63 170 ALA A CA 1
ATOM 1407 C C . ALA A 1 171 ? 2.632 -5.530 90.357 1.00 18.79 170 ALA A C 1
ATOM 1408 O O . ALA A 1 171 ? 1.545 -5.622 90.912 1.00 23.19 170 ALA A O 1
ATOM 1410 N N . THR A 1 172 ? 2.967 -4.490 89.602 1.00 19.12 171 THR A N 1
ATOM 1411 C CA . THR A 1 172 ? 2.027 -3.434 89.220 1.00 18.18 171 THR A CA 1
ATOM 1412 C C . THR A 1 172 ? 2.118 -3.226 87.734 1.00 16.49 171 THR A C 1
ATOM 1413 O O . THR A 1 172 ? 3.142 -3.566 87.092 1.00 18.16 171 THR A O 1
ATOM 1417 N N . LYS A 1 173 ? 1.082 -2.664 87.139 1.00 20.01 172 LYS A N 1
ATOM 1418 C CA . LYS A 1 173 ? 1.116 -2.209 85.776 1.00 19.70 172 LYS A CA 1
ATOM 1419 C C . LYS A 1 173 ? 1.904 -0.889 85.649 1.00 21.44 172 LYS A C 1
ATOM 1420 O O . LYS A 1 173 ? 1.722 0.000 86.486 1.00 26.05 172 LYS A O 1
ATOM 1426 N N . PRO A 1 174 ? 2.702 -0.667 84.596 1.00 17.78 173 PRO A N 1
ATOM 1427 C CA . PRO A 1 174 ? 3.376 0.619 84.534 1.00 18.63 173 PRO A CA 1
ATOM 1428 C C . PRO A 1 174 ? 2.413 1.744 84.212 1.00 20.64 173 PRO A C 1
ATOM 1429 O O . PRO A 1 174 ? 1.463 1.580 83.465 1.00 26.12 173 PRO A O 1
ATOM 1433 N N . THR A 1 175 ? 2.726 2.913 84.710 1.00 21.81 174 THR A N 1
ATOM 1434 C CA . THR A 1 175 ? 1.930 4.098 84.445 1.00 24.63 174 THR A CA 1
ATOM 1435 C C . THR A 1 175 ? 1.951 4.467 82.967 1.00 21.63 174 THR A C 1
ATOM 1436 O O . THR A 1 175 ? 3.041 4.630 82.394 1.00 22.43 174 THR A O 1
ATOM 1440 N N . GLU A 1 176 ? 0.775 4.592 82.357 1.00 23.08 175 GLU A N 1
ATOM 1441 C CA . GLU A 1 176 ? 0.633 4.959 80.953 1.00 22.29 175 GLU A CA 1
ATOM 1442 C C . GLU A 1 176 ? 1.089 6.358 80.744 1.00 19.85 175 GLU A C 1
ATOM 1443 O O . GLU A 1 176 ? 0.704 7.242 81.489 1.00 22.27 175 GLU A O 1
ATOM 1449 N N . GLY A 1 177 ? 1.811 6.561 79.662 1.00 17.34 176 GLY A N 1
ATOM 1450 C CA . GLY A 1 177 ? 2.064 7.898 79.152 1.00 16.64 176 GLY A CA 1
ATOM 1451 C C . GLY A 1 177 ? 3.212 8.596 79.797 1.00 15.33 176 GLY A C 1
ATOM 1452 O O . GLY A 1 177 ? 3.472 9.760 79.509 1.00 17.80 176 GLY A O 1
ATOM 1453 N N . VAL A 1 178 ? 3.924 7.912 80.675 1.00 15.03 177 VAL A N 1
ATOM 1454 C CA A VAL A 1 178 ? 5.153 8.475 81.243 0.50 15.96 177 VAL A CA 1
ATOM 1455 C CA B VAL A 1 178 ? 5.139 8.453 81.284 0.50 16.63 177 VAL A CA 1
ATOM 1456 C C . VAL A 1 178 ? 6.331 7.491 80.995 1.00 15.18 177 VAL A C 1
ATOM 1457 O O . VAL A 1 178 ? 6.184 6.270 80.981 1.00 15.25 177 VAL A O 1
ATOM 1464 N N . TYR A 1 179 ? 7.469 8.108 80.801 1.00 13.33 178 TYR A N 1
ATOM 1465 C CA . TYR A 1 179 ? 8.687 7.343 80.468 1.00 12.95 178 TYR A CA 1
ATOM 1466 C C . TYR A 1 179 ? 8.865 6.256 81.519 1.00 11.93 178 TYR A C 1
ATOM 1467 O O . TYR A 1 179 ? 8.689 6.556 82.704 1.00 12.65 178 TYR A O 1
ATOM 1476 N N . PRO A 1 180 ? 9.223 5.026 81.135 1.00 11.36 179 PRO A N 1
ATOM 1477 C CA . PRO A 1 180 ? 9.633 4.578 79.786 1.00 10.72 179 PRO A CA 1
ATOM 1478 C C . PRO A 1 180 ? 8.465 3.997 78.975 1.00 11.12 179 PRO A C 1
ATOM 1479 O O . PRO A 1 180 ? 8.708 3.404 77.919 1.00 11.68 179 PRO A O 1
ATOM 1483 N N . ASP A 1 181 ? 7.225 4.174 79.409 1.00 11.91 180 ASP A N 1
ATOM 1484 C CA . ASP A 1 181 ? 6.086 3.690 78.591 1.00 11.33 180 ASP A CA 1
ATOM 1485 C C . ASP A 1 181 ? 6.082 4.363 77.210 1.00 12.19 180 ASP A C 1
ATOM 1486 O O . ASP A 1 181 ? 5.471 3.819 76.305 1.00 13.03 180 ASP A O 1
ATOM 1491 N N . THR A 1 182 ? 6.671 5.543 77.127 1.00 12.25 181 THR A N 1
ATOM 1492 C CA . THR A 1 182 ? 6.700 6.323 75.911 1.00 12.72 181 THR A CA 1
ATOM 1493 C C . THR A 1 182 ? 7.758 5.853 74.896 1.00 13.50 181 THR A C 1
ATOM 1494 O O . THR A 1 182 ? 7.809 6.416 73.809 1.00 14.41 181 THR A O 1
ATOM 1498 N N . LEU A 1 183 ? 8.622 4.922 75.273 1.00 12.17 182 LEU A N 1
ATOM 1499 C CA . LEU A 1 183 ? 9.600 4.400 74.326 1.00 12.24 182 LEU A CA 1
ATOM 1500 C C . LEU A 1 183 ? 8.958 3.450 73.329 1.00 12.12 182 LEU A C 1
ATOM 1501 O O . LEU A 1 183 ? 8.155 2.614 73.655 1.00 12.66 182 LEU A O 1
ATOM 1506 N N . TYR A 1 184 ? 9.483 3.540 72.102 1.00 13.01 183 TYR A N 1
ATOM 1507 C CA . TYR A 1 184 ? 9.187 2.570 71.070 1.00 14.05 183 TYR A CA 1
ATOM 1508 C C . TYR A 1 184 ? 7.730 2.485 70.704 1.00 14.23 183 TYR A C 1
ATOM 1509 O O . TYR A 1 184 ? 7.197 1.426 70.440 1.00 15.34 183 TYR A O 1
ATOM 1518 N N . ARG A 1 185 ? 7.061 3.639 70.707 1.00 14.43 184 ARG A N 1
ATOM 1519 C CA . ARG A 1 185 ? 5.632 3.703 70.363 1.00 16.32 184 ARG A CA 1
ATOM 1520 C C . ARG A 1 185 ? 5.497 4.438 69.017 1.00 20.41 184 ARG A C 1
ATOM 1521 O O . ARG A 1 185 ? 6.141 5.443 68.776 1.00 30.30 184 ARG A O 1
ATOM 1529 N N . SER A 1 186 ? 4.605 3.975 68.182 1.00 22.14 185 SER A N 1
ATOM 1530 C CA . SER A 1 186 ? 4.529 4.558 66.837 1.00 27.39 185 SER A CA 1
ATOM 1531 C C . SER A 1 186 ? 3.170 4.249 66.221 1.00 36.60 185 SER A C 1
ATOM 1532 O O . SER A 1 186 ? 2.302 3.680 66.875 1.00 38.96 185 SER A O 1
ATOM 1552 N N A THR B 1 3 ? 50.519 6.909 70.712 0.40 30.56 2 THR B N 1
ATOM 1553 N N B THR B 1 3 ? 50.396 6.740 71.297 0.60 31.46 2 THR B N 1
ATOM 1554 C CA A THR B 1 3 ? 49.162 7.340 71.057 0.40 26.53 2 THR B CA 1
ATOM 1555 C CA B THR B 1 3 ? 49.043 7.285 71.304 0.60 26.44 2 THR B CA 1
ATOM 1556 C C A THR B 1 3 ? 49.223 8.752 71.589 0.40 31.14 2 THR B C 1
ATOM 1557 C C B THR B 1 3 ? 49.124 8.749 71.709 0.60 27.36 2 THR B C 1
ATOM 1558 O O A THR B 1 3 ? 49.960 9.029 72.528 0.40 46.03 2 THR B O 1
ATOM 1559 O O B THR B 1 3 ? 49.788 9.065 72.679 0.60 30.74 2 THR B O 1
ATOM 1566 N N . ALA B 1 4 ? 48.409 9.641 71.015 1.00 19.55 3 ALA B N 1
ATOM 1567 C CA . ALA B 1 4 ? 48.491 11.060 71.335 1.00 16.94 3 ALA B CA 1
ATOM 1568 C C . ALA B 1 4 ? 47.827 11.308 72.699 1.00 16.91 3 ALA B C 1
ATOM 1569 O O . ALA B 1 4 ? 46.928 10.556 73.168 1.00 19.62 3 ALA B O 1
ATOM 1571 N N . THR B 1 5 ? 48.237 12.386 73.351 1.00 17.26 4 THR B N 1
ATOM 1572 C CA . THR B 1 5 ? 47.637 12.842 74.608 1.00 16.02 4 THR B CA 1
ATOM 1573 C C . THR B 1 5 ? 46.803 14.100 74.313 1.00 15.77 4 THR B C 1
ATOM 1574 O O . THR B 1 5 ? 47.403 15.125 73.979 1.00 15.88 4 THR B O 1
ATOM 1578 N N . LEU B 1 6 ? 45.493 13.978 74.407 1.00 14.21 5 LEU B N 1
ATOM 1579 C CA . LEU B 1 6 ? 44.574 15.064 74.066 1.00 12.95 5 LEU B CA 1
ATOM 1580 C C . LEU B 1 6 ? 43.758 15.474 75.256 1.00 13.97 5 LEU B C 1
ATOM 1581 O O . LEU B 1 6 ? 43.429 14.641 76.107 1.00 15.88 5 LEU B O 1
ATOM 1586 N N . ARG B 1 7 ? 43.398 16.757 75.336 1.00 13.08 6 ARG B N 1
ATOM 1587 C CA . ARG B 1 7 ? 42.444 17.196 76.292 1.00 12.94 6 ARG B CA 1
ATOM 1588 C C . ARG B 1 7 ? 41.787 18.478 75.792 1.00 11.64 6 ARG B C 1
ATOM 1589 O O . ARG B 1 7 ? 42.277 19.118 74.866 1.00 12.65 6 ARG B O 1
ATOM 1597 N N A ASP B 1 8 ? 40.714 18.892 76.452 0.30 12.29 7 ASP B N 1
ATOM 1598 N N B ASP B 1 8 ? 40.707 18.891 76.454 0.30 12.31 7 ASP B N 1
ATOM 1599 N N C ASP B 1 8 ? 40.718 18.889 76.452 0.40 12.99 7 ASP B N 1
ATOM 1600 C CA A ASP B 1 8 ? 40.096 20.172 76.139 0.30 12.16 7 ASP B CA 1
ATOM 1601 C CA B ASP B 1 8 ? 40.076 20.180 76.162 0.30 11.93 7 ASP B CA 1
ATOM 1602 C CA C ASP B 1 8 ? 40.112 20.160 76.110 0.40 13.43 7 ASP B CA 1
ATOM 1603 C C A ASP B 1 8 ? 41.079 21.307 76.393 0.30 11.33 7 ASP B C 1
ATOM 1604 C C B ASP B 1 8 ? 41.086 21.297 76.381 0.30 11.36 7 ASP B C 1
ATOM 1605 C C C ASP B 1 8 ? 41.065 21.314 76.402 0.40 11.46 7 ASP B C 1
ATOM 1606 O O A ASP B 1 8 ? 41.793 21.312 77.385 0.30 12.22 7 ASP B O 1
ATOM 1607 O O B ASP B 1 8 ? 41.795 21.305 77.376 0.30 12.79 7 ASP B O 1
ATOM 1608 O O C ASP B 1 8 ? 41.796 21.307 77.381 0.40 12.70 7 ASP B O 1
ATOM 1621 N N . ALA B 1 9 ? 41.091 22.279 75.496 1.00 11.36 8 ALA B N 1
ATOM 1622 C CA . ALA B 1 9 ? 41.863 23.503 75.672 1.00 11.26 8 ALA B CA 1
ATOM 1623 C C . ALA B 1 9 ? 41.244 24.331 76.802 1.00 11.25 8 ALA B C 1
ATOM 1624 O O . ALA B 1 9 ? 40.058 24.364 77.017 1.00 11.84 8 ALA B O 1
ATOM 1626 N N . VAL B 1 10 ? 42.170 25.004 77.534 1.00 11.34 9 VAL B N 1
ATOM 1627 C CA . VAL B 1 10 ? 41.804 25.969 78.571 1.00 11.62 9 VAL B CA 1
ATOM 1628 C C . VAL B 1 10 ? 42.513 27.271 78.305 1.00 11.02 9 VAL B C 1
ATOM 1629 O O . VAL B 1 10 ? 43.454 27.339 77.519 1.00 10.71 9 VAL B O 1
ATOM 1633 N N . ALA B 1 11 ? 42.094 28.300 79.041 1.00 11.30 10 ALA B N 1
ATOM 1634 C CA . ALA B 1 11 ? 42.743 29.620 78.871 1.00 11.93 10 ALA B CA 1
ATOM 1635 C C . ALA B 1 11 ? 44.228 29.559 79.027 1.00 10.85 10 ALA B C 1
ATOM 1636 O O . ALA B 1 11 ? 44.977 30.278 78.334 1.00 11.86 10 ALA B O 1
ATOM 1638 N N . ALA B 1 12 ? 44.740 28.698 79.929 1.00 12.09 11 ALA B N 1
ATOM 1639 C CA . ALA B 1 12 ? 46.166 28.600 80.138 1.00 11.20 11 ALA B CA 1
ATOM 1640 C C . ALA B 1 12 ? 46.953 28.103 78.951 1.00 11.91 11 ALA B C 1
ATOM 1641 O O . ALA B 1 12 ? 48.169 28.236 78.871 1.00 12.62 11 ALA B O 1
ATOM 1643 N N . ASP B 1 13 ? 46.253 27.558 77.935 1.00 11.24 12 ASP B N 1
ATOM 1644 C CA . ASP B 1 13 ? 46.907 27.103 76.700 1.00 10.59 12 ASP B CA 1
ATOM 1645 C C . ASP B 1 13 ? 47.077 28.200 75.639 1.00 10.20 12 ASP B C 1
ATOM 1646 O O . ASP B 1 13 ? 47.635 27.925 74.582 1.00 11.47 12 ASP B O 1
ATOM 1651 N N A LEU B 1 14 ? 46.650 29.410 75.945 0.80 10.64 13 LEU B N 1
ATOM 1652 N N B LEU B 1 14 ? 46.642 29.413 75.945 0.20 10.84 13 LEU B N 1
ATOM 1653 C CA A LEU B 1 14 ? 46.554 30.452 74.985 0.80 11.17 13 LEU B CA 1
ATOM 1654 C CA B LEU B 1 14 ? 46.571 30.458 74.954 0.20 11.75 13 LEU B CA 1
ATOM 1655 C C A LEU B 1 14 ? 47.876 30.833 74.348 0.80 10.85 13 LEU B C 1
ATOM 1656 C C B LEU B 1 14 ? 47.893 30.834 74.337 0.20 10.89 13 LEU B C 1
ATOM 1657 O O A LEU B 1 14 ? 47.947 31.083 73.150 0.80 11.29 13 LEU B O 1
ATOM 1658 O O B LEU B 1 14 ? 47.972 31.108 73.130 0.20 10.46 13 LEU B O 1
ATOM 1667 N N . ARG B 1 15 ? 48.940 30.893 75.147 1.00 11.26 14 ARG B N 1
ATOM 1668 C CA . ARG B 1 15 ? 50.209 31.274 74.568 1.00 11.57 14 ARG B CA 1
ATOM 1669 C C . ARG B 1 15 ? 50.650 30.254 73.510 1.00 11.00 14 ARG B C 1
ATOM 1670 O O . ARG B 1 15 ? 51.092 30.613 72.437 1.00 11.35 14 ARG B O 1
ATOM 1678 N N . SER B 1 16 ? 50.564 28.963 73.837 1.00 11.53 15 SER B N 1
ATOM 1679 C CA . SER B 1 16 ? 50.972 27.957 72.909 1.00 11.60 15 SER B CA 1
ATOM 1680 C C . SER B 1 16 ? 50.073 27.945 71.656 1.00 10.87 15 SER B C 1
ATOM 1681 O O . SER B 1 16 ? 50.612 27.824 70.565 1.00 12.12 15 SER B O 1
ATOM 1684 N N . ILE B 1 17 ? 48.800 28.066 71.836 1.00 11.06 16 ILE B N 1
ATOM 1685 C CA . ILE B 1 17 ? 47.874 28.142 70.709 1.00 11.54 16 ILE B CA 1
ATOM 1686 C C . ILE B 1 17 ? 48.257 29.296 69.800 1.00 10.81 16 ILE B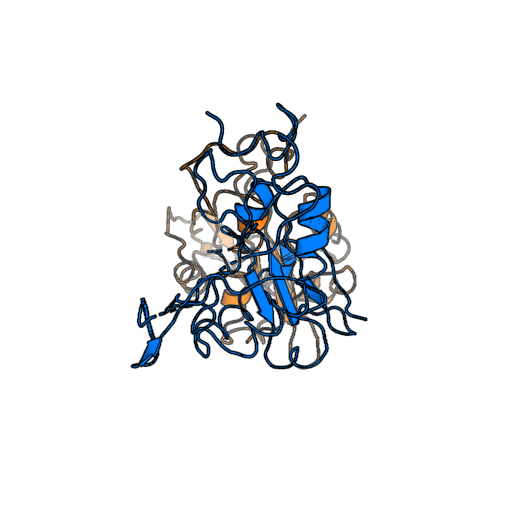 C 1
ATOM 1687 O O . ILE B 1 17 ? 48.352 29.182 68.578 1.00 11.46 16 ILE B O 1
ATOM 1692 N N . THR B 1 18 ? 48.493 30.457 70.418 1.00 10.60 17 THR B N 1
ATOM 1693 C CA . THR B 1 18 ? 48.776 31.656 69.646 1.00 10.76 17 THR B CA 1
ATOM 1694 C C . THR B 1 18 ? 50.079 31.505 68.880 1.00 10.33 17 THR B C 1
ATOM 1695 O O . THR B 1 18 ? 50.178 31.967 67.734 1.00 11.11 17 THR B O 1
ATOM 1699 N N . GLU B 1 19 ? 51.093 30.950 69.531 1.00 11.65 18 GLU B N 1
ATOM 1700 C CA . GLU B 1 19 ? 52.367 30.740 68.877 1.00 12.05 18 GLU B CA 1
ATOM 1701 C C . GLU B 1 19 ? 52.315 29.709 67.762 1.00 12.38 18 GLU B C 1
ATOM 1702 O O . GLU B 1 19 ? 52.945 29.873 66.732 1.00 12.91 18 GLU B O 1
ATOM 1708 N N . ILE B 1 20 ? 51.591 28.609 67.952 1.00 11.61 19 ILE B N 1
ATOM 1709 C CA . ILE B 1 20 ? 51.413 27.661 66.903 1.00 11.28 19 ILE B CA 1
ATOM 1710 C C . ILE B 1 20 ? 50.690 28.277 65.716 1.00 11.67 19 ILE B C 1
ATOM 1711 O O . ILE B 1 20 ? 51.092 28.101 64.557 1.00 12.90 19 ILE B O 1
ATOM 1716 N N . TYR B 1 21 ? 49.644 29.048 65.983 1.00 10.79 20 TYR B N 1
ATOM 1717 C CA . TYR B 1 21 ? 48.913 29.686 64.910 1.00 10.34 20 TYR B CA 1
ATOM 1718 C C . TYR B 1 21 ? 49.805 30.721 64.213 1.00 11.37 20 TYR B C 1
ATOM 1719 O O . TYR B 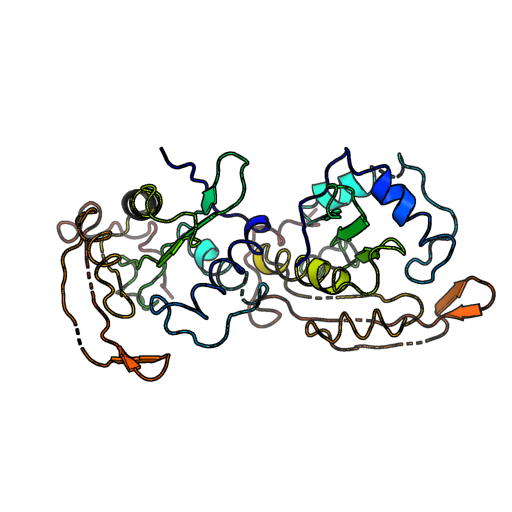1 21 ? 49.774 30.836 62.978 1.00 11.69 20 TYR B O 1
ATOM 1728 N N . ARG B 1 22 ? 50.555 31.494 64.985 1.00 11.36 21 ARG B N 1
ATOM 1729 C CA A ARG B 1 22 ? 51.445 32.466 64.420 0.70 11.41 21 ARG B CA 1
ATOM 1730 C CA B ARG B 1 22 ? 51.450 32.476 64.416 0.30 11.90 21 ARG B CA 1
ATOM 1731 C C . ARG B 1 22 ? 52.371 31.834 63.387 1.00 11.80 21 ARG B C 1
ATOM 1732 O O . ARG B 1 22 ? 52.575 32.373 62.279 1.00 12.91 21 ARG B O 1
ATOM 1747 N N . GLU B 1 23 ? 52.995 30.725 63.753 1.00 12.71 22 GLU B N 1
ATOM 1748 C CA A GLU B 1 23 ? 53.895 30.038 62.828 0.80 14.69 22 GLU B CA 1
ATOM 1749 C CA B GLU B 1 23 ? 53.919 30.129 62.810 0.20 13.70 22 GLU B CA 1
ATOM 1750 C C . GLU B 1 23 ? 53.185 29.632 61.568 1.00 13.43 22 GLU B C 1
ATOM 1751 O O . GLU B 1 23 ? 53.724 29.717 60.450 1.00 14.49 22 GLU B O 1
ATOM 1762 N N . SER B 1 24 ? 51.962 29.125 61.701 1.00 12.95 23 SER B N 1
ATOM 1763 C CA A SER B 1 24 ? 51.147 28.752 60.551 0.80 13.38 23 SER B CA 1
ATOM 1764 C CA B SER B 1 24 ? 51.141 28.741 60.539 0.20 12.52 23 SER B CA 1
ATOM 1765 C C . SER B 1 24 ? 50.785 29.963 59.671 1.00 12.91 23 SER B C 1
ATOM 1766 O O . SER B 1 24 ? 50.899 29.928 58.412 1.00 14.64 23 SER B O 1
ATOM 1771 N N . VAL B 1 25 ? 50.399 31.063 60.297 1.00 12.02 24 VAL B N 1
ATOM 1772 C CA . VAL B 1 25 ? 50.105 32.277 59.570 1.00 11.22 24 VAL B CA 1
ATOM 1773 C C . VAL B 1 25 ? 51.312 32.725 58.753 1.00 11.79 24 VAL B C 1
ATOM 1774 O O . VAL B 1 25 ? 51.183 33.114 57.606 1.00 12.85 24 VAL B O 1
ATOM 1778 N N . LEU B 1 26 ? 52.487 32.744 59.392 1.00 12.30 25 LEU B N 1
ATOM 1779 C CA . LEU B 1 26 ? 53.676 33.288 58.730 1.00 13.48 25 LEU B CA 1
ATOM 1780 C C . LEU B 1 26 ? 54.200 32.334 57.672 1.00 13.52 25 LEU B C 1
ATOM 1781 O O . LEU B 1 26 ? 54.698 32.830 56.632 1.00 17.36 25 LEU B O 1
ATOM 1786 N N . ASN B 1 27 ? 54.233 31.047 57.924 1.00 13.91 26 ASN B N 1
ATOM 1787 C CA . ASN B 1 27 ? 55.025 30.149 57.155 1.00 15.56 26 ASN B CA 1
ATOM 1788 C C . ASN B 1 27 ? 54.243 29.208 56.272 1.00 16.31 26 ASN B C 1
ATOM 1789 O O . ASN B 1 27 ? 54.785 28.644 55.335 1.00 20.18 26 ASN B O 1
ATOM 1794 N N . GLY B 1 28 ? 52.964 29.070 56.523 1.00 16.73 27 GLY B N 1
ATOM 1795 C CA . GLY B 1 28 ? 52.152 28.079 55.896 1.00 15.41 27 GLY B CA 1
ATOM 1796 C C . GLY B 1 28 ? 51.061 28.553 54.976 1.00 15.71 27 GLY B C 1
ATOM 1797 O O . GLY B 1 28 ? 50.912 29.757 54.750 1.00 17.25 27 GLY B O 1
ATOM 1798 N N . VAL B 1 29 ? 50.290 27.585 54.503 1.00 15.33 28 VAL B N 1
ATOM 1799 C CA . VAL B 1 29 ? 49.098 27.821 53.681 1.00 15.80 28 VAL B CA 1
ATOM 1800 C C . VAL B 1 29 ? 47.874 27.254 54.296 1.00 14.02 28 VAL B C 1
ATOM 1801 O O . VAL B 1 29 ? 46.808 27.312 53.685 1.00 15.13 28 VAL B O 1
ATOM 1805 N N . ALA B 1 30 ? 47.956 26.716 55.495 1.00 13.33 29 ALA B N 1
ATOM 1806 C CA . ALA B 1 30 ? 46.762 26.158 56.136 1.00 13.34 29 ALA B CA 1
ATOM 1807 C C . ALA B 1 30 ? 45.791 27.234 56.536 1.00 14.13 29 ALA B C 1
ATOM 1808 O O . ALA B 1 30 ? 44.587 26.970 56.615 1.00 15.27 29 ALA B O 1
ATOM 1810 N N . THR B 1 31 ? 46.251 28.417 56.854 1.00 11.70 30 THR B N 1
ATOM 1811 C CA . THR B 1 31 ? 45.418 29.564 57.113 1.00 11.35 30 THR B CA 1
ATOM 1812 C C . THR B 1 31 ? 45.735 30.654 56.098 1.00 10.78 30 THR B C 1
ATOM 1813 O O . THR B 1 31 ? 46.899 30.884 55.707 1.00 11.52 30 THR B O 1
ATOM 1817 N N . TYR B 1 32 ? 44.704 31.330 55.643 1.00 9.95 31 TYR B N 1
ATOM 1818 C CA . TYR B 1 32 ? 44.807 32.416 54.683 1.00 9.88 31 TYR B CA 1
ATOM 1819 C C . TYR B 1 32 ? 44.889 33.760 55.374 1.00 10.19 31 TYR B C 1
ATOM 1820 O O . TYR B 1 32 ? 44.989 34.784 54.697 1.00 11.05 31 TYR B O 1
ATOM 1829 N N . GLU B 1 33 ? 44.905 33.774 56.701 1.00 10.16 32 GLU B N 1
ATOM 1830 C CA A GLU B 1 33 ? 45.316 34.990 57.396 0.50 10.61 32 GLU B CA 1
ATOM 1831 C CA B GLU B 1 33 ? 45.306 34.982 57.420 0.50 10.60 32 GLU B CA 1
ATOM 1832 C C . GLU B 1 33 ? 46.810 35.288 57.134 1.00 10.80 32 GLU B C 1
ATOM 1833 O O . GLU B 1 33 ? 47.643 34.413 57.028 1.00 12.27 32 GLU B O 1
ATOM 1844 N N . GLU B 1 34 ? 47.105 36.597 57.101 1.00 11.48 33 GLU B N 1
ATOM 1845 C CA . GLU B 1 34 ? 48.436 37.080 56.867 1.00 11.78 33 GLU B CA 1
ATOM 1846 C C . GLU B 1 34 ? 49.190 37.628 58.076 1.00 11.30 33 GLU B C 1
ATOM 1847 O O . GLU B 1 34 ? 50.395 37.418 58.229 1.00 13.12 33 GLU B O 1
ATOM 1853 N N . THR B 1 35 ? 48.444 38.305 58.961 1.00 11.78 34 THR B N 1
ATOM 1854 C CA . THR B 1 35 ? 49.037 38.908 60.160 1.00 12.29 34 THR B CA 1
ATOM 1855 C C . THR B 1 35 ? 48.681 38.091 61.358 1.00 11.46 34 THR B C 1
ATOM 1856 O O . THR B 1 35 ? 47.499 37.844 61.614 1.00 13.04 34 THR B O 1
ATOM 1860 N N . PRO B 1 36 ? 49.673 37.625 62.134 1.00 12.26 35 PRO B N 1
ATOM 1861 C CA . PRO B 1 36 ? 49.326 36.807 63.298 1.00 12.05 35 PRO B CA 1
ATOM 1862 C C . PRO B 1 36 ? 48.400 37.561 64.233 1.00 11.40 35 PRO B C 1
ATOM 1863 O O . PRO B 1 36 ? 48.772 38.634 64.669 1.00 13.08 35 PRO B O 1
ATOM 1867 N N . PRO B 1 37 ? 47.307 36.951 64.672 1.00 10.97 36 PRO B N 1
ATOM 1868 C CA . PRO B 1 37 ? 46.506 37.598 65.705 1.00 11.15 36 PRO B CA 1
ATOM 1869 C C . PRO B 1 37 ? 47.259 37.664 67.026 1.00 10.43 36 PRO B C 1
ATOM 1870 O O . PRO B 1 37 ? 48.097 36.799 67.339 1.00 11.66 36 PRO B O 1
ATOM 1874 N N . SER B 1 38 ? 46.891 38.659 67.822 1.00 11.45 37 SER B N 1
ATOM 1875 C CA . SER B 1 38 ? 47.349 38.747 69.200 1.00 12.43 37 SER B CA 1
ATOM 1876 C C . SER B 1 38 ? 46.792 37.647 70.046 1.00 11.03 37 SER B C 1
ATOM 1877 O O . SER B 1 38 ? 45.770 37.024 69.703 1.00 10.74 37 SER B O 1
ATOM 1880 N N . GLU B 1 39 ? 47.394 37.425 71.199 1.00 11.90 38 GLU B N 1
ATOM 1881 C CA A GLU B 1 39 ? 46.749 36.522 72.166 0.80 11.65 38 GLU B CA 1
ATOM 1882 C CA B GLU B 1 39 ? 46.740 36.492 72.168 0.20 11.51 38 GLU B CA 1
ATOM 1883 C C . GLU B 1 39 ? 45.298 36.904 72.557 1.00 11.73 38 GLU B C 1
ATOM 1884 O O . GLU B 1 39 ? 44.388 36.082 72.723 1.00 11.90 38 GLU B O 1
ATOM 1895 N N . ALA B 1 40 ? 45.137 38.206 72.739 1.00 11.60 39 ALA B N 1
ATOM 1896 C CA . ALA B 1 40 ? 43.816 38.725 73.057 1.00 12.27 39 ALA B CA 1
ATOM 1897 C C . ALA B 1 40 ? 42.774 38.358 71.974 1.00 11.33 39 ALA B C 1
ATOM 1898 O O . ALA B 1 40 ? 41.654 37.967 72.299 1.00 12.10 39 ALA B O 1
ATOM 1900 N N . GLU B 1 41 ? 43.173 38.469 70.699 1.00 11.40 40 GLU B N 1
ATOM 1901 C CA . GLU B 1 41 ? 42.295 38.058 69.643 1.00 10.98 40 GLU B CA 1
ATOM 1902 C C . GLU B 1 41 ? 42.035 36.558 69.645 1.00 10.45 40 GLU B C 1
ATOM 1903 O O . GLU B 1 41 ? 40.925 36.096 69.456 1.00 11.06 40 GLU B O 1
ATOM 1922 N N . ALA B 1 43 ? 42.084 34.708 72.182 1.00 10.49 42 ALA B N 1
ATOM 1923 C CA . ALA B 1 43 ? 41.183 34.487 73.328 1.00 10.59 42 ALA B CA 1
ATOM 1924 C C . ALA B 1 43 ? 39.739 34.721 72.962 1.00 10.09 42 ALA B C 1
ATOM 1925 O O . ALA B 1 43 ? 38.865 33.924 73.324 1.00 11.19 42 ALA B O 1
ATOM 1927 N N . LEU B 1 44 ? 39.499 35.813 72.280 1.00 10.99 43 LEU B N 1
ATOM 1928 C CA A LEU B 1 44 ? 38.115 36.075 71.799 0.70 12.51 43 LEU B CA 1
ATOM 1929 C CA B LEU B 1 44 ? 38.108 36.070 71.802 0.30 11.80 43 LEU B CA 1
ATOM 1930 C C . LEU B 1 44 ? 37.567 34.933 70.925 1.00 11.92 43 LEU B C 1
ATOM 1931 O O . LEU B 1 44 ? 36.449 34.414 71.060 1.00 11.96 43 LEU B O 1
ATOM 1940 N N . ARG B 1 45 ? 38.458 34.459 70.027 1.00 10.33 44 ARG B N 1
ATOM 1941 C CA . ARG B 1 45 ? 38.062 33.348 69.147 1.00 10.55 44 ARG B CA 1
ATOM 1942 C C . ARG B 1 45 ? 37.756 32.103 69.963 1.00 10.27 44 ARG B C 1
ATOM 1943 O O . ARG B 1 45 ? 36.746 31.422 69.714 1.00 11.19 44 ARG B O 1
ATOM 1951 N N . PHE B 1 46 ? 38.659 31.770 70.895 1.00 10.23 45 PHE B N 1
ATOM 1952 C CA . PHE B 1 46 ? 38.471 30.630 71.774 1.00 10.92 45 PHE B CA 1
ATOM 1953 C C . PHE B 1 46 ? 37.175 30.721 72.519 1.00 10.98 45 PHE B C 1
ATOM 1954 O O . PHE B 1 46 ? 36.389 29.747 72.602 1.00 11.19 45 PHE B O 1
ATOM 1962 N N . SER B 1 47 ? 36.879 31.860 73.102 1.00 10.76 46 SER B N 1
ATOM 1963 C CA . SER B 1 47 ? 35.653 32.045 73.849 1.00 11.44 46 SER B CA 1
ATOM 1964 C C . SER B 1 47 ? 34.422 31.890 72.981 1.00 11.29 46 SER B C 1
ATOM 1965 O O . SER B 1 47 ? 33.398 31.358 73.423 1.00 12.93 46 SER B O 1
ATOM 1968 N N . THR B 1 48 ? 34.500 32.402 71.772 1.00 11.54 47 THR B N 1
ATOM 1969 C CA . THR B 1 48 ? 33.392 32.320 70.865 1.00 12.16 47 THR B CA 1
ATOM 1970 C C . THR B 1 48 ? 33.090 30.896 70.448 1.00 10.65 47 THR B C 1
ATOM 1971 O O . THR B 1 48 ? 31.964 30.415 70.529 1.00 12.23 47 THR B O 1
ATOM 1975 N N . ILE B 1 49 ? 34.126 30.174 70.044 1.00 10.35 48 ILE B N 1
ATOM 1976 C CA . ILE B 1 49 ? 33.995 28.803 69.596 1.00 9.71 48 ILE B CA 1
ATOM 1977 C C . ILE B 1 49 ? 33.426 27.945 70.710 1.00 9.99 48 ILE B C 1
ATOM 1978 O O . ILE B 1 49 ? 32.445 27.215 70.551 1.00 10.56 48 ILE B O 1
ATOM 1983 N N . THR B 1 50 ? 34.074 27.990 71.892 1.00 10.16 49 THR B N 1
ATOM 1984 C CA . THR B 1 50 ? 33.644 27.168 73.008 1.00 11.09 49 THR B CA 1
ATOM 1985 C C . THR B 1 50 ? 32.329 27.635 73.566 1.00 11.66 49 THR B C 1
ATOM 1986 O O . THR B 1 50 ? 31.543 26.800 74.016 1.00 12.29 49 THR B O 1
ATOM 1990 N N . GLY B 1 51 ? 31.997 28.917 73.479 1.00 11.80 50 GLY B N 1
ATOM 1991 C CA . GLY B 1 51 ? 30.710 29.397 73.942 1.00 12.76 50 GLY B CA 1
ATOM 1992 C C . GLY B 1 51 ? 29.564 28.874 73.098 1.00 13.29 50 GLY B C 1
ATOM 1993 O O . GLY B 1 51 ? 28.430 28.823 73.580 1.00 15.85 50 GLY B O 1
ATOM 1994 N N . ASN B 1 52 ? 29.835 28.528 71.847 1.00 12.10 51 ASN B N 1
ATOM 1995 C CA . ASN B 1 52 ? 28.865 27.882 70.986 1.00 12.46 51 ASN B CA 1
ATOM 1996 C C . ASN B 1 52 ? 28.772 26.378 71.173 1.00 11.47 51 ASN B C 1
ATOM 1997 O O . ASN B 1 52 ? 28.007 25.742 70.415 1.00 12.67 51 ASN B O 1
ATOM 2002 N N . GLY B 1 53 ? 29.517 25.842 72.121 1.00 11.15 52 GLY B N 1
ATOM 2003 C CA . GLY B 1 53 ? 29.458 24.404 72.419 1.00 11.34 52 GLY B CA 1
ATOM 2004 C C . GLY B 1 53 ? 30.376 23.546 71.609 1.00 10.84 52 GLY B C 1
ATOM 2005 O O . GLY B 1 53 ? 30.380 22.325 71.772 1.00 11.49 52 GLY B O 1
ATOM 2006 N N . TYR B 1 54 ? 31.167 24.146 70.691 1.00 9.54 53 TYR B N 1
ATOM 2007 C CA . TYR B 1 54 ? 32.049 23.391 69.847 1.00 9.33 53 TYR B CA 1
ATOM 2008 C C . TYR B 1 54 ? 33.271 22.918 70.587 1.00 9.26 53 TYR B C 1
ATOM 2009 O O . TYR B 1 54 ? 33.772 23.618 71.458 1.00 10.82 53 TYR B O 1
ATOM 2018 N N . PRO B 1 55 ? 33.787 21.748 70.219 1.00 9.13 54 PRO B N 1
ATOM 2019 C CA . PRO B 1 55 ? 35.001 21.249 70.873 1.00 9.85 54 PRO B CA 1
ATOM 2020 C C . PRO B 1 55 ? 36.249 21.986 70.407 1.00 9.58 54 PRO B C 1
ATOM 2021 O O . PRO B 1 55 ? 36.408 22.334 69.234 1.00 10.26 54 PRO B O 1
ATOM 2025 N N . TYR B 1 56 ? 37.172 22.153 71.345 1.00 9.58 55 TYR B N 1
ATOM 2026 C CA . TYR B 1 56 ? 38.446 22.841 71.113 1.00 9.20 55 TYR B CA 1
ATOM 2027 C C . TYR B 1 56 ? 39.466 22.088 71.945 1.00 9.70 55 TYR B C 1
ATOM 2028 O O . TYR B 1 56 ? 39.364 22.123 73.207 1.00 11.43 55 TYR B O 1
ATOM 2037 N N . VAL B 1 57 ? 40.372 21.368 71.312 1.00 9.79 56 VAL B N 1
ATOM 2038 C CA A VAL B 1 57 ? 41.232 20.474 72.033 0.50 10.19 56 VAL B CA 1
ATOM 2039 C CA B VAL B 1 57 ? 41.206 20.366 71.926 0.50 11.47 56 VAL B CA 1
ATOM 2040 C C . VAL B 1 57 ? 42.676 20.738 71.692 1.00 10.93 56 VAL B C 1
ATOM 2041 O O . VAL B 1 57 ? 43.028 21.327 70.667 1.00 12.42 56 VAL B O 1
ATOM 2048 N N . VAL B 1 58 ? 43.561 20.326 72.604 1.00 10.48 57 VAL B N 1
ATOM 2049 C CA . VAL B 1 58 ? 44.987 20.416 72.439 1.00 11.08 57 VAL B CA 1
ATOM 2050 C C . VAL B 1 58 ? 45.616 19.014 72.516 1.00 11.50 57 VAL B C 1
ATOM 2051 O O . VAL B 1 58 ? 45.074 18.095 73.160 1.00 12.50 57 VAL B O 1
ATOM 2055 N N . ALA B 1 59 ? 46.718 18.899 71.810 1.00 11.56 58 ALA B N 1
ATOM 2056 C CA . ALA B 1 59 ? 47.628 17.742 71.931 1.00 13.17 58 ALA B CA 1
ATOM 2057 C C . ALA B 1 59 ? 48.834 18.115 72.723 1.00 13.53 58 ALA B C 1
ATOM 2058 O O . ALA B 1 59 ? 49.406 19.193 72.495 1.00 14.84 58 ALA B O 1
ATOM 2060 N N . LEU B 1 60 ? 49.305 17.211 73.605 1.00 14.36 59 LEU B N 1
ATOM 2061 C CA . LEU B 1 60 ? 50.431 17.471 74.508 1.00 15.29 59 LEU B CA 1
ATOM 2062 C C . LEU B 1 60 ? 51.589 16.567 74.185 1.00 16.78 59 LEU B C 1
ATOM 2063 O O . LEU B 1 60 ? 51.406 15.429 73.750 1.00 18.57 59 LEU B O 1
ATOM 2068 N N . ASP B 1 61 ? 52.773 17.073 74.427 1.00 17.74 60 ASP B N 1
ATOM 2069 C CA . ASP B 1 61 ? 53.964 16.238 74.367 1.00 20.57 60 ASP B CA 1
ATOM 2070 C C . ASP B 1 61 ? 54.152 15.512 75.680 1.00 18.99 60 ASP B C 1
ATOM 2071 O O . ASP B 1 61 ? 53.348 15.611 76.592 1.00 20.50 60 ASP B O 1
ATOM 2076 N N . GLU B 1 62 ? 55.279 14.798 75.763 1.00 25.43 61 GLU B N 1
ATOM 2077 C CA A GLU B 1 62 ? 55.590 13.974 76.933 0.40 28.49 61 GLU B CA 1
ATOM 2078 C CA B GLU B 1 62 ? 55.708 13.991 76.904 0.30 29.58 61 GLU B CA 1
ATOM 2079 C CA C GLU B 1 62 ? 55.574 13.983 76.946 0.30 28.78 61 GLU B CA 1
ATOM 2080 C C . GLU B 1 62 ? 55.871 14.792 78.209 1.00 28.28 61 GLU B C 1
ATOM 2081 O O . GLU B 1 62 ? 55.837 14.246 79.318 1.00 32.09 61 GLU B O 1
ATOM 2097 N N . ARG B 1 63 ? 56.094 16.098 78.045 1.00 27.33 62 ARG B N 1
ATOM 2098 C CA A ARG B 1 63 ? 56.233 17.035 79.164 0.30 29.44 62 ARG B CA 1
ATOM 2099 C CA B ARG B 1 63 ? 56.248 17.033 79.163 0.30 30.79 62 ARG B CA 1
ATOM 2100 C CA C ARG B 1 63 ? 56.246 17.006 79.182 0.40 29.25 62 ARG B CA 1
ATOM 2101 C C . ARG B 1 63 ? 54.900 17.700 79.554 1.00 27.61 62 ARG B C 1
ATOM 2102 O O . ARG B 1 63 ? 54.801 18.440 80.522 1.00 30.24 62 ARG B O 1
ATOM 2124 N N . GLY B 1 64 ? 53.844 17.427 78.799 1.00 22.93 63 GLY B N 1
ATOM 2125 C CA . GLY B 1 64 ? 52.534 18.067 79.074 1.00 22.84 63 GLY B CA 1
ATOM 2126 C C . GLY B 1 64 ? 52.367 19.400 78.369 1.00 20.60 63 GLY B C 1
ATOM 2127 O O . GLY B 1 64 ? 51.370 20.086 78.561 1.00 22.42 63 GLY B O 1
ATOM 2128 N N . ALA B 1 65 ? 53.303 19.718 77.485 1.00 20.05 64 ALA B N 1
ATOM 2129 C CA . ALA B 1 65 ? 53.240 21.005 76.815 1.00 20.72 64 ALA B CA 1
ATOM 2130 C C . ALA B 1 65 ? 52.382 20.884 75.571 1.00 18.59 64 ALA B C 1
ATOM 2131 O O . ALA B 1 65 ? 52.453 19.866 74.868 1.00 17.95 64 ALA B O 1
ATOM 2133 N N . VAL B 1 66 ? 51.667 21.953 75.204 1.00 16.36 65 VAL B N 1
ATOM 2134 C CA . VAL B 1 66 ? 50.853 21.944 74.008 1.00 14.55 65 VAL B CA 1
ATOM 2135 C C . VAL B 1 66 ? 51.679 22.022 72.755 1.00 14.82 65 VAL B C 1
ATOM 2136 O O . VAL B 1 66 ? 52.530 22.936 72.600 1.00 17.44 65 VAL B O 1
ATOM 2140 N N . ILE B 1 67 ? 51.479 21.058 71.850 1.00 15.15 66 ILE B N 1
ATOM 2141 C CA . ILE B 1 67 ? 52.208 20.990 70.622 1.00 14.54 66 ILE B CA 1
ATOM 2142 C C . ILE B 1 67 ? 51.312 21.010 69.386 1.00 14.89 66 ILE B C 1
ATOM 2143 O O . ILE B 1 67 ? 51.767 20.996 68.274 1.00 15.27 66 ILE B O 1
ATOM 2148 N N . GLY B 1 68 ? 50.002 21.047 69.579 1.00 14.12 67 GLY B N 1
ATOM 2149 C CA . GLY B 1 68 ? 49.052 21.124 68.475 1.00 13.89 67 GLY B CA 1
ATOM 2150 C C . GLY B 1 68 ? 47.683 21.403 69.058 1.00 12.21 67 GLY B C 1
ATOM 2151 O O . GLY B 1 68 ? 47.451 21.207 70.218 1.00 12.62 67 GLY B O 1
ATOM 2152 N N . TYR B 1 69 ? 46.745 21.848 68.186 1.00 11.36 68 TYR B N 1
ATOM 2153 C CA . TYR B 1 69 ? 45.385 22.054 68.645 1.00 10.94 68 TYR B CA 1
ATOM 2154 C C . TYR B 1 69 ? 44.419 21.905 67.462 1.00 10.81 68 TYR B C 1
ATOM 2155 O O . TYR B 1 69 ? 44.848 21.928 66.309 1.00 11.37 68 TYR B O 1
ATOM 2164 N N . ALA B 1 70 ? 43.152 21.744 67.797 1.00 10.62 69 ALA B N 1
ATOM 2165 C CA . ALA B 1 70 ? 42.141 21.638 66.773 1.00 10.12 69 ALA B CA 1
ATOM 2166 C C . ALA B 1 70 ? 40.842 22.049 67.334 1.00 9.87 69 ALA B C 1
ATOM 2167 O O . ALA B 1 70 ? 40.568 21.890 68.533 1.00 10.84 69 ALA B O 1
ATOM 2169 N N . TYR B 1 71 ? 39.946 22.508 66.482 1.00 9.32 70 TYR B N 1
ATOM 2170 C CA . TYR B 1 71 ? 38.612 22.843 66.892 1.00 9.60 70 TYR B CA 1
ATOM 2171 C C . TYR B 1 71 ? 37.636 22.609 65.747 1.00 8.75 70 TYR B C 1
ATOM 2172 O O . TYR B 1 71 ? 38.049 22.596 64.576 1.00 9.73 70 TYR B O 1
ATOM 2181 N N . ALA B 1 72 ? 36.378 22.464 66.106 1.00 9.15 71 ALA B N 1
ATOM 2182 C CA . ALA B 1 72 ? 35.313 22.560 65.156 1.00 8.67 71 ALA B CA 1
ATOM 2183 C C . ALA B 1 72 ? 34.631 23.870 65.330 1.00 9.44 71 ALA B C 1
ATOM 2184 O O . ALA B 1 72 ? 34.583 24.449 66.458 1.00 11.05 71 ALA B O 1
ATOM 2186 N N . SER B 1 73 ? 34.077 24.422 64.281 1.00 9.49 72 SER B N 1
ATOM 2187 C CA A SER B 1 73 ? 33.264 25.627 64.354 0.50 10.34 72 SER B CA 1
ATOM 2188 C CA B SER B 1 73 ? 33.248 25.623 64.369 0.50 10.39 72 SER B CA 1
ATOM 2189 C C . SER B 1 73 ? 32.256 25.653 63.168 1.00 9.46 72 SER B C 1
ATOM 2190 O O . SER B 1 73 ? 32.186 24.706 62.367 1.00 10.26 72 SER B O 1
ATOM 2195 N N . ALA B 1 74 ? 31.466 26.696 63.063 1.00 10.29 73 ALA B N 1
ATOM 2196 C CA . ALA B 1 74 ? 30.550 26.782 61.944 1.00 10.32 73 ALA B CA 1
ATOM 2197 C C . ALA B 1 74 ? 31.348 26.929 60.652 1.00 10.69 73 ALA B C 1
ATOM 2198 O O . ALA B 1 74 ? 32.375 27.615 60.607 1.00 12.17 73 ALA B O 1
ATOM 2200 N N . PHE B 1 75 ? 30.823 26.372 59.577 1.00 11.06 74 PHE B N 1
ATOM 2201 C CA . PHE B 1 75 ? 31.266 26.750 58.227 1.00 10.59 74 PHE B CA 1
ATOM 2202 C C . PHE B 1 75 ? 30.845 28.166 57.930 1.00 10.60 74 PHE B C 1
ATOM 2203 O O . PHE B 1 75 ? 31.643 28.994 57.566 1.00 12.77 74 PHE B O 1
ATOM 2211 N N . ARG B 1 76 ? 29.576 28.436 58.119 1.00 11.49 75 ARG B N 1
ATOM 2212 C CA . ARG B 1 76 ? 28.952 29.734 58.107 1.00 13.39 75 ARG B CA 1
ATOM 2213 C C . ARG B 1 76 ? 27.861 29.672 59.231 1.00 12.50 75 ARG B C 1
ATOM 2214 O O . ARG B 1 76 ? 27.213 28.680 59.420 1.00 15.04 75 ARG B O 1
ATOM 2222 N N . ASN B 1 77 ? 27.702 30.731 59.967 1.00 16.81 76 ASN B N 1
ATOM 2223 C CA . ASN B 1 77 ? 26.791 30.718 61.102 1.00 16.98 76 ASN B CA 1
ATOM 2224 C C . ASN B 1 77 ? 25.325 31.055 60.744 1.00 17.60 76 ASN B C 1
ATOM 2225 O O . ASN B 1 77 ? 24.590 31.510 61.583 1.00 26.61 76 ASN B O 1
ATOM 2230 N N . ARG B 1 78 ? 24.891 30.804 59.519 1.00 17.21 77 ARG B N 1
ATOM 2231 C CA . ARG B 1 78 ? 23.511 30.951 59.182 1.00 15.55 77 ARG B CA 1
ATOM 2232 C C . ARG B 1 78 ? 22.742 29.745 59.676 1.00 12.76 77 ARG B C 1
ATOM 2233 O O . ARG B 1 78 ? 23.278 28.644 59.719 1.00 14.68 77 ARG B O 1
ATOM 2241 N N . THR B 1 79 ? 21.509 29.957 60.078 1.00 12.66 78 THR B N 1
ATOM 2242 C CA . THR B 1 79 ? 20.683 28.946 60.742 1.00 14.47 78 THR B CA 1
ATOM 2243 C C . THR B 1 79 ? 20.682 27.605 60.069 1.00 11.52 78 THR B C 1
ATOM 2244 O O . THR B 1 79 ? 20.824 26.598 60.741 1.00 12.18 78 THR B O 1
ATOM 2248 N N . ALA B 1 80 ? 20.468 27.578 58.764 1.00 11.46 79 ALA B N 1
ATOM 2249 C CA . ALA B 1 80 ? 20.297 26.305 58.114 1.00 10.78 79 ALA B CA 1
ATOM 2250 C C . ALA B 1 80 ? 21.568 25.474 58.095 1.00 9.97 79 ALA B C 1
ATOM 2251 O O . ALA B 1 80 ? 21.493 24.272 57.861 1.00 10.74 79 ALA B O 1
ATOM 2253 N N . TYR B 1 81 ? 22.754 26.078 58.332 1.00 9.64 80 TYR B N 1
ATOM 2254 C CA . TYR B 1 81 ? 24.007 25.350 58.409 1.00 9.68 80 TYR B CA 1
ATOM 2255 C C . TYR B 1 81 ? 24.300 24.785 59.798 1.00 9.60 80 TYR B C 1
ATOM 2256 O O . TYR B 1 81 ? 25.375 24.269 60.034 1.00 10.02 80 TYR B O 1
ATOM 2265 N N . ARG B 1 82 ? 23.359 24.857 60.754 1.00 9.67 81 ARG B N 1
ATOM 2266 C CA . ARG B 1 82 ? 23.710 24.532 62.135 1.00 10.35 81 ARG B CA 1
ATOM 2267 C C . ARG B 1 82 ? 24.159 23.119 62.420 1.00 9.53 81 ARG B C 1
ATOM 2268 O O . ARG B 1 82 ? 24.865 22.881 63.369 1.00 10.07 81 ARG B O 1
ATOM 2276 N N . PHE B 1 83 ? 23.777 22.162 61.556 1.00 9.52 82 PHE B N 1
ATOM 2277 C CA . PHE B 1 83 ? 24.210 20.757 61.699 1.00 9.51 82 PHE B CA 1
ATOM 2278 C C . PHE B 1 83 ? 25.511 20.467 60.999 1.00 9.56 82 PHE B C 1
ATOM 2279 O O . PHE B 1 83 ? 25.990 19.333 61.062 1.00 10.82 82 PHE B O 1
ATOM 2287 N N . LEU B 1 84 ? 26.116 21.468 60.374 1.00 8.82 83 LEU B N 1
ATOM 2288 C CA . LEU B 1 84 ? 27.356 21.356 59.667 1.00 8.77 83 LEU B CA 1
ATOM 2289 C C . LEU B 1 84 ? 28.464 22.021 60.526 1.00 8.58 83 LEU B C 1
ATOM 2290 O O . LEU B 1 84 ? 28.298 23.180 60.983 1.00 9.33 83 LEU B O 1
ATOM 2295 N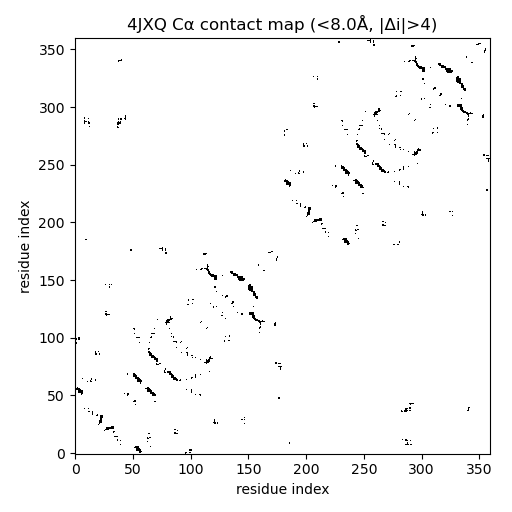 N . VAL B 1 85 ? 29.583 21.349 60.683 1.00 8.00 84 VAL B N 1
ATOM 2296 C CA . VAL B 1 85 ? 30.766 21.903 61.330 1.00 8.70 84 VAL B CA 1
ATOM 2297 C C . VAL B 1 85 ? 31.954 21.829 60.367 1.00 8.12 84 VAL B C 1
ATOM 2298 O O . VAL B 1 85 ? 31.981 20.996 59.474 1.00 9.58 84 VAL B O 1
ATOM 2302 N N . GLU B 1 86 ? 32.926 22.674 60.625 1.00 8.86 85 GLU B N 1
ATOM 2303 C CA . GLU B 1 86 ? 34.140 22.721 59.874 1.00 8.50 85 GLU B CA 1
ATOM 2304 C C . GLU B 1 86 ? 35.302 22.441 60.817 1.00 8.64 85 GLU B C 1
ATOM 2305 O O . GLU B 1 86 ? 35.340 23.058 61.929 1.00 9.47 85 GLU B O 1
ATOM 2311 N N . ASP B 1 87 ? 36.252 21.628 60.451 1.00 8.31 86 ASP B N 1
ATOM 2312 C CA . ASP B 1 87 ? 37.381 21.375 61.279 1.00 8.86 86 ASP B CA 1
ATOM 2313 C C . ASP B 1 87 ? 38.548 22.244 60.943 1.00 9.44 86 ASP B C 1
ATOM 2314 O O . ASP B 1 87 ? 38.817 22.526 59.753 1.00 11.87 86 ASP B O 1
ATOM 2319 N N . SER B 1 88 ? 39.310 22.620 61.956 1.00 9.88 87 SER B N 1
ATOM 2320 C CA . SER B 1 88 ? 40.561 23.333 61.847 1.00 11.54 87 SER B CA 1
ATOM 2321 C C . SER B 1 88 ? 41.609 22.654 62.714 1.00 11.57 87 SER B C 1
ATOM 2322 O O . SER B 1 88 ? 41.346 22.348 63.866 1.00 12.97 87 SER B O 1
ATOM 2325 N N . ILE B 1 89 ? 42.754 22.341 62.152 1.00 12.32 88 ILE B N 1
ATOM 2326 C CA . ILE B 1 89 ? 43.806 21.605 62.850 1.00 12.91 88 ILE B CA 1
ATOM 2327 C C . ILE B 1 89 ? 45.120 22.315 62.641 1.00 13.02 88 ILE B C 1
ATOM 2328 O O . ILE B 1 89 ? 45.486 22.630 61.497 1.00 14.05 88 ILE B O 1
ATOM 2333 N N . TYR B 1 90 ? 45.888 22.530 63.689 1.00 12.98 89 TYR B N 1
ATOM 2334 C CA . TYR B 1 90 ? 47.205 23.186 63.601 1.00 13.14 89 TYR B CA 1
ATOM 2335 C C . TYR B 1 90 ? 48.211 22.442 64.499 1.00 14.52 89 TYR B C 1
ATOM 2336 O O . TYR B 1 90 ? 48.055 22.335 65.693 1.00 16.00 89 TYR B O 1
ATOM 2345 N N . LEU B 1 91 ? 49.277 21.952 63.843 1.00 18.59 90 LEU B N 1
ATOM 2346 C CA . LEU B 1 91 ? 50.370 21.277 64.544 1.00 19.57 90 LEU B CA 1
ATOM 2347 C C . LEU B 1 91 ? 51.605 22.160 64.504 1.00 19.09 90 LEU B C 1
ATOM 2348 O O . LEU B 1 91 ? 51.949 22.692 63.438 1.00 23.29 90 LEU B O 1
ATOM 2353 N N . SER B 1 92 ? 52.306 22.234 65.633 1.00 19.17 91 SER B N 1
ATOM 2354 C CA . SER B 1 92 ? 53.629 22.866 65.638 1.00 20.15 91 SER B CA 1
ATOM 2355 C C . SER B 1 92 ? 54.555 21.983 64.795 1.00 20.12 91 SER B C 1
ATOM 2356 O O . SER B 1 92 ? 54.347 20.775 64.624 1.00 21.05 91 SER B O 1
ATOM 2359 N N . PRO B 1 93 ? 55.628 22.558 64.238 1.00 23.03 92 PRO B N 1
ATOM 2360 C CA . PRO B 1 93 ? 56.558 21.782 63.381 1.00 23.70 92 PRO B CA 1
ATOM 2361 C C . PRO B 1 93 ? 56.999 20.468 64.019 1.00 23.85 92 PRO B C 1
ATOM 2362 O O . PRO B 1 93 ? 57.078 19.418 63.350 1.00 28.53 92 PRO B O 1
ATOM 2366 N N . GLU B 1 94 ? 57.258 20.539 65.301 1.00 23.20 93 GLU B N 1
ATOM 2367 C CA A GLU B 1 94 ? 57.709 19.383 66.098 0.70 27.53 93 GLU B CA 1
ATOM 2368 C CA B GLU B 1 94 ? 57.723 19.407 66.100 0.30 27.15 93 GLU B CA 1
ATOM 2369 C C . GLU B 1 94 ? 56.677 18.285 66.294 1.00 28.46 93 GLU B C 1
ATOM 2370 O O . GLU B 1 94 ? 57.005 17.174 66.667 1.00 34.91 93 GLU B O 1
ATOM 2381 N N . ALA B 1 95 ? 55.417 18.603 66.111 1.00 25.63 94 ALA B N 1
ATOM 2382 C CA . ALA B 1 95 ? 54.362 17.629 66.350 1.00 25.36 94 ALA B CA 1
ATOM 2383 C C . ALA B 1 95 ? 54.063 16.884 65.059 1.00 22.22 94 ALA B C 1
ATOM 2384 O O . ALA B 1 95 ? 53.196 16.008 65.046 1.00 28.04 94 ALA B O 1
ATOM 2386 N N . ARG B 1 96 ? 54.738 17.231 63.960 1.00 24.38 95 ARG B N 1
ATOM 2387 C CA A ARG B 1 96 ? 54.394 16.677 62.652 0.70 28.01 95 ARG B CA 1
ATOM 2388 C CA B ARG B 1 96 ? 54.384 16.671 62.636 0.30 27.42 95 ARG B CA 1
ATOM 2389 C C . ARG B 1 96 ? 55.069 15.325 62.419 1.00 27.73 95 ARG B C 1
ATOM 2390 O O . ARG B 1 96 ? 56.073 15.019 63.029 1.00 27.59 95 ARG B O 1
ATOM 2405 N N . GLY B 1 97 ? 54.449 14.479 61.603 1.00 28.57 96 GLY B N 1
ATOM 2406 C CA . GLY B 1 97 ? 54.986 13.155 61.336 1.00 28.54 96 GLY B CA 1
ATOM 2407 C C . GLY B 1 97 ? 54.758 12.134 62.417 1.00 26.28 96 GLY B C 1
ATOM 2408 O O . GLY B 1 97 ? 55.400 11.083 62.389 1.00 28.70 96 GLY B O 1
ATOM 2409 N N . LYS B 1 98 ? 53.837 12.397 63.343 1.00 24.18 97 LYS B N 1
ATOM 2410 C CA . LYS B 1 98 ? 53.675 11.607 64.560 1.00 25.07 97 LYS B CA 1
ATOM 2411 C C . LYS B 1 98 ? 52.245 11.049 64.759 1.00 23.23 97 LYS B C 1
ATOM 2412 O O . LYS B 1 98 ? 51.921 10.566 65.850 1.00 27.84 97 LYS B O 1
ATOM 2418 N N . GLY B 1 99 ? 51.389 11.191 63.750 1.00 26.53 98 GLY B N 1
ATOM 2419 C CA . GLY B 1 99 ? 49.988 10.770 63.868 1.00 27.44 98 GLY B CA 1
ATOM 2420 C C . GLY B 1 99 ? 49.092 11.690 64.725 1.00 23.06 98 GLY B C 1
ATOM 2421 O O . GLY B 1 99 ? 47.998 11.300 65.124 1.00 21.92 98 GLY B O 1
ATOM 2422 N N . ILE B 1 100 ? 49.597 12.847 65.099 1.00 20.38 99 ILE B N 1
ATOM 2423 C CA . ILE B 1 100 ? 48.834 13.705 66.024 1.00 17.74 99 ILE B CA 1
ATOM 2424 C C . ILE B 1 100 ? 47.667 14.376 65.285 1.00 16.95 99 ILE B C 1
ATOM 2425 O O . ILE B 1 100 ? 46.610 14.665 65.832 1.00 17.09 99 ILE B O 1
ATOM 2430 N N . GLY B 1 101 ? 47.919 14.723 64.040 1.00 16.48 100 GLY B N 1
ATOM 2431 C CA . GLY B 1 101 ? 46.876 15.257 63.202 1.00 15.48 100 GLY B CA 1
ATOM 2432 C C . GLY B 1 101 ? 45.640 14.343 63.103 1.00 16.35 100 GLY B C 1
ATOM 2433 O O . GLY B 1 101 ? 44.489 14.774 63.219 1.00 15.80 100 GLY B O 1
ATOM 2434 N N . LYS B 1 102 ? 45.941 13.074 62.886 1.00 18.21 101 LYS B N 1
ATOM 2435 C CA . LYS B 1 102 ? 44.911 12.068 62.841 1.00 18.76 101 LYS B CA 1
ATOM 2436 C C . LYS B 1 102 ? 44.231 11.942 64.187 1.00 17.26 101 LYS B C 1
ATOM 2437 O O . LYS B 1 102 ? 42.981 11.797 64.228 1.00 15.52 101 LYS B O 1
ATOM 2443 N N . ALA B 1 103 ? 44.955 11.978 65.290 1.00 16.28 102 ALA B N 1
ATOM 2444 C CA . ALA B 1 103 ? 44.313 11.895 66.576 1.00 16.40 102 ALA B CA 1
ATOM 2445 C C . ALA B 1 103 ? 43.362 13.084 66.745 1.00 12.56 102 ALA B C 1
ATOM 2446 O O . ALA B 1 103 ? 42.294 12.905 67.249 1.00 12.53 102 ALA B O 1
ATOM 2448 N N . LEU B 1 104 ? 43.864 14.278 66.437 1.00 12.05 103 LEU B N 1
ATOM 2449 C CA . LEU B 1 104 ? 43.008 15.476 66.600 1.00 11.04 103 LEU B CA 1
ATOM 2450 C C . LEU B 1 104 ? 41.762 15.430 65.717 1.00 10.22 103 LEU B C 1
ATOM 2451 O O . LEU B 1 104 ? 40.679 15.742 66.186 1.00 10.37 103 LEU B O 1
ATOM 2456 N N . LEU B 1 105 ? 41.929 15.073 64.463 1.00 10.96 104 LEU B N 1
ATOM 2457 C CA . LEU B 1 105 ? 40.788 15.013 63.576 1.00 10.22 104 LEU B CA 1
ATOM 2458 C C . LEU B 1 105 ? 39.787 13.955 64.044 1.00 10.71 104 LEU B C 1
ATOM 2459 O O . LEU B 1 105 ? 38.590 14.182 64.050 1.00 10.41 104 LEU B O 1
ATOM 2464 N N . SER B 1 106 ? 40.330 12.783 64.406 1.00 11.12 105 SER B N 1
ATOM 2465 C CA A SER B 1 106 ? 39.466 11.725 64.935 0.40 11.65 105 SER B CA 1
ATOM 2466 C CA B SER B 1 106 ? 39.419 11.723 64.916 0.30 11.64 105 SER B CA 1
ATOM 2467 C CA C SER B 1 106 ? 39.450 11.702 64.960 0.30 11.51 105 SER B CA 1
ATOM 2468 C C . SER B 1 106 ? 38.623 12.226 66.156 1.00 10.69 105 SER B C 1
ATOM 2469 O O . SER B 1 106 ? 37.460 11.903 66.365 1.00 11.28 105 SER B O 1
ATOM 2476 N N . GLU B 1 107 ? 39.327 12.984 66.998 1.00 10.71 106 GLU B N 1
ATOM 2477 C CA . GLU B 1 107 ? 38.667 13.537 68.162 1.00 10.93 106 GLU B CA 1
ATOM 2478 C C . GLU B 1 107 ? 37.582 14.506 67.796 1.00 10.20 106 GLU B C 1
ATOM 2479 O O . GLU B 1 107 ? 36.494 14.482 68.389 1.00 11.51 106 GLU B O 1
ATOM 2485 N N . LEU B 1 108 ? 37.839 15.408 66.844 1.00 10.09 107 LEU B N 1
ATOM 2486 C CA . LEU B 1 108 ? 36.789 16.317 66.401 1.00 9.56 107 LEU B CA 1
ATOM 2487 C C . LEU B 1 108 ? 35.620 15.546 65.798 1.00 8.91 107 LEU B C 1
ATOM 2488 O O . LEU B 1 108 ? 34.477 15.868 66.060 1.00 9.42 107 LEU B O 1
ATOM 2493 N N . VAL B 1 109 ? 35.885 14.556 64.945 1.00 9.22 108 VAL B N 1
ATOM 2494 C CA . VAL B 1 109 ? 34.828 13.753 64.347 1.00 9.18 108 VAL B CA 1
ATOM 2495 C C . VAL B 1 109 ? 33.978 13.084 65.431 1.00 9.47 108 VAL B C 1
ATOM 2496 O O . VAL B 1 109 ? 32.764 13.088 65.419 1.00 9.82 108 VAL B O 1
ATOM 2500 N N . GLY B 1 110 ? 34.703 12.447 66.388 1.00 9.75 109 GLY B N 1
ATOM 2501 C CA . GLY B 1 110 ? 33.987 11.741 67.445 1.00 10.65 109 GLY B CA 1
ATOM 2502 C C . GLY B 1 110 ? 33.142 12.667 68.277 1.00 9.57 109 GLY B C 1
ATOM 2503 O O . GLY B 1 110 ? 32.008 12.410 68.591 1.00 10.59 109 GLY B O 1
ATOM 2504 N N . ARG B 1 111 ? 33.777 13.747 68.755 1.00 9.88 110 ARG B N 1
ATOM 2505 C CA A ARG B 1 111 ? 33.032 14.698 69.588 0.50 9.64 110 ARG B CA 1
ATOM 2506 C CA B ARG B 1 111 ? 33.028 14.707 69.588 0.50 10.04 110 ARG B CA 1
ATOM 2507 C C . ARG B 1 111 ? 31.761 15.298 68.901 1.00 9.47 110 ARG B C 1
ATOM 2508 O O . ARG B 1 111 ? 30.681 15.390 69.439 1.00 10.23 110 ARG B O 1
ATOM 2523 N N . CYS B 1 112 ? 32.004 15.722 67.627 1.00 9.21 111 CYS B N 1
ATOM 2524 C CA . CYS B 1 112 ? 30.935 16.343 66.922 1.00 9.32 111 CYS B CA 1
ATOM 2525 C C . CYS B 1 112 ? 29.806 15.323 66.607 1.00 9.85 111 CYS B C 1
ATOM 2526 O O . CYS B 1 112 ? 28.652 15.692 66.589 1.00 9.88 111 CYS B O 1
ATOM 2529 N N . THR B 1 113 ? 30.192 14.068 66.373 1.00 9.22 112 THR B N 1
ATOM 2530 C CA . THR B 1 113 ? 29.188 13.019 66.214 1.00 9.68 112 THR B CA 1
ATOM 2531 C C . THR B 1 113 ? 28.340 12.888 67.509 1.00 10.38 112 THR B C 1
ATOM 2532 O O . THR B 1 113 ? 27.147 12.862 67.511 1.00 10.93 112 THR B O 1
ATOM 2536 N N . ALA B 1 114 ? 29.075 12.796 68.630 1.00 10.06 113 ALA B N 1
ATOM 2537 C CA . ALA B 1 114 ? 28.420 12.596 69.947 1.00 10.98 113 ALA B CA 1
ATOM 2538 C C . ALA B 1 114 ? 27.508 13.787 70.257 1.00 10.63 113 ALA B C 1
ATOM 2539 O O . ALA B 1 114 ? 26.506 13.585 70.916 1.00 12.98 113 ALA B O 1
ATOM 2541 N N . LEU B 1 115 ? 27.938 15.001 69.857 1.00 10.68 114 LEU B N 1
ATOM 2542 C CA . LEU B 1 115 ? 27.161 16.197 70.120 1.00 10.70 114 LEU B CA 1
ATOM 2543 C C . LEU B 1 115 ? 25.956 16.361 69.245 1.00 10.83 114 LEU B C 1
ATOM 2544 O O . LEU B 1 115 ? 25.049 17.126 69.583 1.00 13.02 114 LEU B O 1
ATOM 2549 N N . GLY B 1 116 ? 25.880 15.622 68.109 1.00 10.77 115 GLY B N 1
ATOM 2550 C CA . GLY B 1 116 ? 24.720 15.604 67.261 1.00 11.24 115 GLY B CA 1
ATOM 2551 C C . GLY B 1 116 ? 24.813 16.370 65.983 1.00 10.67 115 GLY B C 1
ATOM 2552 O O . GLY B 1 116 ? 23.813 16.558 65.274 1.00 11.53 115 GLY B O 1
ATOM 2553 N N . PHE B 1 117 ? 25.998 16.830 65.583 1.00 9.95 116 PHE B N 1
ATOM 2554 C CA . PHE B 1 117 ? 26.173 17.343 64.239 1.00 9.57 116 PHE B CA 1
ATOM 2555 C C . PHE B 1 117 ? 26.041 16.243 63.221 1.00 9.15 116 PHE B C 1
ATOM 2556 O O . PHE B 1 117 ? 26.185 15.076 63.525 1.00 9.67 116 PHE B O 1
ATOM 2564 N N . ARG B 1 118 ? 25.787 16.651 61.965 1.00 8.92 117 ARG B N 1
ATOM 2565 C CA . ARG B 1 118 ? 25.474 15.682 60.897 1.00 9.02 117 ARG B CA 1
ATOM 2566 C C . ARG B 1 118 ? 26.434 15.671 59.715 1.00 8.63 117 ARG B C 1
ATOM 2567 O O . ARG B 1 118 ? 26.431 14.727 58.937 1.00 9.13 117 ARG B O 1
ATOM 2575 N N . GLN B 1 119 ? 27.243 16.721 59.505 1.00 9.25 118 GLN B N 1
ATOM 2576 C CA . GLN B 1 119 ? 28.214 16.783 58.421 1.00 8.23 118 GLN B CA 1
ATOM 2577 C C . GLN B 1 119 ? 29.404 17.574 58.925 1.00 8.26 118 GLN B C 1
ATOM 2578 O O . GLN B 1 119 ? 29.233 18.523 59.675 1.00 8.99 118 GLN B O 1
ATOM 2592 N N . ILE B 1 121 ? 32.797 19.566 57.150 1.00 9.07 120 ILE B N 1
ATOM 2593 C CA A ILE B 1 121 ? 33.557 20.064 55.978 0.80 9.93 120 ILE B CA 1
ATOM 2594 C CA B ILE B 1 121 ? 33.628 20.001 56.045 0.20 9.17 120 ILE B CA 1
ATOM 2595 C C . ILE B 1 121 ? 34.986 20.519 56.435 1.00 9.45 120 ILE B C 1
ATOM 2596 O O . ILE B 1 121 ? 35.199 21.076 57.522 1.00 10.17 120 ILE B O 1
ATOM 2605 N N . ALA B 1 122 ? 35.945 20.210 55.570 1.00 9.23 121 ALA B N 1
ATOM 2606 C CA . ALA B 1 122 ? 37.282 20.734 55.675 1.00 9.36 121 ALA B CA 1
ATOM 2607 C C . ALA B 1 122 ? 37.530 21.613 54.473 1.00 9.91 121 ALA B C 1
ATOM 2608 O O . ALA B 1 122 ? 37.305 21.203 53.329 1.00 10.24 121 ALA B O 1
ATOM 2610 N N . VAL B 1 123 ? 38.018 22.813 54.735 1.00 9.60 122 VAL B N 1
ATOM 2611 C CA . VAL B 1 123 ? 38.421 23.780 53.729 1.00 9.44 122 VAL B CA 1
ATOM 2612 C C . VAL B 1 123 ? 39.920 23.878 53.826 1.00 10.21 122 VAL B C 1
ATOM 2613 O O . VAL B 1 123 ? 40.474 24.480 54.730 1.00 11.41 122 VAL B O 1
ATOM 2617 N N . ILE B 1 124 ? 40.637 23.197 52.920 1.00 9.95 123 ILE B N 1
ATOM 2618 C CA . ILE B 1 124 ? 42.039 22.917 53.062 1.00 10.50 123 ILE B CA 1
ATOM 2619 C C . ILE B 1 124 ? 42.817 23.915 52.244 1.00 9.68 123 ILE B C 1
ATOM 2620 O O . ILE B 1 124 ? 42.849 23.865 50.991 1.00 10.12 123 ILE B O 1
ATOM 2625 N N . GLY B 1 125 ? 43.504 24.799 52.934 1.00 10.46 124 GLY B N 1
ATOM 2626 C CA . GLY B 1 125 ? 44.299 25.828 52.347 1.00 10.60 124 GLY B CA 1
ATOM 2627 C C . GLY B 1 125 ? 45.414 25.246 51.505 1.00 10.60 124 GLY B C 1
ATOM 2628 O O . GLY B 1 125 ? 46.102 24.292 51.908 1.00 11.28 124 GLY B O 1
ATOM 2629 N N . GLY B 1 126 ? 45.627 25.823 50.343 1.00 10.85 125 GLY B N 1
ATOM 2630 C CA . GLY B 1 126 ? 46.593 25.356 49.408 1.00 10.49 125 GLY B CA 1
ATOM 2631 C C . GLY B 1 126 ? 46.348 23.971 48.829 1.00 11.03 125 GLY B C 1
ATOM 2632 O O . GLY B 1 126 ? 47.245 23.448 48.153 1.00 12.22 125 GLY B O 1
ATOM 2633 N N . ALA B 1 127 ? 45.251 23.332 49.184 1.00 10.62 126 ALA B N 1
ATOM 2634 C CA . ALA B 1 127 ? 45.039 21.935 48.782 1.00 10.60 126 ALA B CA 1
ATOM 2635 C C . ALA B 1 127 ? 46.219 21.121 49.197 1.00 10.51 126 ALA B C 1
ATOM 2636 O O . ALA B 1 127 ? 46.704 20.221 48.505 1.00 11.73 126 ALA B O 1
ATOM 2638 N N . HIS B 1 128 ? 46.737 21.440 50.364 1.00 10.33 127 HIS B N 1
ATOM 2639 C CA A HIS B 1 128 ? 47.959 20.778 50.848 0.50 12.49 127 HIS B CA 1
ATOM 2640 C CA B HIS B 1 128 ? 47.963 20.760 50.872 0.50 12.44 127 HIS B CA 1
ATOM 2641 C C . HIS B 1 128 ? 47.859 19.173 50.947 1.00 10.45 127 HIS B C 1
ATOM 2642 O O . HIS B 1 128 ? 47.031 18.511 51.621 1.00 11.83 127 HIS B O 1
ATOM 2655 N N . PRO B 1 129 ? 48.807 18.513 50.232 1.00 10.25 128 PRO B N 1
ATOM 2656 C CA . PRO B 1 129 ? 48.557 17.077 50.054 1.00 10.40 128 PRO B CA 1
ATOM 2657 C C . PRO B 1 129 ? 48.501 16.308 51.387 1.00 9.74 128 PRO B C 1
ATOM 2658 O O . PRO B 1 129 ? 47.660 15.446 51.537 1.00 10.69 128 PRO B O 1
ATOM 2662 N N . SER B 1 130 ? 49.365 16.621 52.338 1.00 10.93 129 SER B N 1
ATOM 2663 C CA A SER B 1 130 ? 49.321 15.821 53.576 0.50 10.56 129 SER B CA 1
ATOM 2664 C CA B SER B 1 130 ? 49.339 15.879 53.613 0.50 11.19 129 SER B CA 1
ATOM 2665 C C . SER B 1 130 ? 48.055 16.065 54.367 1.00 10.31 129 SER B C 1
ATOM 2666 O O . SER B 1 130 ? 47.552 15.173 55.042 1.00 12.14 129 SER B O 1
ATOM 2671 N N . SER B 1 131 ? 47.466 17.247 54.227 1.00 10.12 130 SER B N 1
ATOM 2672 C CA A SER B 1 131 ? 46.192 17.537 54.875 0.50 10.42 130 SER B CA 1
ATOM 2673 C CA B SER B 1 131 ? 46.181 17.534 54.877 0.50 10.58 130 SER B CA 1
ATOM 2674 C C . SER B 1 131 ? 45.054 16.811 54.198 1.00 10.00 130 SER B C 1
ATOM 2675 O O . SER B 1 131 ? 44.160 16.254 54.839 1.00 10.82 130 SER B O 1
ATOM 2680 N N . ILE B 1 132 ? 45.069 16.794 52.850 1.00 9.68 131 ILE B N 1
ATOM 2681 C CA . ILE B 1 132 ? 44.086 16.042 52.136 1.00 9.45 131 ILE B CA 1
ATOM 2682 C C . ILE B 1 132 ? 44.170 14.556 52.528 1.00 9.85 131 ILE B C 1
ATOM 2683 O O . ILE B 1 132 ? 43.136 13.904 52.802 1.00 10.75 131 ILE B O 1
ATOM 2688 N N . ALA B 1 133 ? 45.386 14.015 52.605 1.00 10.51 132 ALA B N 1
ATOM 2689 C CA . ALA B 1 133 ? 45.592 12.606 52.941 1.00 11.30 132 ALA B CA 1
ATOM 2690 C C . ALA B 1 133 ? 45.042 12.286 54.347 1.00 11.08 132 ALA B C 1
ATOM 2691 O O . ALA B 1 133 ? 44.402 11.271 54.556 1.00 12.02 132 ALA B O 1
ATOM 2693 N N . LEU B 1 134 ? 45.349 13.174 55.302 1.00 11.14 133 LEU B N 1
ATOM 2694 C CA A LEU B 1 134 ? 44.883 13.000 56.715 0.70 12.85 133 LEU B CA 1
ATOM 2695 C CA B LEU B 1 134 ? 44.867 12.769 56.636 0.30 12.16 133 LEU B CA 1
ATOM 2696 C C . LEU B 1 134 ? 43.338 12.846 56.768 1.00 11.76 133 LEU B C 1
ATOM 2697 O O . LEU B 1 134 ? 42.709 11.997 57.420 1.00 12.84 133 LEU B O 1
ATOM 2706 N N . HIS B 1 135 ? 42.697 13.780 56.020 1.00 10.43 134 HIS B N 1
ATOM 2707 C CA . HIS B 1 135 ? 41.261 13.801 56.000 1.00 10.57 134 HIS B CA 1
ATOM 2708 C C . HIS B 1 135 ? 40.674 12.584 55.261 1.00 9.74 134 HIS B C 1
ATOM 2709 O O . HIS B 1 135 ? 39.728 11.941 55.722 1.00 10.35 134 HIS B O 1
ATOM 2716 N N . ARG B 1 136 ? 41.305 12.190 54.147 1.00 10.37 135 ARG B N 1
ATOM 2717 C CA . ARG B 1 136 ? 40.861 11.004 53.420 1.00 10.82 135 ARG B CA 1
ATOM 2718 C C . ARG B 1 136 ? 40.943 9.778 54.306 1.00 11.19 135 ARG B C 1
ATOM 2719 O O . ARG B 1 136 ? 40.083 8.903 54.252 1.00 12.23 135 ARG B O 1
ATOM 2727 N N . ALA B 1 137 ? 41.957 9.681 55.123 1.00 12.53 136 ALA B N 1
ATOM 2728 C CA . ALA B 1 137 ? 42.128 8.500 56.002 1.00 13.59 136 ALA B CA 1
ATOM 2729 C C . ALA B 1 137 ? 41.035 8.395 57.030 1.00 14.26 136 ALA B C 1
ATOM 2730 O O . ALA B 1 137 ? 40.852 7.356 57.608 1.00 18.27 136 ALA B O 1
ATOM 2732 N N . LEU B 1 138 ? 40.377 9.495 57.360 1.00 13.50 137 LEU B N 1
ATOM 2733 C CA A LEU B 1 138 ? 39.249 9.489 58.280 0.50 14.19 137 LEU B CA 1
ATOM 2734 C CA B LEU B 1 138 ? 39.247 9.584 58.307 0.50 13.24 137 LEU B CA 1
ATOM 2735 C C . LEU B 1 138 ? 37.885 9.583 57.603 1.00 13.27 137 LEU B C 1
ATOM 2736 O O . LEU B 1 138 ? 36.873 9.827 58.209 1.00 16.88 137 LEU B O 1
ATOM 2745 N N . GLY B 1 139 ? 37.856 9.206 56.336 1.00 11.71 138 GLY B N 1
ATOM 2746 C CA . GLY B 1 139 ? 36.632 9.056 55.655 1.00 12.78 138 GLY B CA 1
ATOM 2747 C C . GLY B 1 139 ? 36.058 10.278 54.995 1.00 10.79 138 GLY B C 1
ATOM 2748 O O . GLY B 1 139 ? 34.962 10.238 54.498 1.00 12.18 138 GLY B O 1
ATOM 2749 N N . PHE B 1 140 ? 36.798 11.374 54.931 1.00 10.46 139 PHE B N 1
ATOM 2750 C CA . PHE B 1 140 ? 36.380 12.489 54.136 1.00 10.14 139 PHE B CA 1
ATOM 2751 C C . PHE B 1 140 ? 36.549 12.140 52.660 1.00 10.42 139 PHE B C 1
ATOM 2752 O O . PHE B 1 140 ? 37.419 11.372 52.271 1.00 12.35 139 PHE B O 1
ATOM 2760 N N . GLU B 1 141 ? 35.695 12.759 51.861 1.00 10.34 140 GLU B N 1
ATOM 2761 C CA . GLU B 1 141 ? 35.781 12.663 50.399 1.00 11.13 140 GLU B CA 1
ATOM 2762 C C . GLU B 1 141 ? 35.896 14.041 49.803 1.00 10.53 140 GLU B C 1
ATOM 2763 O O . GLU B 1 141 ? 35.135 14.956 50.156 1.00 11.70 140 GLU B O 1
ATOM 2769 N N . LEU B 1 142 ? 36.831 14.216 48.869 1.00 10.58 141 LEU B N 1
ATOM 2770 C CA . LEU B 1 142 ? 36.999 15.453 48.150 1.00 11.04 141 LEU B CA 1
ATOM 2771 C C . LEU B 1 142 ? 35.748 15.821 47.397 1.00 10.26 141 LEU B C 1
ATOM 2772 O O . LEU B 1 142 ? 35.273 15.006 46.600 1.00 12.92 141 LEU B O 1
ATOM 2777 N N . GLN B 1 143 ? 35.225 16.998 47.654 1.00 9.83 142 GLN B N 1
ATOM 2778 C CA . GLN B 1 143 ? 34.050 17.482 46.991 1.00 10.71 142 GLN B CA 1
ATOM 2779 C C . GLN B 1 143 ? 34.327 18.456 45.869 1.00 11.04 142 GLN B C 1
ATOM 2780 O O . GLN B 1 143 ? 33.533 18.579 44.930 1.00 13.84 142 GLN B O 1
ATOM 2786 N N . GLY B 1 144 ? 35.423 19.207 45.986 1.00 11.82 143 GLY B N 1
ATOM 2787 C CA . GLY B 1 144 ? 35.787 20.123 44.905 1.00 13.43 143 GLY B CA 1
ATOM 2788 C C . GLY B 1 144 ? 37.067 20.802 45.202 1.00 11.51 143 GLY B C 1
ATOM 2789 O O . GLY B 1 144 ? 37.592 20.758 46.311 1.00 12.44 143 GLY B O 1
ATOM 2790 N N . LEU B 1 145 ? 37.607 21.392 44.166 1.00 11.10 144 LEU B N 1
ATOM 2791 C CA A LEU B 1 145 ? 38.879 22.116 44.203 0.50 11.34 144 LEU B CA 1
ATOM 2792 C CA B LEU B 1 145 ? 38.866 22.115 44.207 0.50 11.80 144 LEU B CA 1
ATOM 2793 C C . LEU B 1 145 ? 38.656 23.505 43.611 1.00 11.96 144 LEU B C 1
ATOM 2794 O O . LEU B 1 145 ? 38.319 23.648 42.428 1.00 12.84 144 LEU B O 1
ATOM 2816 N N . LYS B 1 147 ? 40.072 26.559 42.423 1.00 11.08 146 LYS B N 1
ATOM 2817 C CA . LYS B 1 147 ? 41.369 26.885 41.895 1.00 11.24 146 LYS B CA 1
ATOM 2818 C C . LYS B 1 147 ? 41.742 28.352 42.082 1.00 10.18 146 LYS B C 1
ATOM 2819 O O . LYS B 1 147 ? 40.912 29.216 41.843 1.00 10.81 146 LYS B O 1
ATOM 2825 N N . ALA B 1 148 ? 42.979 28.589 42.481 1.00 10.16 147 ALA B N 1
ATOM 2826 C CA . ALA B 1 148 ? 43.556 29.930 42.454 1.00 10.46 147 ALA B CA 1
ATOM 2827 C C . ALA B 1 148 ? 42.697 30.906 43.250 1.00 10.03 147 ALA B C 1
ATOM 2828 O O . ALA B 1 148 ? 42.533 32.069 42.865 1.00 10.53 147 ALA B O 1
ATOM 2830 N N . THR B 1 149 ? 42.175 30.447 44.385 1.00 9.75 148 THR B N 1
ATOM 2831 C CA . THR B 1 149 ? 41.327 31.215 45.256 1.00 9.57 148 THR B CA 1
ATOM 2832 C C . THR B 1 149 ? 42.099 31.914 46.365 1.00 10.04 148 THR B C 1
ATOM 2833 O O . THR B 1 149 ? 41.543 32.831 46.975 1.00 11.39 148 THR B O 1
ATOM 2837 N N . GLY B 1 150 ? 43.316 31.474 46.670 1.00 10.09 149 GLY B N 1
ATOM 2838 C CA . GLY B 1 150 ? 44.161 32.167 47.606 1.00 10.46 149 GLY B CA 1
ATOM 2839 C C . GLY B 1 150 ? 45.364 32.744 46.907 1.00 10.38 149 GLY B C 1
ATOM 2840 O O . GLY B 1 150 ? 45.828 32.211 45.889 1.00 11.35 149 GLY B O 1
ATOM 2841 N N . PHE B 1 151 ? 45.962 33.767 47.498 1.00 10.63 150 PHE B N 1
ATOM 2842 C CA . PHE B 1 151 ? 47.216 34.319 47.017 1.00 11.40 150 PHE B CA 1
ATOM 2843 C C . PHE B 1 151 ? 48.083 34.592 48.250 1.00 10.77 150 PHE B C 1
ATOM 2844 O O . PHE B 1 151 ? 47.671 35.383 49.104 1.00 12.29 150 PHE B O 1
ATOM 2852 N N . LYS B 1 152 ? 49.163 33.876 48.436 1.00 11.59 151 LYS B N 1
ATOM 2853 C CA . LYS B 1 152 ? 50.015 33.988 49.629 1.00 12.90 151 LYS B CA 1
ATOM 2854 C C . LYS B 1 152 ? 51.448 33.530 49.232 1.00 12.93 151 LYS B C 1
ATOM 2855 O O . LYS B 1 152 ? 51.614 32.695 48.384 1.00 13.33 151 LYS B O 1
ATOM 2861 N N . HIS B 1 153 ? 52.462 34.110 49.888 1.00 14.42 152 HIS B N 1
ATOM 2862 C CA . HIS B 1 153 ? 53.857 33.743 49.612 1.00 15.09 152 HIS B CA 1
ATOM 2863 C C . HIS B 1 153 ? 54.195 33.927 48.115 1.00 16.04 152 HIS B C 1
ATOM 2864 O O . HIS B 1 153 ? 55.009 33.189 47.550 1.00 20.11 152 HIS B O 1
ATOM 2871 N N . GLY B 1 154 ? 53.530 34.878 47.486 1.00 15.35 153 GLY B N 1
ATOM 2872 C CA . GLY B 1 154 ? 53.811 35.162 46.116 1.00 15.98 153 GLY B CA 1
ATOM 2873 C C . GLY B 1 154 ? 53.224 34.234 45.098 1.00 17.39 153 GLY B C 1
ATOM 2874 O O . GLY B 1 154 ? 53.564 34.370 43.917 1.00 19.52 153 GLY B O 1
ATOM 2875 N N . ARG B 1 155 ? 52.291 33.370 45.488 1.00 16.13 154 ARG B N 1
ATOM 2876 C CA . ARG B 1 155 ? 51.745 32.434 44.543 1.00 15.75 154 ARG B CA 1
ATOM 2877 C C . ARG B 1 155 ? 50.259 32.212 44.730 1.00 13.21 154 ARG B C 1
ATOM 2878 O O . ARG B 1 155 ? 49.663 32.411 45.807 1.00 13.27 154 ARG B O 1
ATOM 2886 N N . TRP B 1 156 ? 49.602 31.840 43.640 1.00 12.91 155 TRP B N 1
ATOM 2887 C CA . TRP B 1 156 ? 48.248 31.398 43.647 1.00 12.13 155 TRP B CA 1
ATOM 2888 C C . TRP B 1 156 ? 48.089 30.050 44.276 1.00 12.26 155 TRP B C 1
ATOM 2889 O O . TRP B 1 156 ? 48.895 29.143 44.046 1.00 15.47 155 TRP B O 1
ATOM 2900 N N . LEU B 1 157 ? 47.073 29.887 45.113 1.00 11.58 156 LEU B N 1
ATOM 2901 C CA . LEU B 1 157 ? 46.795 28.694 45.875 1.00 10.87 156 LEU B CA 1
ATOM 2902 C C . LEU B 1 157 ? 45.420 28.178 45.517 1.00 10.42 156 LEU B C 1
ATOM 2903 O O . LEU B 1 157 ? 44.457 28.937 45.425 1.00 11.17 156 LEU B O 1
ATOM 2908 N N . ASP B 1 158 ? 45.292 26.873 45.413 1.00 10.57 157 ASP B N 1
ATOM 2909 C CA . ASP B 1 158 ? 44.029 26.187 45.317 1.00 9.84 157 ASP B CA 1
ATOM 2910 C C . ASP B 1 158 ? 43.482 25.954 46.740 1.00 9.47 157 ASP B C 1
ATOM 2911 O O . ASP B 1 158 ? 44.244 25.832 47.666 1.00 10.30 157 ASP B O 1
ATOM 2916 N N . THR B 1 159 ? 42.177 25.800 46.840 1.00 9.80 158 THR B N 1
ATOM 2917 C CA . THR B 1 159 ? 41.539 25.514 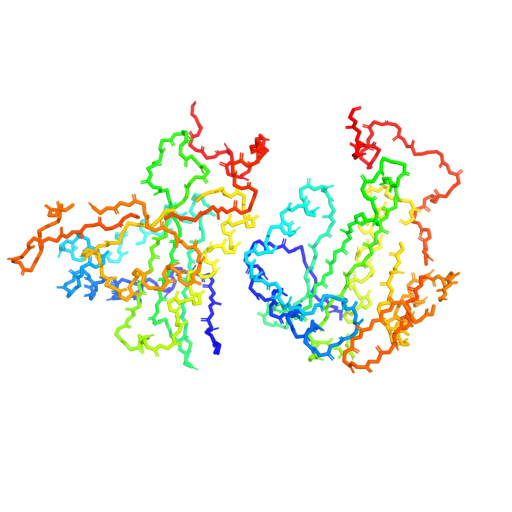48.138 1.00 9.10 158 THR B CA 1
ATOM 2918 C C . THR B 1 159 ? 40.658 24.287 47.953 1.00 8.91 158 THR B C 1
ATOM 2919 O O . THR B 1 159 ? 39.746 24.280 47.141 1.00 10.01 158 THR B O 1
ATOM 2923 N N . ALA B 1 160 ? 40.959 23.213 48.684 1.00 9.20 159 ALA B N 1
ATOM 2924 C CA . ALA B 1 160 ? 40.199 21.967 48.539 1.00 9.42 159 ALA B CA 1
ATOM 2925 C C . ALA B 1 160 ? 39.097 21.891 49.549 1.00 9.51 159 ALA B C 1
ATOM 2926 O O . ALA B 1 160 ? 39.270 22.227 50.705 1.00 12.90 159 ALA B O 1
ATOM 2928 N N . PHE B 1 161 ? 37.946 21.412 49.147 1.00 9.01 160 PHE B N 1
ATOM 2929 C CA . PHE B 1 161 ? 36.791 21.227 50.009 1.00 9.21 160 PHE B CA 1
ATOM 2930 C C . PHE B 1 161 ? 36.563 19.735 50.138 1.00 9.97 160 PHE B C 1
ATOM 2931 O O . PHE B 1 161 ? 36.325 19.054 49.117 1.00 11.43 160 PHE B O 1
ATOM 2947 N N . GLN B 1 163 ? 34.439 16.581 52.624 1.00 8.54 162 GLN B N 1
ATOM 2948 C CA . GLN B 1 163 ? 33.268 16.402 53.493 1.00 8.49 162 GLN B CA 1
ATOM 2949 C C . GLN B 1 163 ? 33.206 14.984 53.999 1.00 8.36 162 GLN B C 1
ATOM 2950 O O . GLN B 1 163 ? 33.527 14.034 53.287 1.00 9.64 162 GLN B O 1
ATOM 2956 N N . ARG B 1 164 ? 32.735 14.850 55.209 1.00 9.40 163 ARG B N 1
ATOM 2957 C CA A ARG B 1 164 ? 32.378 13.537 55.826 0.80 10.41 163 ARG B CA 1
ATOM 2958 C CA B ARG B 1 164 ? 32.347 13.597 55.815 0.20 10.22 163 ARG B CA 1
ATOM 2959 C C . ARG B 1 164 ? 31.007 13.678 56.525 1.00 9.89 163 ARG B C 1
ATOM 2960 O O . ARG B 1 164 ? 30.763 14.624 57.272 1.00 10.16 163 ARG B O 1
ATOM 2975 N N . PRO B 1 165 ? 30.100 12.699 56.308 1.00 9.46 164 PRO B N 1
ATOM 2976 C CA . PRO B 1 165 ? 28.909 12.686 57.153 1.00 9.80 164 PRO B CA 1
ATOM 2977 C C . PRO B 1 165 ? 29.275 12.383 58.586 1.00 9.00 164 PRO B C 1
ATOM 2978 O O . PRO B 1 165 ? 30.267 11.724 58.843 1.00 10.37 164 PRO B O 1
ATOM 2982 N N . LEU B 1 166 ? 28.422 12.804 59.507 1.00 9.08 165 LEU B N 1
ATOM 2983 C CA . LEU B 1 166 ? 28.617 12.478 60.928 1.00 8.96 165 LEU B CA 1
ATOM 2984 C C . LEU B 1 166 ? 27.337 11.776 61.418 1.00 9.56 165 LEU B C 1
ATOM 2985 O O . LEU B 1 166 ? 26.230 12.251 61.198 1.00 9.70 165 LEU B O 1
ATOM 2990 N N . GLY B 1 167 ? 27.512 10.696 62.145 1.00 9.92 166 GLY B N 1
ATOM 2991 C CA . GLY B 1 167 ? 26.433 9.994 62.786 1.00 9.97 166 GLY B CA 1
ATOM 2992 C C . GLY B 1 167 ? 25.406 9.534 61.797 1.00 10.83 166 GLY B C 1
ATOM 2993 O O . GLY B 1 167 ? 25.738 8.858 60.836 1.00 12.46 166 GLY B O 1
ATOM 2994 N N . GLU B 1 168 ? 24.161 9.922 62.023 1.00 11.22 167 GLU B N 1
ATOM 2995 C CA A GLU B 1 168 ? 23.087 9.561 61.077 0.50 11.44 167 GLU B CA 1
ATOM 2996 C CA B GLU B 1 168 ? 23.076 9.548 61.086 0.50 11.95 167 GLU B CA 1
ATOM 2997 C C . GLU B 1 168 ? 23.134 10.311 59.724 1.00 12.21 167 GLU B C 1
ATOM 2998 O O . GLU B 1 168 ? 22.454 9.963 58.772 1.00 13.96 167 GLU B O 1
ATOM 3009 N N . GLY B 1 169 ? 23.928 11.376 59.674 1.00 10.96 168 GLY B N 1
ATOM 3010 C CA . GLY B 1 169 ? 24.039 12.108 58.434 1.00 10.53 168 GLY B CA 1
ATOM 3011 C C . GLY B 1 169 ? 22.730 12.647 57.968 1.00 10.96 168 GLY B C 1
ATOM 3012 O O . GLY B 1 169 ? 21.983 13.271 58.702 1.00 11.83 168 GLY B O 1
ATOM 3013 N N . THR B 1 170 ? 22.402 12.379 56.706 1.00 11.94 169 THR B N 1
ATOM 3014 C CA . THR B 1 170 ? 21.188 12.821 56.096 1.00 13.41 169 THR B CA 1
ATOM 3015 C C . THR B 1 170 ? 20.026 11.856 56.341 1.00 13.87 169 THR B C 1
ATOM 3016 O O . THR B 1 170 ? 18.919 12.115 55.844 1.00 16.24 169 THR B O 1
ATOM 3020 N N . ALA B 1 171 ? 20.251 10.720 56.995 1.00 14.80 170 ALA B N 1
ATOM 3021 C CA . ALA B 1 171 ? 19.283 9.633 56.983 1.00 15.71 170 ALA B CA 1
ATOM 3022 C C . ALA B 1 171 ? 18.069 9.882 57.886 1.00 16.57 170 ALA B C 1
ATOM 3023 O O . ALA B 1 171 ? 17.021 9.249 57.674 1.00 20.11 170 ALA B O 1
ATOM 3025 N N . THR B 1 172 ? 18.180 10.734 58.874 1.00 16.48 171 THR B N 1
ATOM 3026 C CA . THR B 1 172 ? 17.078 11.076 59.750 1.00 14.55 171 THR B CA 1
ATOM 3027 C C . THR B 1 172 ? 17.006 12.580 59.877 1.00 15.29 171 THR B C 1
ATOM 3028 O O . THR B 1 172 ? 17.983 13.302 59.633 1.00 14.76 171 THR B O 1
ATOM 3032 N N . LYS B 1 173 ? 15.865 13.052 60.344 1.00 17.06 172 LYS B N 1
ATOM 3033 C CA . LYS B 1 173 ? 15.701 14.438 60.700 1.00 18.44 172 LYS B CA 1
ATOM 3034 C C . LYS B 1 173 ? 16.373 14.727 62.033 1.00 17.75 172 LYS B C 1
ATOM 3035 O O . LYS B 1 173 ? 16.351 13.857 62.887 1.00 20.89 172 LYS B O 1
ATOM 3041 N N . PRO B 1 174 ? 16.936 15.941 62.257 1.00 18.87 173 PRO B N 1
ATOM 3042 C CA . PRO B 1 174 ? 17.521 16.144 63.593 1.00 18.51 173 PRO B CA 1
ATOM 3043 C C . PRO B 1 174 ? 16.479 16.215 64.688 1.00 18.09 173 PRO B C 1
ATOM 3044 O O . PRO B 1 174 ? 15.336 16.556 64.398 1.00 23.68 173 PRO B O 1
ATOM 3048 N N . THR B 1 175 ? 16.880 15.936 65.916 1.00 18.26 174 THR B N 1
ATOM 3049 C CA . THR B 1 175 ? 15.993 16.107 67.075 1.00 18.76 174 THR B CA 1
ATOM 3050 C C . THR B 1 175 ? 15.788 17.590 67.408 1.00 18.98 174 THR B C 1
ATOM 3051 O O . THR B 1 175 ? 16.750 18.329 67.681 1.00 17.66 174 THR B O 1
ATOM 3055 N N . GLU B 1 176 ? 14.536 18.027 67.344 1.00 20.95 175 GLU B N 1
ATOM 3056 C CA . GLU B 1 176 ? 14.254 19.410 67.566 1.00 21.97 175 GLU B CA 1
ATOM 3057 C C . GLU B 1 176 ? 14.463 19.792 68.996 1.00 18.76 175 GLU B C 1
ATOM 3058 O O . GLU B 1 176 ? 14.130 19.037 69.909 1.00 23.20 175 GLU B O 1
ATOM 3064 N N . GLY B 1 177 ? 15.001 20.964 69.220 1.00 18.96 176 GLY B N 1
ATOM 3065 C CA . GLY B 1 177 ? 15.004 21.497 70.543 1.00 19.09 176 GLY B CA 1
ATOM 3066 C C . GLY B 1 177 ? 16.144 21.117 71.450 1.00 20.48 176 GLY B C 1
ATOM 3067 O O . GLY B 1 177 ? 16.128 21.494 72.631 1.00 22.23 176 GLY B O 1
ATOM 3068 N N . VAL B 1 178 ? 17.090 20.344 70.936 1.00 17.48 177 VAL B N 1
ATOM 3069 C CA . VAL B 1 178 ? 18.276 19.960 71.698 1.00 17.72 177 VAL B CA 1
ATOM 3070 C C . VAL B 1 178 ? 19.466 20.326 70.820 1.00 15.65 177 VAL B C 1
ATOM 3071 O O . VAL B 1 178 ? 19.377 20.389 69.596 1.00 18.01 177 VAL B O 1
ATOM 3075 N N . TYR B 1 179 ? 20.588 20.533 71.465 1.00 15.38 178 TYR B N 1
ATOM 3076 C CA . TYR B 1 179 ? 21.810 20.909 70.763 1.00 13.94 178 TYR B CA 1
ATOM 3077 C C . TYR B 1 179 ? 22.115 19.824 69.717 1.00 13.78 178 TYR B C 1
ATOM 3078 O O . TYR B 1 179 ? 21.999 18.656 70.034 1.00 14.68 178 TYR B O 1
ATOM 3087 N N . PRO B 1 180 ? 22.539 20.202 68.491 1.00 13.13 179 PRO B N 1
ATOM 3088 C CA . PRO B 1 180 ? 22.844 21.554 67.994 1.00 12.54 179 PRO B CA 1
ATOM 3089 C C . PRO B 1 180 ? 21.717 22.251 67.279 1.00 11.92 179 PRO B C 1
ATOM 3090 O O . PRO B 1 180 ? 21.906 23.301 66.686 1.00 13.14 179 PRO B O 1
ATOM 3094 N N . ASP B 1 181 ? 20.492 21.683 67.350 1.00 13.15 180 ASP B N 1
ATOM 3095 C CA . ASP B 1 181 ? 19.379 22.354 66.711 1.00 13.39 180 ASP B CA 1
ATOM 3096 C C . ASP B 1 181 ? 19.136 23.703 67.303 1.00 14.74 180 ASP B C 1
ATOM 3097 O O . ASP B 1 181 ? 18.524 24.544 66.676 1.00 16.02 180 ASP B O 1
ATOM 3102 N N . THR B 1 182 ? 19.569 23.908 68.543 1.00 14.57 181 THR B N 1
ATOM 3103 C CA . THR B 1 182 ? 19.395 25.171 69.256 1.00 16.25 181 THR B CA 1
ATOM 3104 C C . THR B 1 182 ? 20.392 26.292 68.876 1.00 16.10 181 THR B C 1
ATOM 3105 O O . THR B 1 182 ? 20.294 27.404 69.388 1.00 18.22 181 THR B O 1
ATOM 3109 N N . LEU B 1 183 ? 21.341 25.997 68.003 1.00 14.67 182 LEU B N 1
ATOM 3110 C CA . LEU B 1 183 ? 22.248 27.022 67.509 1.00 13.98 182 LEU B CA 1
ATOM 3111 C C . LEU B 1 183 ? 21.654 27.903 66.425 1.00 15.01 182 LEU B C 1
ATOM 3112 O O . LEU B 1 183 ? 20.927 27.462 65.532 1.00 15.28 182 LEU B O 1
ATOM 3117 N N . TYR B 1 184 ? 21.989 29.175 66.487 1.00 15.87 183 TYR B N 1
ATOM 3118 C CA . TYR B 1 184 ? 21.741 30.148 65.411 1.00 16.65 183 TYR B CA 1
ATOM 3119 C C . TYR B 1 184 ? 20.245 30.337 65.181 1.00 18.22 183 TYR B C 1
ATOM 3120 O O . TYR B 1 184 ? 19.786 30.494 64.053 1.00 18.27 183 TYR B O 1
ATOM 3129 N N . ARG B 1 185 ? 19.499 30.396 66.285 1.00 17.98 184 ARG B N 1
ATOM 3130 C CA . ARG B 1 185 ? 18.048 30.579 66.265 1.00 19.08 184 ARG B CA 1
ATOM 3131 C C . ARG B 1 185 ? 17.735 31.960 66.863 1.00 21.79 184 ARG B C 1
ATOM 3132 O O . ARG B 1 185 ? 18.231 32.303 67.952 1.00 30.52 184 ARG B O 1
ATOM 3140 N N . SER B 1 186 ? 16.944 32.754 66.159 1.00 29.13 185 SER B N 1
ATOM 3141 C CA . SER B 1 186 ? 16.752 34.158 66.561 1.00 34.14 185 SER B CA 1
ATOM 3142 C C . SER B 1 186 ? 15.375 34.672 66.154 1.00 51.16 185 SER B C 1
ATOM 3143 O O . SER B 1 186 ? 14.612 33.953 65.502 1.00 45.03 185 SER B O 1
#

CATH classification: 3.40.630.30